Protein AF-0000000084446969 (afdb_homodimer)

Radius of gyration: 23.09 Å; Cα contacts (8 Å, |Δi|>4): 568; chains: 2; bounding box: 52×65×73 Å

InterPro domains:
  IPR000524 Transcription regulator HTH, GntR [PF00392] (4-63)
  IPR000524 Transcription regulator HTH, GntR [PS50949] (1-66)
  IPR000524 Transcription regulator HTH, GntR [SM00345] (5-63)
  IPR008920 Transcription regulator FadR/GntR, C-terminal [G3DSA:1.20.120.530] (68-216)
  IPR008920 Transcription regulator FadR/GntR, C-terminal [SSF48008] (70-208)
  IPR011711 GntR, C-terminal [PF07729] (73-202)
  IPR011711 GntR, C-terminal [SM00895] (73-203)
  IPR036388 Winged helix-like DNA-binding domain superfamily [G3DSA:1.10.10.10] (1-65)
  IPR036390 Winged helix DNA-binding domain superfamily [SSF46785] (5-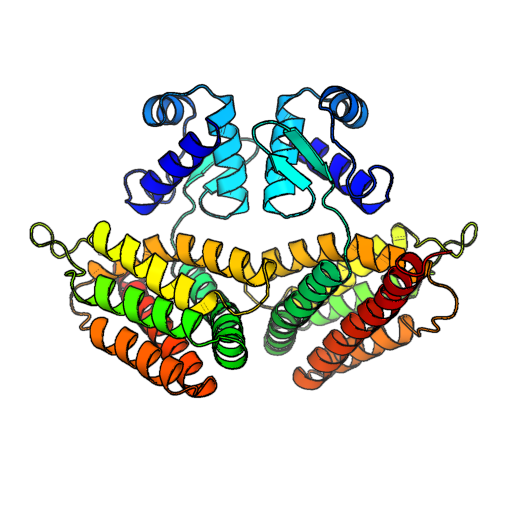67)

Structure (mmCIF, N/CA/C/O backbone):
data_AF-0000000084446969-model_v1
#
loop_
_entity.id
_entity.type
_entity.pdbx_description
1 polymer 'HTH gntR-type domain-containing protein'
#
loop_
_atom_site.group_PDB
_atom_site.id
_atom_site.type_symbol
_atom_site.label_atom_id
_atom_site.label_alt_id
_atom_site.label_comp_id
_atom_site.label_asym_id
_atom_site.label_entity_id
_atom_site.label_seq_id
_atom_site.pdbx_PDB_ins_code
_atom_site.Cartn_x
_atom_site.Cartn_y
_atom_site.Cartn_z
_atom_site.occupancy
_atom_site.B_iso_or_equiv
_atom_site.auth_seq_id
_atom_site.auth_comp_id
_atom_site.auth_asym_id
_atom_site.auth_atom_id
_atom_site.pdbx_PDB_model_num
ATOM 1 N N . MET A 1 1 ? -18.219 12.914 -10.195 1 43.62 1 MET A N 1
ATOM 2 C CA . MET A 1 1 ? -19.156 12.953 -9.07 1 43.62 1 MET A CA 1
ATOM 3 C C . MET A 1 1 ? -18.641 12.102 -7.91 1 43.62 1 MET A C 1
ATOM 5 O O . MET A 1 1 ? -18.609 12.555 -6.766 1 43.62 1 MET A O 1
ATOM 9 N N . ALA A 1 2 ? -18.219 10.727 -8.203 1 51.78 2 ALA A N 1
ATOM 10 C CA . ALA A 1 2 ? -17.703 9.883 -7.129 1 51.78 2 ALA A CA 1
ATOM 11 C C . ALA A 1 2 ? -16.422 10.461 -6.547 1 51.78 2 ALA A C 1
ATOM 13 O O . ALA A 1 2 ? -16.188 10.391 -5.336 1 51.78 2 ALA A O 1
ATOM 14 N N . GLY A 1 3 ? -15.656 11.188 -7.406 1 61.56 3 GLY A N 1
ATOM 15 C CA . GLY A 1 3 ? -14.43 11.859 -6.992 1 61.56 3 GLY A CA 1
ATOM 16 C C . GLY A 1 3 ? -14.664 12.984 -6.012 1 61.56 3 GLY A C 1
ATOM 17 O O . GLY A 1 3 ? -13.859 13.211 -5.105 1 61.56 3 GLY A O 1
ATOM 18 N N . ASP A 1 4 ? -15.891 13.461 -6.062 1 82.62 4 ASP A N 1
ATOM 19 C CA . ASP A 1 4 ? -16.203 14.617 -5.223 1 82.62 4 ASP A CA 1
ATOM 20 C C . ASP A 1 4 ? -16.578 14.18 -3.805 1 82.62 4 ASP A C 1
ATOM 22 O O . ASP A 1 4 ? -16.094 14.75 -2.828 1 82.62 4 ASP A O 1
ATOM 26 N N . ALA A 1 5 ? -17.266 13.031 -3.768 1 92.75 5 ALA A N 1
ATOM 27 C CA . ALA A 1 5 ? -17.672 12.547 -2.453 1 92.75 5 ALA A CA 1
ATOM 28 C C . ALA A 1 5 ? -16.484 12.055 -1.647 1 92.75 5 ALA A C 1
ATOM 30 O O . ALA A 1 5 ? -16.375 12.336 -0.452 1 92.75 5 ALA A O 1
ATOM 31 N N . TYR A 1 6 ? -15.594 11.367 -2.338 1 92.31 6 TYR A N 1
ATOM 32 C CA . TYR A 1 6 ? -14.383 10.859 -1.703 1 92.31 6 TYR A CA 1
ATOM 33 C C . TYR A 1 6 ? -13.586 12 -1.078 1 92.31 6 TYR A C 1
ATOM 35 O O . TYR A 1 6 ? -13.25 11.953 0.108 1 92.31 6 TYR A O 1
ATOM 43 N N . ALA A 1 7 ? -13.359 12.992 -1.849 1 91.31 7 ALA A N 1
ATOM 44 C CA . ALA A 1 7 ? -12.547 14.117 -1.399 1 91.31 7 ALA A CA 1
ATOM 45 C C . ALA A 1 7 ? -13.219 14.844 -0.235 1 91.31 7 ALA A C 1
ATOM 47 O O . ALA A 1 7 ? -12.547 15.25 0.719 1 91.31 7 ALA A O 1
ATOM 48 N N . THR A 1 8 ? -14.5 14.953 -0.331 1 92.56 8 THR A N 1
ATOM 49 C CA . THR A 1 8 ? -15.25 15.68 0.687 1 92.56 8 THR A CA 1
ATOM 50 C C . THR A 1 8 ? -15.219 14.93 2.018 1 92.56 8 THR A C 1
ATOM 52 O O . THR A 1 8 ? -14.945 15.523 3.062 1 92.56 8 THR A O 1
ATOM 55 N N . ILE A 1 9 ? -15.438 13.672 1.95 1 93.5 9 ILE A N 1
ATOM 56 C CA . ILE A 1 9 ? -15.461 12.867 3.168 1 93.5 9 ILE A CA 1
ATOM 57 C C . ILE A 1 9 ? -14.062 12.789 3.768 1 93.5 9 ILE A C 1
ATOM 59 O O . ILE A 1 9 ? -13.883 12.945 4.977 1 93.5 9 ILE A O 1
ATOM 63 N N . LEU A 1 10 ? -13.125 12.594 2.914 1 90.44 10 LEU A N 1
ATOM 64 C CA . LEU A 1 10 ? -11.742 12.539 3.383 1 90.44 10 LEU A CA 1
ATOM 65 C C . LEU A 1 10 ? -11.352 13.836 4.082 1 90.44 10 LEU A C 1
ATOM 67 O O . LEU A 1 10 ? -10.75 13.812 5.156 1 90.44 10 LEU A O 1
ATOM 71 N N . ASP A 1 11 ? -11.711 14.914 3.498 1 87.5 11 ASP A N 1
ATOM 72 C CA . ASP A 1 11 ? -11.406 16.219 4.074 1 87.5 11 ASP A CA 1
ATOM 73 C C . ASP A 1 11 ? -12.055 16.375 5.449 1 87.5 11 ASP A C 1
ATOM 75 O O . ASP A 1 11 ? -11.43 16.875 6.383 1 87.5 11 ASP A O 1
ATOM 79 N N . ALA A 1 12 ? -13.258 15.945 5.605 1 89.19 12 ALA A N 1
ATOM 80 C CA . ALA A 1 12 ? -13.977 16.031 6.875 1 89.19 12 ALA A CA 1
ATOM 81 C C . ALA A 1 12 ? -13.305 15.172 7.945 1 89.19 12 ALA A C 1
ATOM 83 O O . ALA A 1 12 ? -13.242 15.57 9.109 1 89.19 12 ALA A O 1
ATOM 84 N N . ILE A 1 13 ? -12.805 14.062 7.57 1 88.12 13 ILE A N 1
ATOM 85 C CA . ILE A 1 13 ? -12.102 13.18 8.492 1 88.12 13 ILE A CA 1
ATOM 86 C C . ILE A 1 13 ? -10.781 13.82 8.922 1 88.12 13 ILE A C 1
ATOM 88 O O . ILE A 1 13 ? -10.469 13.891 10.109 1 88.12 13 ILE A O 1
ATOM 92 N N . ARG A 1 14 ? -10.102 14.359 7.957 1 81.06 14 ARG A N 1
ATOM 93 C CA . ARG A 1 14 ? -8.781 14.938 8.188 1 81.06 14 ARG A CA 1
ATOM 94 C C . ARG A 1 14 ? -8.867 16.172 9.094 1 81.06 14 ARG A C 1
ATOM 96 O O . ARG A 1 14 ? -7.988 16.406 9.922 1 81.06 14 ARG A O 1
ATOM 103 N N . ARG A 1 15 ? -9.906 16.891 8.977 1 78.06 15 ARG A N 1
ATOM 104 C CA . ARG A 1 15 ? -10.078 18.125 9.727 1 78.06 15 ARG A CA 1
ATOM 105 C C . ARG A 1 15 ? -10.719 17.875 11.078 1 78.06 15 ARG A C 1
ATOM 107 O O . ARG A 1 15 ? -10.797 18.766 11.922 1 78.06 15 ARG A O 1
ATOM 114 N N . GLY A 1 16 ? -11.242 16.703 11.273 1 81 16 GLY A N 1
ATOM 115 C CA . GLY A 1 16 ? -11.789 16.328 12.562 1 81 16 GLY A CA 1
ATOM 116 C C . GLY A 1 16 ? -13.289 16.547 12.664 1 81 16 GLY A C 1
ATOM 117 O O . GLY A 1 16 ? -13.906 16.234 13.68 1 81 16 GLY A O 1
ATOM 118 N N . SER A 1 17 ? -13.898 17.094 11.602 1 86.38 17 SER A N 1
ATOM 119 C CA . SER A 1 17 ? -15.352 17.266 11.602 1 86.38 17 SER A CA 1
ATOM 120 C C . SER A 1 17 ? -16.062 15.922 11.625 1 86.38 17 SER A C 1
ATOM 122 O O . SER A 1 17 ? -17.219 15.828 12.07 1 86.38 17 SER A O 1
ATOM 124 N N . LEU A 1 18 ? -15.531 14.93 11.172 1 91.69 18 LEU A N 1
ATOM 125 C CA . LEU A 1 18 ? -15.883 13.531 11.398 1 91.69 18 LEU A CA 1
ATOM 126 C C . LEU A 1 18 ? -14.852 12.859 12.297 1 91.69 18 LEU A C 1
ATOM 128 O O . LEU A 1 18 ? -13.828 12.367 11.812 1 91.69 18 LEU A O 1
ATOM 132 N N . PRO A 1 19 ? -15.086 12.867 13.562 1 88.38 19 PRO A N 1
ATOM 133 C CA . PRO A 1 19 ? -14.062 12.438 14.508 1 88.38 19 PRO A CA 1
ATOM 134 C C . PRO A 1 19 ? -13.812 10.93 14.461 1 88.38 19 PRO A C 1
ATOM 136 O O . PRO A 1 19 ? -14.695 10.164 14.07 1 88.38 19 PRO A O 1
ATOM 139 N N . PRO A 1 20 ? -12.641 10.531 14.953 1 87.62 20 PRO A N 1
ATOM 140 C CA . PRO A 1 20 ? -12.328 9.109 15.016 1 87.62 20 PRO A CA 1
ATOM 141 C C . PRO A 1 20 ? -13.359 8.312 15.812 1 87.62 20 PRO A C 1
ATOM 143 O O . PRO A 1 20 ? -13.844 8.781 16.844 1 87.62 20 PRO A O 1
ATOM 146 N N . GLY A 1 21 ? -13.742 7.133 15.234 1 89.25 21 GLY A N 1
ATOM 147 C CA . GLY A 1 21 ? -14.672 6.246 15.922 1 89.25 21 GLY A CA 1
ATOM 148 C C . GLY A 1 21 ? -16.125 6.57 15.625 1 89.25 21 GLY A C 1
ATOM 149 O O . GLY A 1 21 ? -17.016 5.785 15.961 1 89.25 21 GLY A O 1
ATOM 150 N N . GLN A 1 22 ? -16.391 7.645 14.977 1 92.44 22 GLN A N 1
ATOM 151 C CA . GLN A 1 22 ? -17.75 8.055 14.695 1 92.44 22 GLN A CA 1
ATOM 152 C C . GLN A 1 22 ? -18.391 7.172 13.633 1 92.44 22 GLN A C 1
ATOM 154 O O . GLN A 1 22 ? -17.781 6.879 12.609 1 92.44 22 GLN A O 1
ATOM 159 N N . ARG A 1 23 ? -19.609 6.809 13.859 1 94.5 23 ARG A N 1
ATOM 160 C CA . ARG A 1 23 ? -20.391 6.105 12.844 1 94.5 23 ARG A CA 1
ATOM 161 C C . ARG A 1 23 ? -20.734 7.027 11.688 1 94.5 23 ARG A C 1
ATOM 163 O O . ARG A 1 23 ? -21.078 8.195 11.891 1 94.5 23 ARG A O 1
ATOM 170 N N . LEU A 1 24 ? -20.641 6.496 10.5 1 95.69 24 LEU A N 1
ATOM 171 C CA . LEU A 1 24 ? -20.922 7.262 9.289 1 95.69 24 LEU A CA 1
ATOM 172 C C . LEU A 1 24 ? -22.266 6.863 8.695 1 95.69 24 LEU A C 1
ATOM 174 O O . LEU A 1 24 ? -22.406 5.789 8.102 1 95.69 24 LEU A O 1
ATOM 178 N N . ARG A 1 25 ? -23.312 7.723 8.875 1 94.62 25 ARG A N 1
ATOM 179 C CA . ARG A 1 25 ? -24.641 7.465 8.344 1 94.62 25 ARG A CA 1
ATOM 180 C C . ARG A 1 25 ? -24.781 8.016 6.926 1 94.62 25 ARG A C 1
ATOM 182 O O . ARG A 1 25 ? -24.375 9.141 6.648 1 94.62 25 ARG A O 1
ATOM 189 N N . PHE A 1 26 ? -25.281 7.215 6.051 1 94.19 26 PHE A N 1
ATOM 190 C CA . PHE A 1 26 ? -25.406 7.59 4.648 1 94.19 26 PHE A CA 1
ATOM 191 C C . PHE A 1 26 ? -26.172 8.906 4.508 1 94.19 26 PHE A C 1
ATOM 193 O O . PHE A 1 26 ? -25.766 9.781 3.742 1 94.19 26 PHE A O 1
ATOM 200 N N . ALA A 1 27 ? -27.219 9.07 5.262 1 94.56 27 ALA A N 1
ATOM 201 C CA . ALA A 1 27 ? -28.031 10.273 5.176 1 94.56 27 ALA A CA 1
ATOM 202 C C . ALA A 1 27 ? -27.219 11.523 5.461 1 94.56 27 ALA A C 1
ATOM 204 O O . ALA A 1 27 ? -27.297 12.508 4.727 1 94.56 27 ALA A O 1
ATOM 205 N N . ASP A 1 28 ? -26.422 11.477 6.473 1 95.25 28 ASP A N 1
ATOM 206 C CA . ASP A 1 28 ? -25.562 12.602 6.848 1 95.25 28 ASP A CA 1
ATOM 207 C C . ASP A 1 28 ? -24.531 12.875 5.766 1 95.25 28 ASP A C 1
ATOM 209 O O . ASP A 1 28 ? -24.266 14.039 5.438 1 95.25 28 ASP A O 1
ATOM 213 N N . LEU A 1 29 ? -23.969 11.875 5.23 1 95.69 29 LEU A N 1
ATOM 214 C CA . LEU A 1 29 ? -22.906 12.016 4.242 1 95.69 29 LEU A CA 1
ATOM 215 C C . LEU A 1 29 ? -23.469 12.5 2.908 1 95.69 29 LEU A C 1
ATOM 217 O O . LEU A 1 29 ? -22.797 13.242 2.184 1 95.69 29 LEU A O 1
ATOM 221 N N . GLN A 1 30 ? -24.641 12.039 2.658 1 95.38 30 GLN A N 1
ATOM 222 C CA . GLN A 1 30 ? -25.297 12.547 1.461 1 95.38 30 GLN A CA 1
ATOM 223 C C . GLN A 1 30 ? -25.5 14.062 1.544 1 95.38 30 GLN A C 1
ATOM 225 O O . GLN A 1 30 ? -25.297 14.773 0.562 1 95.38 30 GLN A O 1
ATOM 230 N N . THR A 1 31 ? -25.906 14.508 2.68 1 95 31 THR A N 1
ATOM 231 C CA . THR A 1 31 ? -26.078 15.938 2.918 1 95 31 THR A CA 1
ATOM 232 C C . THR A 1 31 ? -24.75 16.672 2.826 1 95 31 THR A C 1
ATOM 234 O O . THR A 1 31 ? -24.641 17.703 2.158 1 95 31 THR A O 1
ATOM 237 N N . LEU A 1 32 ? -23.797 16.109 3.418 1 93.25 32 LEU A N 1
ATOM 238 C CA . LEU A 1 32 ? -22.469 16.703 3.438 1 93.25 32 LEU A CA 1
ATOM 239 C C . LEU A 1 32 ? -21.906 16.844 2.025 1 93.25 32 LEU A C 1
ATOM 241 O O . LEU A 1 32 ? -21.297 17.844 1.687 1 93.25 32 LEU A O 1
ATOM 245 N N . CYS A 1 33 ? -22.156 15.844 1.23 1 94.56 33 CYS A N 1
ATOM 246 C CA . CYS A 1 33 ? -21.531 15.766 -0.085 1 94.56 33 CYS A CA 1
ATOM 247 C C . CYS A 1 33 ? -22.453 16.312 -1.164 1 94.56 33 CYS A C 1
ATOM 249 O O . CYS A 1 33 ? -22.016 16.578 -2.285 1 94.56 33 CYS A O 1
ATOM 251 N N . GLY A 1 34 ? -23.656 16.422 -0.872 1 94.25 34 GLY A N 1
ATOM 252 C CA . GLY A 1 34 ? -24.625 16.891 -1.853 1 94.25 34 GLY A CA 1
ATOM 253 C C . GLY A 1 34 ? -24.812 15.922 -3.004 1 94.25 34 GLY A C 1
ATOM 254 O O . GLY A 1 34 ? -24.844 16.328 -4.168 1 94.25 34 GLY A O 1
ATOM 255 N N . THR A 1 35 ? -24.828 14.672 -2.686 1 93.62 35 THR A N 1
ATOM 256 C CA . THR A 1 35 ? -24.938 13.664 -3.736 1 93.62 35 THR A CA 1
ATOM 257 C C . THR A 1 35 ? -25.766 12.469 -3.268 1 93.62 35 THR A C 1
ATOM 259 O O . THR A 1 35 ? -26.234 12.445 -2.129 1 93.62 35 THR A O 1
ATOM 262 N N . SER A 1 36 ? -25.984 11.57 -4.129 1 91.38 36 SER A N 1
ATOM 263 C CA . SER A 1 36 ? -26.797 10.398 -3.836 1 91.38 36 SER A CA 1
ATOM 264 C C . SER A 1 36 ? -25.984 9.336 -3.104 1 91.38 36 SER A C 1
ATOM 266 O O . SER A 1 36 ? -24.797 9.531 -2.818 1 91.38 36 SER A O 1
ATOM 268 N N . VAL A 1 37 ? -26.641 8.219 -2.789 1 90.56 37 VAL A N 1
ATOM 269 C CA . VAL A 1 37 ? -26.062 7.168 -1.948 1 90.56 37 VAL A CA 1
ATOM 270 C C . VAL A 1 37 ? -24.938 6.469 -2.689 1 90.56 37 VAL A C 1
ATOM 272 O O . VAL A 1 37 ? -23.922 6.09 -2.084 1 90.56 37 VAL A O 1
ATOM 275 N N . SER A 1 38 ? -24.984 6.309 -3.867 1 88.88 38 SER A N 1
ATOM 276 C CA . SER A 1 38 ? -24.031 5.496 -4.621 1 88.88 38 SER A CA 1
ATOM 277 C C . SER A 1 38 ? -22.641 6.105 -4.59 1 88.88 38 SER A C 1
ATOM 279 O O . SER A 1 38 ? -21.672 5.434 -4.23 1 88.88 38 SER A O 1
ATOM 281 N N . PRO A 1 39 ? -22.469 7.359 -4.934 1 90.75 39 PRO A N 1
ATOM 282 C CA . PRO A 1 39 ? -21.141 7.965 -4.832 1 90.75 39 PRO A CA 1
ATOM 283 C C . PRO A 1 39 ? -20.594 7.949 -3.41 1 90.75 39 PRO A C 1
ATOM 285 O O . PRO A 1 39 ? -19.391 7.777 -3.213 1 90.75 39 PRO A O 1
ATOM 288 N N . VAL A 1 40 ? -21.469 8.094 -2.523 1 94.38 40 VAL A N 1
ATOM 289 C CA . VAL A 1 40 ? -21.047 8.086 -1.125 1 94.38 40 VAL A CA 1
ATOM 290 C C . VAL A 1 40 ? -20.531 6.699 -0.746 1 94.38 40 VAL A C 1
ATOM 292 O O . VAL A 1 40 ? -19.484 6.566 -0.113 1 94.38 40 VAL A O 1
ATOM 295 N N . ARG A 1 41 ? -21.234 5.77 -1.114 1 91.5 41 ARG A N 1
ATOM 296 C CA . ARG A 1 41 ? -20.844 4.398 -0.822 1 91.5 41 ARG A CA 1
ATOM 297 C C . ARG A 1 41 ? -19.5 4.066 -1.486 1 91.5 41 ARG A C 1
ATOM 299 O O . ARG A 1 41 ? -18.641 3.441 -0.872 1 91.5 41 ARG A O 1
ATOM 306 N N . GLU A 1 42 ? -19.359 4.426 -2.693 1 90.88 42 GLU A N 1
ATOM 307 C CA . GLU A 1 42 ? -18.109 4.195 -3.404 1 90.88 42 GLU A CA 1
ATOM 308 C C . GLU A 1 42 ? -16.938 4.871 -2.693 1 90.88 42 GLU A C 1
ATOM 310 O O . GLU A 1 42 ? -15.852 4.289 -2.578 1 90.88 42 GLU A O 1
ATOM 315 N N . ALA A 1 43 ? -17.234 6.047 -2.318 1 92.62 43 ALA A N 1
ATOM 316 C CA . ALA A 1 43 ? -16.219 6.789 -1.583 1 92.62 43 ALA A CA 1
ATOM 317 C C . ALA A 1 43 ? -15.828 6.059 -0.303 1 92.62 43 ALA A C 1
ATOM 319 O O . ALA A 1 43 ? -14.641 5.941 0.011 1 92.62 43 ALA A O 1
ATOM 320 N N . LEU A 1 44 ? -16.859 5.551 0.336 1 93.75 44 LEU A N 1
ATOM 321 C CA . LEU A 1 44 ? -16.609 4.875 1.604 1 93.75 44 LEU A CA 1
ATOM 322 C C . LEU A 1 44 ? -15.859 3.562 1.384 1 93.75 44 LEU A C 1
ATOM 324 O O . LEU A 1 44 ? -15 3.188 2.188 1 93.75 44 LEU A O 1
ATOM 328 N N . VAL A 1 45 ? -16.188 2.932 0.352 1 90.69 45 VAL A N 1
ATOM 329 C CA . VAL A 1 45 ? -15.484 1.694 0.02 1 90.69 45 VAL A CA 1
ATOM 330 C C . VAL A 1 45 ? -14.008 1.989 -0.245 1 90.69 45 VAL A C 1
ATOM 332 O O . VAL A 1 45 ? -13.125 1.283 0.252 1 90.69 45 VAL A O 1
ATOM 335 N N . ARG A 1 46 ? -13.727 2.965 -1.001 1 89.31 46 ARG A N 1
ATOM 336 C CA . ARG A 1 46 ? -12.352 3.371 -1.291 1 89.31 46 ARG A CA 1
ATOM 337 C C . ARG A 1 46 ? -11.633 3.805 -0.02 1 89.31 46 ARG A C 1
ATOM 339 O O . ARG A 1 46 ? -10.5 3.387 0.23 1 89.31 46 ARG A O 1
ATOM 346 N N . LEU A 1 47 ? -12.32 4.59 0.794 1 91.69 47 LEU A N 1
ATOM 347 C CA . LEU A 1 47 ? -11.742 5.094 2.035 1 91.69 47 LEU A CA 1
ATOM 348 C C . LEU A 1 47 ? -11.43 3.949 2.994 1 91.69 47 LEU A C 1
ATOM 350 O O . LEU A 1 47 ? -10.453 4.008 3.746 1 91.69 47 LEU A O 1
ATOM 354 N N . THR A 1 48 ? -12.25 2.934 2.939 1 90.44 48 THR A N 1
ATOM 355 C CA . THR A 1 48 ? -12.023 1.753 3.764 1 90.44 48 THR A CA 1
ATOM 356 C C . THR A 1 48 ? -10.805 0.981 3.275 1 90.44 48 THR A C 1
ATOM 358 O O . THR A 1 48 ? -9.961 0.571 4.078 1 90.44 48 THR A O 1
ATOM 361 N N . ALA A 1 49 ? -10.742 0.881 1.992 1 84.44 49 ALA A N 1
ATOM 362 C CA . ALA A 1 49 ? -9.578 0.205 1.414 1 84.44 49 ALA A CA 1
ATOM 363 C C . ALA A 1 49 ? -8.289 0.936 1.764 1 84.44 49 ALA A C 1
ATOM 365 O O . ALA A 1 49 ? -7.23 0.312 1.898 1 84.44 49 ALA A O 1
ATOM 366 N N . GLU A 1 50 ? -8.469 2.201 1.962 1 84.75 50 GLU A N 1
ATOM 367 C CA . GLU A 1 50 ? -7.301 3.039 2.213 1 84.75 50 GLU A CA 1
ATOM 368 C C . GLU A 1 50 ? -7.051 3.205 3.711 1 84.75 50 GLU A C 1
ATOM 370 O O . GLU A 1 50 ? -6.066 3.824 4.117 1 84.75 50 GLU A O 1
ATOM 375 N N . GLY A 1 51 ? -8.055 2.768 4.617 1 86.56 51 GLY A N 1
ATOM 376 C CA . GLY A 1 51 ? -7.82 2.707 6.051 1 86.56 51 GLY A CA 1
ATOM 377 C C . GLY A 1 51 ? -8.391 3.9 6.797 1 86.56 51 GLY A C 1
ATOM 378 O O . GLY A 1 51 ? -8.18 4.035 8.008 1 86.56 51 GLY A O 1
ATOM 379 N N . PHE A 1 52 ? -9.109 4.816 6.125 1 89.31 52 PHE A N 1
ATOM 380 C CA . PHE A 1 52 ? -9.68 6 6.762 1 89.31 52 PHE A CA 1
ATOM 381 C C . PHE A 1 52 ? -10.977 5.656 7.477 1 89.31 52 PHE A C 1
ATOM 383 O O . PHE A 1 52 ? -11.359 6.328 8.438 1 89.31 52 PHE A O 1
ATOM 390 N N . THR A 1 53 ? -11.656 4.648 6.934 1 92.62 53 THR A N 1
ATOM 391 C CA . THR A 1 53 ? -12.906 4.18 7.516 1 92.62 53 THR A CA 1
ATOM 392 C C . THR A 1 53 ? -12.883 2.664 7.699 1 92.62 53 THR A C 1
ATOM 394 O O . THR A 1 53 ? -11.977 1.989 7.207 1 92.62 53 THR A O 1
ATOM 397 N N . LEU A 1 54 ? -13.68 2.18 8.555 1 91.75 54 LEU A N 1
ATOM 398 C CA . LEU A 1 54 ? -13.922 0.754 8.742 1 91.75 54 LEU A CA 1
ATOM 399 C C . LEU A 1 54 ? -15.344 0.383 8.328 1 91.75 54 LEU A C 1
ATOM 401 O O . LEU A 1 54 ? -16.234 1.239 8.297 1 91.75 54 LEU A O 1
ATOM 405 N N . ALA A 1 55 ? -15.469 -0.833 7.934 1 91.88 55 ALA A N 1
ATOM 406 C CA . ALA A 1 55 ? -16.781 -1.316 7.539 1 91.88 55 ALA A CA 1
ATOM 407 C C . ALA A 1 55 ? -17.078 -2.674 8.172 1 91.88 55 ALA A C 1
ATOM 409 O O . ALA A 1 55 ? -16.172 -3.486 8.367 1 91.88 55 ALA A O 1
ATOM 410 N N . ASP A 1 56 ? -18.234 -2.826 8.625 1 85.56 56 ASP A N 1
ATOM 411 C CA . ASP A 1 56 ? -18.781 -4.105 9.07 1 85.56 56 ASP A CA 1
ATOM 412 C C . ASP A 1 56 ? -20.109 -4.41 8.391 1 85.56 56 ASP A C 1
ATOM 414 O O . ASP A 1 56 ? -20.969 -3.533 8.266 1 85.56 56 ASP A O 1
ATOM 418 N N . ASN A 1 57 ? -20.25 -5.559 7.926 1 77.88 57 ASN A N 1
ATOM 419 C CA . ASN A 1 57 ? -21.422 -5.969 7.176 1 77.88 57 ASN A CA 1
ATOM 420 C C . ASN A 1 57 ? -22.703 -5.691 7.961 1 77.88 57 ASN A C 1
ATOM 422 O O . ASN A 1 57 ? -23.75 -5.375 7.375 1 77.88 57 ASN A O 1
ATOM 426 N N . HIS A 1 58 ? -22.641 -5.723 9.188 1 79.75 58 HIS A N 1
ATOM 427 C CA . HIS A 1 58 ? -23.859 -5.605 9.984 1 79.75 58 HIS A CA 1
ATOM 428 C C . HIS A 1 58 ? -23.953 -4.234 10.648 1 79.75 58 HIS A C 1
ATOM 430 O O . HIS A 1 58 ? -25.031 -3.807 11.055 1 79.75 58 HIS A O 1
ATOM 436 N N . ARG A 1 59 ? -22.828 -3.5 10.703 1 80.69 59 ARG A N 1
ATOM 437 C CA . ARG A 1 59 ? -22.812 -2.291 11.523 1 80.69 59 ARG A CA 1
ATOM 438 C C . ARG A 1 59 ? -22.594 -1.052 10.664 1 80.69 59 ARG A C 1
ATOM 440 O O . ARG A 1 59 ? -22.766 0.075 11.133 1 80.69 59 ARG A O 1
ATOM 447 N N . GLY A 1 60 ? -22.219 -1.286 9.398 1 91.31 60 GLY A N 1
ATOM 448 C CA . GLY A 1 60 ? -22.047 -0.132 8.531 1 91.31 60 GLY A CA 1
ATOM 449 C C . GLY A 1 60 ? -20.625 0.388 8.508 1 91.31 60 GLY A C 1
ATOM 450 O O . GLY A 1 60 ? -19.672 -0.395 8.516 1 91.31 60 GLY A O 1
ATOM 451 N N . PHE A 1 61 ? -20.5 1.782 8.312 1 94.75 61 PHE A N 1
ATOM 452 C CA . PHE A 1 61 ? -19.203 2.428 8.188 1 94.75 61 PHE A CA 1
ATOM 453 C C . PHE A 1 61 ? -18.922 3.33 9.391 1 94.75 61 PHE A C 1
ATOM 455 O O . PHE A 1 61 ? -19.844 3.93 9.945 1 94.75 61 PHE A O 1
ATOM 462 N N . TRP A 1 62 ? -17.719 3.479 9.82 1 94.12 62 TRP A N 1
ATOM 463 C CA . TRP A 1 62 ? -17.312 4.457 10.82 1 94.12 62 TRP A CA 1
ATOM 464 C C . TRP A 1 62 ? -15.891 4.953 10.562 1 94.12 62 TRP A C 1
ATOM 466 O O . TRP A 1 62 ? -15.125 4.309 9.836 1 94.12 62 TRP A O 1
ATOM 476 N N . VAL A 1 63 ? -15.602 6.066 11.141 1 92.75 63 VAL A N 1
ATOM 477 C CA . VAL A 1 63 ? -14.242 6.594 11.023 1 92.75 63 VAL A CA 1
ATOM 478 C C . VAL A 1 63 ? -13.281 5.73 11.828 1 92.75 63 VAL A C 1
ATOM 480 O O . VAL A 1 63 ? -13.57 5.359 12.969 1 92.75 63 VAL A O 1
ATOM 483 N N . ALA A 1 64 ? -12.164 5.379 11.234 1 89.88 64 ALA A N 1
ATOM 484 C CA . ALA A 1 64 ? -11.172 4.57 11.938 1 89.88 64 ALA A CA 1
ATOM 485 C C . ALA A 1 64 ? -10.672 5.277 13.195 1 89.88 64 ALA A C 1
ATOM 487 O O . ALA A 1 64 ? -10.445 6.488 13.18 1 89.88 64 ALA A O 1
ATOM 488 N N . PRO A 1 65 ? -10.578 4.551 14.328 1 85.94 65 PRO A N 1
ATOM 489 C CA . PRO A 1 65 ? -10.031 5.184 15.531 1 85.94 65 PRO A CA 1
ATOM 490 C C . PRO A 1 65 ? -8.547 5.512 15.398 1 85.94 65 PRO A C 1
ATOM 492 O O . PRO A 1 65 ? -7.852 4.918 14.578 1 85.94 65 PRO A O 1
ATOM 495 N N . VAL A 1 66 ? -8.164 6.461 16.25 1 85.19 66 VAL A N 1
ATOM 496 C CA . VAL A 1 66 ? -6.746 6.781 16.344 1 85.19 66 VAL A CA 1
ATOM 497 C C . VAL A 1 66 ? -6.137 6.094 17.562 1 85.19 66 VAL A C 1
ATOM 499 O O . VAL A 1 66 ? -6.797 5.934 18.578 1 85.19 66 VAL A O 1
ATOM 502 N N . SER A 1 67 ? -5.008 5.555 17.484 1 88.19 67 SER A N 1
ATOM 503 C CA . SER A 1 67 ? -4.266 4.934 18.578 1 88.19 67 SER A CA 1
ATOM 504 C C . SER A 1 67 ? -2.762 5.117 18.406 1 88.19 67 SER A C 1
ATOM 506 O O . SER A 1 67 ? -2.289 5.367 17.297 1 88.19 67 SER A O 1
ATOM 508 N N . ALA A 1 68 ? -2.055 5.035 19.531 1 89.94 68 ALA A N 1
ATOM 509 C CA . ALA A 1 68 ? -0.597 5.113 19.484 1 89.94 68 ALA A CA 1
ATOM 510 C C . ALA A 1 68 ? -0.018 3.994 18.609 1 89.94 68 ALA A C 1
ATOM 512 O O . ALA A 1 68 ? 0.956 4.203 17.891 1 89.94 68 ALA A O 1
ATOM 513 N N . ALA A 1 69 ? -0.634 2.902 18.703 1 92.5 69 ALA A N 1
ATOM 514 C CA . ALA A 1 69 ? -0.174 1.75 17.938 1 92.5 69 ALA A CA 1
ATOM 515 C C . ALA A 1 69 ? -0.349 1.984 16.438 1 92.5 69 ALA A C 1
ATOM 517 O O . ALA A 1 69 ? 0.541 1.667 15.648 1 92.5 69 ALA A O 1
ATOM 518 N N . GLU A 1 70 ? -1.452 2.488 16.078 1 91.94 70 GLU A N 1
ATOM 519 C CA . GLU A 1 70 ? -1.703 2.791 14.672 1 91.94 70 GLU A CA 1
ATOM 520 C C . GLU A 1 70 ? -0.764 3.883 14.164 1 91.94 70 GLU A C 1
ATOM 522 O O . GLU A 1 70 ? -0.236 3.789 13.055 1 91.94 70 GLU A O 1
ATOM 527 N N . MET A 1 71 ? -0.594 4.879 14.977 1 93.06 71 MET A N 1
ATOM 528 C CA . MET A 1 71 ? 0.317 5.961 14.617 1 93.06 71 MET A CA 1
ATOM 529 C C . MET A 1 71 ? 1.722 5.426 14.359 1 93.06 71 MET A C 1
ATOM 531 O O . MET A 1 71 ? 2.338 5.758 13.344 1 93.06 71 MET A O 1
ATOM 535 N N . MET A 1 72 ? 2.164 4.602 15.25 1 95.25 72 MET A N 1
ATOM 536 C CA . MET A 1 72 ? 3.514 4.066 15.109 1 95.25 72 MET A CA 1
ATOM 537 C C . MET A 1 72 ? 3.615 3.164 13.883 1 95.25 72 MET A C 1
ATOM 539 O O . MET A 1 72 ? 4.641 3.148 13.203 1 95.25 72 MET A O 1
ATOM 543 N N . ASP A 1 73 ? 2.619 2.436 13.656 1 96.69 73 ASP A N 1
ATOM 544 C CA . ASP A 1 73 ? 2.59 1.584 12.469 1 96.69 73 ASP A CA 1
ATOM 545 C C . ASP A 1 73 ? 2.668 2.418 11.195 1 96.69 73 ASP A C 1
ATOM 547 O O . ASP A 1 73 ? 3.406 2.076 10.266 1 96.69 73 ASP A O 1
ATOM 551 N N . ILE A 1 74 ? 1.927 3.516 11.141 1 96.81 74 ILE A N 1
ATOM 552 C CA . ILE A 1 74 ? 1.963 4.438 10.008 1 96.81 74 ILE A CA 1
ATOM 553 C C . ILE A 1 74 ? 3.365 5.023 9.867 1 96.81 74 ILE A C 1
ATOM 555 O O . ILE A 1 74 ? 3.939 5.012 8.773 1 96.81 74 ILE A O 1
ATOM 559 N N . VAL A 1 75 ? 3.928 5.461 10.953 1 97.44 75 VAL A N 1
ATOM 560 C CA . VAL A 1 75 ? 5.223 6.129 10.945 1 97.44 75 VAL A CA 1
ATOM 561 C C . VAL A 1 75 ? 6.305 5.156 10.477 1 97.44 75 VAL A C 1
ATOM 563 O O . VAL A 1 75 ? 7.121 5.492 9.617 1 97.44 75 VAL A O 1
ATOM 566 N N . HIS A 1 76 ? 6.285 3.947 10.969 1 97.94 76 HIS A N 1
ATOM 567 C CA . HIS A 1 76 ? 7.289 2.957 10.586 1 97.94 76 HIS A CA 1
ATOM 568 C C . HIS A 1 76 ? 7.199 2.621 9.102 1 97.94 76 HIS A C 1
ATOM 570 O O . HIS A 1 76 ? 8.219 2.455 8.438 1 97.94 76 HIS A O 1
ATOM 576 N N . ASN A 1 77 ? 6.047 2.467 8.625 1 98.44 77 ASN A N 1
ATOM 577 C CA . ASN A 1 77 ? 5.883 2.148 7.215 1 98.44 77 ASN A CA 1
ATOM 578 C C . ASN A 1 77 ? 6.242 3.338 6.328 1 98.44 77 ASN A C 1
ATOM 580 O O . ASN A 1 77 ? 6.781 3.162 5.234 1 98.44 77 ASN A O 1
ATOM 584 N N . ARG A 1 78 ? 5.895 4.566 6.723 1 98.62 78 ARG A N 1
ATOM 585 C CA . ARG A 1 78 ? 6.344 5.738 5.98 1 98.62 78 ARG A CA 1
ATOM 586 C C . ARG A 1 78 ? 7.867 5.812 5.938 1 98.62 78 ARG A C 1
ATOM 588 O O . ARG A 1 78 ? 8.445 6.117 4.895 1 98.62 78 ARG A O 1
ATOM 595 N N . GLN A 1 79 ? 8.492 5.531 7.125 1 98.69 79 GLN A N 1
ATOM 596 C CA . GLN A 1 79 ? 9.945 5.535 7.164 1 98.69 79 GLN A CA 1
ATOM 597 C C . GLN A 1 79 ? 10.531 4.539 6.168 1 98.69 79 GLN A C 1
ATOM 599 O O . GLN A 1 79 ? 11.5 4.84 5.473 1 98.69 79 GLN A O 1
ATOM 604 N N . LEU A 1 80 ? 9.938 3.43 6.09 1 98.62 80 LEU A N 1
ATOM 605 C CA . LEU A 1 80 ? 10.398 2.387 5.176 1 98.62 80 LEU A CA 1
ATOM 606 C C . LEU A 1 80 ? 10.172 2.799 3.727 1 98.62 80 LEU A C 1
ATOM 608 O O . LEU A 1 80 ? 11.117 2.832 2.936 1 98.62 80 LEU A O 1
ATOM 612 N N . LEU A 1 81 ? 8.992 3.127 3.354 1 98.75 81 LEU A N 1
ATOM 613 C CA . LEU A 1 81 ? 8.578 3.348 1.971 1 98.75 81 LEU A CA 1
ATOM 614 C C . LEU A 1 81 ? 9.125 4.672 1.448 1 98.75 81 LEU A C 1
ATOM 616 O O . LEU A 1 81 ? 9.711 4.727 0.364 1 98.75 81 LEU A O 1
ATOM 620 N N . GLU A 1 82 ? 8.914 5.754 2.191 1 98.75 82 GLU A N 1
ATOM 621 C CA . GLU A 1 82 ? 9.375 7.062 1.738 1 98.75 82 GLU A CA 1
ATOM 622 C C . GLU A 1 82 ? 10.898 7.16 1.795 1 98.75 82 GLU A C 1
ATOM 624 O O . GLU A 1 82 ? 11.508 7.891 1.013 1 98.75 82 GLU A O 1
ATOM 629 N N . GLY A 1 83 ? 11.516 6.402 2.809 1 98.81 83 GLY A N 1
ATOM 630 C CA . GLY A 1 83 ? 12.969 6.32 2.775 1 98.81 83 GLY A CA 1
ATOM 631 C C . GLY A 1 83 ? 13.508 5.781 1.462 1 98.81 83 GLY A C 1
ATOM 632 O O . GLY A 1 83 ? 14.414 6.367 0.869 1 98.81 83 GLY A O 1
ATOM 633 N N . GLU A 1 84 ? 12.922 4.68 0.984 1 98.75 84 GLU A N 1
ATOM 634 C CA . GLU A 1 84 ? 13.344 4.082 -0.278 1 98.75 84 GLU A CA 1
ATOM 635 C C . GLU A 1 84 ? 13 4.988 -1.459 1 98.75 84 GLU A C 1
ATOM 637 O O . GLU A 1 84 ? 13.812 5.152 -2.375 1 98.75 84 GLU A O 1
ATOM 642 N N . ALA A 1 85 ? 11.82 5.531 -1.45 1 98.81 85 ALA A N 1
ATOM 643 C CA . ALA A 1 85 ? 11.398 6.418 -2.535 1 98.81 85 ALA A CA 1
ATOM 644 C C . ALA A 1 85 ? 12.32 7.625 -2.646 1 98.81 85 ALA A C 1
ATOM 646 O O . ALA A 1 85 ? 12.664 8.055 -3.752 1 98.81 85 ALA A O 1
ATOM 647 N N . LEU A 1 86 ? 12.695 8.164 -1.493 1 98.88 86 LEU A N 1
ATOM 648 C CA . LEU A 1 86 ? 13.594 9.32 -1.479 1 98.88 86 LEU A CA 1
ATOM 649 C C . LEU A 1 86 ? 14.984 8.93 -1.979 1 98.88 86 LEU A C 1
ATOM 651 O O . LEU A 1 86 ? 15.586 9.656 -2.775 1 98.88 86 LEU A O 1
ATOM 655 N N . ARG A 1 87 ? 15.477 7.801 -1.514 1 98.81 87 ARG A N 1
ATOM 656 C CA . ARG A 1 87 ? 16.766 7.309 -1.983 1 98.81 87 ARG A CA 1
ATOM 657 C C . ARG A 1 87 ? 16.781 7.191 -3.504 1 98.81 87 ARG A C 1
ATOM 659 O O . ARG A 1 87 ? 17.703 7.699 -4.156 1 98.81 87 ARG A O 1
ATOM 666 N N . LEU A 1 88 ? 15.789 6.578 -4.062 1 98.69 88 LEU A N 1
ATOM 667 C CA . LEU A 1 88 ? 15.688 6.383 -5.508 1 98.69 88 LEU A CA 1
ATOM 668 C C . LEU A 1 88 ? 15.547 7.723 -6.227 1 98.69 88 LEU A C 1
ATOM 670 O O . LEU A 1 88 ? 16.125 7.922 -7.297 1 98.69 88 LEU A O 1
ATOM 674 N N . SER A 1 89 ? 14.742 8.594 -5.652 1 98.81 89 SER A N 1
ATOM 675 C CA . SER A 1 89 ? 14.531 9.898 -6.273 1 98.81 89 SER A CA 1
ATOM 676 C C . SER A 1 89 ? 15.836 10.688 -6.352 1 98.81 89 SER A C 1
ATOM 678 O O . SER A 1 89 ? 16.078 11.391 -7.336 1 98.81 89 SER A O 1
ATOM 680 N N . ILE A 1 90 ? 16.625 10.617 -5.316 1 98.81 90 ILE A N 1
ATOM 681 C CA . ILE A 1 90 ? 17.922 11.312 -5.316 1 98.81 90 ILE A CA 1
ATOM 682 C C . ILE A 1 90 ? 18.828 10.695 -6.363 1 98.81 90 ILE A C 1
ATOM 684 O O . ILE A 1 90 ? 19.531 11.406 -7.082 1 98.81 90 ILE A O 1
ATOM 688 N N . LEU A 1 91 ? 18.797 9.375 -6.445 1 98.19 91 LEU A N 1
ATOM 689 C CA . LEU A 1 91 ? 19.656 8.656 -7.363 1 98.19 91 LEU A CA 1
ATOM 690 C C . LEU A 1 91 ? 19.281 8.93 -8.812 1 98.19 91 LEU A C 1
ATOM 692 O O . LEU A 1 91 ? 20.156 9.008 -9.688 1 98.19 91 LEU A O 1
ATOM 696 N N . HIS A 1 92 ? 17.984 9.164 -9.078 1 97.56 92 HIS A N 1
ATOM 697 C CA . HIS A 1 92 ? 17.516 9.188 -10.461 1 97.56 92 HIS A CA 1
ATOM 698 C C . HIS A 1 92 ? 17.062 10.594 -10.859 1 97.56 92 HIS A C 1
ATOM 700 O O . HIS A 1 92 ? 16.906 10.883 -12.039 1 97.56 92 HIS A O 1
ATOM 706 N N . GLY A 1 93 ? 16.75 11.43 -9.914 1 97.88 93 GLY A N 1
ATOM 707 C CA . GLY A 1 93 ? 16.203 12.75 -10.188 1 97.88 93 GLY A CA 1
ATOM 708 C C . GLY A 1 93 ? 17.141 13.625 -10.992 1 97.88 93 GLY A C 1
ATOM 709 O O . GLY A 1 93 ? 18.359 13.562 -10.82 1 97.88 93 GLY A O 1
ATOM 710 N N . ASP A 1 94 ? 16.547 14.453 -11.836 1 98.12 94 ASP A N 1
ATOM 711 C CA . ASP A 1 94 ? 17.312 15.406 -12.633 1 98.12 94 ASP A CA 1
ATOM 712 C C . ASP A 1 94 ? 17.156 16.828 -12.094 1 98.12 94 ASP A C 1
ATOM 714 O O . ASP A 1 94 ? 16.641 17.016 -10.984 1 98.12 94 ASP A O 1
ATOM 718 N N . ALA A 1 95 ? 17.625 17.781 -12.875 1 97.75 95 ALA A N 1
ATOM 719 C CA . ALA A 1 95 ? 17.609 19.172 -12.453 1 97.75 95 ALA A CA 1
ATOM 720 C C . ALA A 1 95 ? 16.172 19.688 -12.305 1 97.75 95 ALA A C 1
ATOM 722 O O . ALA A 1 95 ? 15.898 20.516 -11.43 1 97.75 95 ALA A O 1
ATOM 723 N N . GLU A 1 96 ? 15.375 19.188 -13.117 1 98.38 96 GLU A N 1
ATOM 724 C CA . GLU A 1 96 ? 13.977 19.594 -13.031 1 98.38 96 GLU A CA 1
ATOM 725 C C . GLU A 1 96 ? 13.344 19.109 -11.727 1 98.38 96 GLU A C 1
ATOM 727 O O . GLU A 1 96 ? 12.578 19.844 -11.094 1 98.38 96 GLU A O 1
ATOM 732 N N . TRP A 1 97 ? 13.68 17.922 -11.398 1 98.5 97 TRP A N 1
ATOM 733 C CA . TRP A 1 97 ? 13.203 17.359 -10.133 1 98.5 97 TRP A CA 1
ATOM 734 C C . TRP A 1 97 ? 13.719 18.188 -8.953 1 98.5 97 TRP A C 1
ATOM 736 O O . TRP A 1 97 ? 12.945 18.562 -8.07 1 98.5 97 TRP A O 1
ATOM 746 N N . GLU A 1 98 ? 14.977 18.547 -8.938 1 98.44 98 GLU A N 1
ATOM 747 C CA . GLU A 1 98 ? 15.555 19.344 -7.863 1 98.44 98 GLU A CA 1
ATOM 748 C C . GLU A 1 98 ? 14.867 20.703 -7.746 1 98.44 98 GLU A C 1
ATOM 750 O O . GLU A 1 98 ? 14.57 21.156 -6.637 1 98.44 98 GLU A O 1
ATOM 755 N N . SER A 1 99 ? 14.609 21.25 -8.906 1 98.5 99 SER A N 1
ATOM 756 C CA . SER A 1 99 ? 13.969 22.562 -8.93 1 98.5 99 SER A CA 1
ATOM 757 C C . SER A 1 99 ? 12.562 22.5 -8.344 1 98.5 99 SER A C 1
ATOM 759 O O . SER A 1 99 ? 12.148 23.422 -7.621 1 98.5 99 SER A O 1
ATOM 761 N N . ARG A 1 100 ? 11.859 21.453 -8.641 1 98.5 100 ARG A N 1
ATOM 762 C CA . ARG A 1 100 ? 10.508 21.281 -8.109 1 98.5 100 ARG A CA 1
ATOM 763 C C . ARG A 1 100 ? 10.531 21.109 -6.598 1 98.5 100 ARG A C 1
ATOM 765 O O . ARG A 1 100 ? 9.688 21.656 -5.891 1 98.5 100 ARG A O 1
ATOM 772 N N . VAL A 1 101 ? 11.492 20.359 -6.102 1 98.75 101 VAL A N 1
ATOM 773 C CA . VAL A 1 101 ? 11.609 20.125 -4.668 1 98.75 101 VAL A CA 1
ATOM 774 C C . VAL A 1 101 ? 11.938 21.438 -3.955 1 98.75 101 VAL A C 1
ATOM 776 O O . VAL A 1 101 ? 11.336 21.766 -2.928 1 98.75 101 VAL A O 1
ATOM 779 N N . LEU A 1 102 ? 12.898 22.125 -4.512 1 98.56 102 LEU A N 1
ATOM 780 C CA . LEU A 1 102 ? 13.312 23.406 -3.939 1 98.56 102 LEU A CA 1
ATOM 781 C C . LEU A 1 102 ? 12.141 24.391 -3.906 1 98.56 102 LEU A C 1
ATOM 783 O O . LEU A 1 102 ? 11.922 25.062 -2.898 1 98.56 102 LEU A O 1
ATOM 787 N N . ALA A 1 103 ? 11.445 24.484 -5.012 1 98.62 103 ALA A N 1
ATOM 788 C CA . ALA A 1 103 ? 10.305 25.375 -5.105 1 98.62 103 ALA A CA 1
ATOM 789 C C . ALA A 1 103 ? 9.219 25 -4.098 1 98.62 103 ALA A C 1
ATOM 791 O O . ALA A 1 103 ? 8.633 25.875 -3.453 1 98.62 103 ALA A O 1
ATOM 792 N N . ALA A 1 104 ? 8.93 23.719 -3.979 1 98.62 104 ALA A N 1
ATOM 793 C CA . ALA A 1 104 ? 7.922 23.25 -3.035 1 98.62 104 ALA A CA 1
ATOM 794 C C . ALA A 1 104 ? 8.297 23.609 -1.602 1 98.62 104 ALA A C 1
ATOM 796 O O . ALA A 1 104 ? 7.453 24.062 -0.826 1 98.62 104 ALA A O 1
ATOM 797 N N . HIS A 1 105 ? 9.562 23.406 -1.242 1 98.56 105 HIS A N 1
ATOM 798 C CA . HIS A 1 105 ? 10.031 23.766 0.093 1 98.56 105 HIS A CA 1
ATOM 799 C C . HIS A 1 105 ? 9.898 25.266 0.347 1 98.56 105 HIS A C 1
ATOM 801 O O . HIS A 1 105 ? 9.461 25.672 1.425 1 98.56 105 HIS A O 1
ATOM 807 N N . HIS A 1 106 ? 10.305 26.062 -0.629 1 98.12 106 HIS A N 1
ATOM 808 C CA . HIS A 1 106 ? 10.25 27.516 -0.514 1 98.12 106 HIS A CA 1
ATOM 809 C C . HIS A 1 106 ? 8.828 27.984 -0.234 1 98.12 106 HIS A C 1
ATOM 811 O O . HIS A 1 106 ? 8.609 28.812 0.658 1 98.12 106 HIS A O 1
ATOM 817 N N . LEU A 1 107 ? 7.898 27.453 -0.964 1 98 107 LEU A N 1
ATOM 818 C CA . LEU A 1 107 ? 6.5 27.844 -0.81 1 98 107 LEU A CA 1
ATOM 819 C C . LEU A 1 107 ? 5.965 27.422 0.553 1 98 107 LEU A C 1
ATOM 821 O O . LEU A 1 107 ? 5.188 28.141 1.176 1 98 107 LEU A O 1
ATOM 825 N N . MET A 1 108 ? 6.355 26.297 1.039 1 97.5 108 MET A N 1
ATOM 826 C CA . MET A 1 108 ? 5.93 25.812 2.348 1 97.5 108 MET A CA 1
ATOM 827 C C . MET A 1 108 ? 6.527 26.656 3.465 1 97.5 108 MET A C 1
ATOM 829 O O . MET A 1 108 ? 5.824 27.031 4.406 1 97.5 108 MET A O 1
ATOM 833 N N . ALA A 1 109 ? 7.797 26.953 3.328 1 96.06 109 ALA A N 1
ATOM 834 C CA . ALA A 1 109 ? 8.555 27.656 4.367 1 96.06 109 ALA A CA 1
ATOM 835 C C . ALA A 1 109 ? 8.047 29.078 4.555 1 96.06 109 ALA A C 1
ATOM 837 O O . ALA A 1 109 ? 8.289 29.703 5.594 1 96.06 109 ALA A O 1
ATOM 838 N N . ARG A 1 110 ? 7.32 29.594 3.67 1 95 110 ARG A N 1
ATOM 839 C CA . ARG A 1 110 ? 6.82 30.969 3.719 1 95 110 ARG A CA 1
ATOM 840 C C . ARG A 1 110 ? 5.547 31.062 4.547 1 95 110 ARG A C 1
ATOM 842 O O . ARG A 1 110 ? 5.125 32.156 4.938 1 95 110 ARG A O 1
ATOM 849 N N . LEU A 1 111 ? 4.949 29.938 4.805 1 94.75 111 LEU A N 1
ATOM 850 C CA . LEU A 1 111 ? 3.678 29.922 5.516 1 94.75 111 LEU A CA 1
ATOM 851 C C . LEU A 1 111 ? 3.877 29.5 6.969 1 94.75 111 LEU A C 1
ATOM 853 O O . LEU A 1 111 ? 4.676 28.609 7.262 1 94.75 111 LEU A O 1
ATOM 857 N N . PRO A 1 112 ? 3.18 30.25 7.832 1 91.56 112 PRO A N 1
ATOM 858 C CA . PRO A 1 112 ? 3.166 29.719 9.195 1 91.56 112 PRO A CA 1
ATOM 859 C C . PRO A 1 112 ? 2.445 28.375 9.297 1 91.56 112 PRO A C 1
ATOM 861 O O . PRO A 1 112 ? 1.428 28.156 8.633 1 91.56 112 PRO A O 1
ATOM 864 N N . ARG A 1 113 ? 2.971 27.469 10.078 1 89.94 113 ARG A N 1
ATOM 865 C CA . ARG A 1 113 ? 2.387 26.141 10.25 1 89.94 113 ARG A CA 1
ATOM 866 C C . ARG A 1 113 ? 1.095 26.219 11.062 1 89.94 113 ARG A C 1
ATOM 868 O O . ARG A 1 113 ? 0.12 25.531 10.742 1 89.94 113 ARG A O 1
ATOM 875 N N . GLU A 1 114 ? 1.17 27.062 12.078 1 86.81 114 GLU A N 1
ATOM 876 C CA . GLU A 1 114 ? 0.049 27.141 13.008 1 86.81 114 GLU A CA 1
ATOM 877 C C . GLU A 1 114 ? -0.835 28.344 12.695 1 86.81 114 GLU A C 1
ATOM 879 O O . GLU A 1 114 ? -0.353 29.359 12.195 1 86.81 114 GLU A O 1
ATOM 884 N N . ARG A 1 115 ? -2.092 28.125 13.047 1 81.06 115 ARG A N 1
ATOM 885 C CA . ARG A 1 115 ? -3.031 29.234 12.906 1 81.06 115 ARG A CA 1
ATOM 886 C C . ARG A 1 115 ? -2.773 30.312 13.953 1 81.06 115 ARG A C 1
ATOM 888 O O . ARG A 1 115 ? -2.455 30 15.102 1 81.06 115 ARG A O 1
ATOM 895 N N . ASP A 1 116 ? -3.006 31.516 13.477 1 77.75 116 ASP A N 1
ATOM 896 C CA . ASP A 1 116 ? -2.852 32.656 14.391 1 77.75 116 ASP A CA 1
ATOM 897 C C . ASP A 1 116 ? -3.967 32.656 15.43 1 77.75 116 ASP A C 1
ATOM 899 O O . ASP A 1 116 ? -3.727 33 16.594 1 77.75 116 ASP A O 1
ATOM 903 N N . ASP A 1 117 ? -5.199 32.312 15.031 1 73.19 117 ASP A N 1
ATOM 904 C CA . ASP A 1 117 ? -6.379 32.406 15.883 1 73.19 117 ASP A CA 1
ATOM 905 C C . ASP A 1 117 ? -6.465 31.203 16.828 1 73.19 117 ASP A C 1
ATOM 907 O O . ASP A 1 117 ? -7.016 31.328 17.938 1 73.19 117 ASP A O 1
ATOM 911 N N . ILE A 1 118 ? -6.023 30.078 16.453 1 69.81 118 ILE A N 1
ATOM 912 C CA . ILE A 1 118 ? -6.008 28.859 17.25 1 69.81 118 ILE A CA 1
ATOM 913 C C . ILE A 1 118 ? -4.648 28.172 17.125 1 69.81 118 ILE A C 1
ATOM 915 O O . ILE A 1 118 ? -4.469 27.281 16.297 1 69.81 118 ILE A O 1
ATOM 919 N N . PRO A 1 119 ? -3.738 28.609 17.953 1 65.19 119 PRO A N 1
ATOM 920 C CA . PRO A 1 119 ? -2.361 28.125 17.828 1 65.19 119 PRO A CA 1
ATOM 921 C C . PRO A 1 119 ? -2.256 26.609 17.938 1 65.19 119 PRO A C 1
ATOM 923 O O . PRO A 1 119 ? -1.269 26.016 17.484 1 65.19 119 PRO A O 1
ATOM 926 N N . SER A 1 120 ? -3.281 26.156 18.391 1 68.19 120 SER A N 1
ATOM 927 C CA . SER A 1 120 ? -3.268 24.703 18.547 1 68.19 120 SER A CA 1
ATOM 928 C C . SER A 1 120 ? -3.828 24 17.328 1 68.19 120 SER A C 1
ATOM 930 O O . SER A 1 120 ? -4.051 22.797 17.344 1 68.19 120 SER A O 1
ATOM 932 N N . ALA A 1 121 ? -3.926 24.844 16.266 1 78.81 121 ALA A N 1
ATOM 933 C CA . ALA A 1 121 ? -4.461 24.266 15.039 1 78.81 121 ALA A CA 1
ATOM 934 C C . ALA A 1 121 ? -3.518 24.5 13.867 1 78.81 121 ALA A C 1
ATOM 936 O O . ALA A 1 121 ? -2.914 25.578 13.75 1 78.81 121 ALA A O 1
ATOM 937 N N . MET A 1 122 ? -3.416 23.516 13.055 1 85.88 122 MET A N 1
ATOM 938 C CA . MET A 1 122 ? -2.566 23.594 11.875 1 85.88 122 MET A CA 1
ATOM 939 C C . MET A 1 122 ? -3.289 24.312 10.727 1 85.88 122 MET A C 1
ATOM 941 O O . MET A 1 122 ? -4.48 24.078 10.516 1 85.88 122 MET A O 1
ATOM 945 N N . ARG A 1 123 ? -2.561 25.156 10.016 1 90.19 123 ARG A N 1
ATOM 946 C CA . ARG A 1 123 ? -3.129 25.828 8.852 1 90.19 123 ARG A CA 1
ATOM 947 C C . ARG A 1 123 ? -3.332 24.859 7.695 1 90.19 123 ARG A C 1
ATOM 949 O O . ARG A 1 123 ? -2.469 24.016 7.426 1 90.19 123 ARG A O 1
ATOM 956 N N . ASP A 1 124 ? -4.477 25.047 6.988 1 88.94 124 ASP A N 1
ATOM 957 C CA . ASP A 1 124 ? -4.785 24.188 5.844 1 88.94 124 ASP A CA 1
ATOM 958 C C . ASP A 1 124 ? -3.83 24.469 4.684 1 88.94 124 ASP A C 1
ATOM 960 O O . ASP A 1 124 ? -3.445 23.547 3.963 1 88.94 124 ASP A O 1
ATOM 964 N N . ASP A 1 125 ? -3.604 25.688 4.488 1 93.31 125 ASP A N 1
ATOM 965 C CA . ASP A 1 125 ? -2.723 26.016 3.377 1 93.31 125 ASP A CA 1
ATOM 966 C C . ASP A 1 125 ? -1.304 25.516 3.623 1 93.31 125 ASP A C 1
ATOM 968 O O . ASP A 1 125 ? -0.623 25.078 2.691 1 93.31 125 ASP A O 1
ATOM 972 N N . TRP A 1 126 ? -0.812 25.578 4.828 1 95 126 TRP A N 1
ATOM 973 C CA . TRP A 1 126 ? 0.477 24.969 5.141 1 95 126 TRP A CA 1
ATOM 974 C C . TRP A 1 126 ? 0.454 23.469 4.859 1 95 126 TRP A C 1
ATOM 976 O O . TRP A 1 126 ? 1.386 22.922 4.262 1 95 126 TRP A O 1
ATOM 986 N N . GLU A 1 127 ? -0.566 22.812 5.312 1 93.19 127 GLU A N 1
ATOM 987 C CA . GLU A 1 127 ? -0.682 21.359 5.117 1 93.19 127 GLU A CA 1
ATOM 988 C C . GLU A 1 127 ? -0.652 21.016 3.633 1 93.19 127 GLU A C 1
ATOM 990 O O . GLU A 1 127 ? -0.067 20 3.244 1 93.19 127 GLU A O 1
ATOM 995 N N . GLN A 1 128 ? -1.312 21.797 2.814 1 95.12 128 GLN A N 1
ATOM 996 C CA . GLN A 1 128 ? -1.301 21.578 1.373 1 95.12 128 GLN A CA 1
ATOM 997 C C . GLN A 1 128 ? 0.113 21.688 0.81 1 95.12 128 GLN A C 1
ATOM 999 O O . GLN A 1 128 ? 0.534 20.859 0.007 1 95.12 128 GLN A O 1
ATOM 1004 N N . LYS A 1 129 ? 0.825 22.703 1.199 1 97.62 129 LYS A N 1
ATOM 1005 C CA . LYS A 1 129 ? 2.197 22.875 0.734 1 97.62 129 LYS A CA 1
ATOM 1006 C C . LYS A 1 129 ? 3.109 21.797 1.285 1 97.62 129 LYS A C 1
ATOM 1008 O O . LYS A 1 129 ? 4.043 21.359 0.609 1 97.62 129 LYS A O 1
ATOM 1013 N N . HIS A 1 130 ? 2.855 21.422 2.541 1 97.44 130 HIS A N 1
ATOM 1014 C CA . HIS A 1 130 ? 3.572 20.312 3.16 1 97.44 130 HIS A CA 1
ATOM 1015 C C . HIS A 1 130 ? 3.436 19.047 2.334 1 97.44 130 HIS A C 1
ATOM 1017 O O . HIS A 1 130 ? 4.426 18.359 2.082 1 97.44 130 HIS A O 1
ATOM 1023 N N . THR A 1 131 ? 2.24 18.734 1.897 1 97.25 131 THR A N 1
ATOM 1024 C CA . THR A 1 131 ? 1.972 17.578 1.06 1 97.25 131 THR A CA 1
ATOM 1025 C C . THR A 1 131 ? 2.74 17.672 -0.256 1 97.25 131 THR A C 1
ATOM 1027 O O . THR A 1 131 ? 3.344 16.688 -0.699 1 97.25 131 THR A O 1
ATOM 1030 N N . VAL A 1 132 ? 2.758 18.797 -0.865 1 98.31 132 VAL A N 1
ATOM 1031 C CA . VAL A 1 132 ? 3.447 19 -2.135 1 98.31 132 VAL A CA 1
ATOM 1032 C C . VAL A 1 132 ? 4.949 18.812 -1.945 1 98.31 132 VAL A C 1
ATOM 1034 O O . VAL A 1 132 ? 5.617 18.203 -2.789 1 98.31 132 VAL A O 1
ATOM 1037 N N . PHE A 1 133 ? 5.512 19.328 -0.841 1 98.81 133 PHE A N 1
ATOM 1038 C CA . PHE A 1 133 ? 6.934 19.172 -0.556 1 98.81 133 PHE A CA 1
ATOM 1039 C C . PHE A 1 133 ? 7.312 17.703 -0.45 1 98.81 133 PHE A C 1
ATOM 1041 O O . PHE A 1 133 ? 8.211 17.234 -1.151 1 98.81 133 PHE A O 1
ATOM 1048 N N . HIS A 1 134 ? 6.574 16.938 0.299 1 98.75 134 HIS A N 1
ATOM 1049 C CA . HIS A 1 134 ? 6.902 15.539 0.545 1 98.75 134 HIS A CA 1
ATOM 1050 C C . HIS A 1 134 ? 6.68 14.695 -0.702 1 98.75 134 HIS A C 1
ATOM 1052 O O . HIS A 1 134 ? 7.477 13.805 -1.005 1 98.75 134 HIS A O 1
ATOM 1058 N N . THR A 1 135 ? 5.605 15.008 -1.442 1 98.56 135 THR A N 1
ATOM 1059 C CA . THR A 1 135 ? 5.367 14.25 -2.67 1 98.56 135 THR A CA 1
ATOM 1060 C C . THR A 1 135 ? 6.422 14.578 -3.719 1 98.56 135 THR A C 1
ATOM 1062 O O . THR A 1 135 ? 6.832 13.703 -4.488 1 98.56 135 THR A O 1
ATOM 1065 N N . SER A 1 136 ? 6.859 15.867 -3.75 1 98.69 136 SER A N 1
ATOM 1066 C CA . SER A 1 136 ? 7.914 16.25 -4.684 1 98.69 136 SER A CA 1
ATOM 1067 C C . SER A 1 136 ? 9.219 15.516 -4.383 1 98.69 136 SER A C 1
ATOM 1069 O O . SER A 1 136 ? 9.914 15.078 -5.301 1 98.69 136 SER A O 1
ATOM 1071 N N . LEU A 1 137 ? 9.539 15.359 -3.107 1 98.81 137 LEU A N 1
ATOM 1072 C CA . LEU A 1 137 ? 10.742 14.656 -2.68 1 98.81 137 LEU A CA 1
ATOM 1073 C C . LEU A 1 137 ? 10.797 13.258 -3.297 1 98.81 137 LEU A C 1
ATOM 1075 O O . LEU A 1 137 ? 11.875 12.789 -3.678 1 98.81 137 LEU A O 1
ATOM 1079 N N . LEU A 1 138 ? 9.625 12.641 -3.457 1 98.69 138 LEU A N 1
ATOM 1080 C CA . LEU A 1 138 ? 9.555 11.219 -3.756 1 98.69 138 LEU A CA 1
ATOM 1081 C C . LEU A 1 138 ? 9.266 10.984 -5.238 1 98.69 138 LEU A C 1
ATOM 1083 O O . LEU A 1 138 ? 9.281 9.844 -5.707 1 98.69 138 LEU A O 1
ATOM 1087 N N . SER A 1 139 ? 9.086 12.031 -6.02 1 98.44 139 SER A N 1
ATOM 1088 C CA . SER A 1 139 ? 8.414 11.961 -7.312 1 98.44 139 SER A CA 1
ATOM 1089 C C . SER A 1 139 ? 9.344 11.391 -8.383 1 98.44 139 SER A C 1
ATOM 1091 O O . SER A 1 139 ? 8.891 11.023 -9.469 1 98.44 139 SER A O 1
ATOM 1093 N N . ALA A 1 140 ? 10.602 11.266 -8.133 1 98.56 140 ALA A N 1
ATOM 1094 C CA . ALA A 1 140 ? 11.523 10.758 -9.141 1 98.56 140 ALA A CA 1
ATOM 1095 C C . ALA A 1 140 ? 11.938 9.32 -8.836 1 98.56 140 ALA A C 1
ATOM 1097 O O . ALA A 1 140 ? 12.914 8.82 -9.391 1 98.56 140 ALA A O 1
ATOM 1098 N N . CYS A 1 141 ? 11.195 8.648 -7.969 1 98.38 141 CYS A N 1
ATOM 1099 C CA . CYS A 1 141 ? 11.617 7.328 -7.516 1 98.38 141 CYS A CA 1
ATOM 1100 C C . CYS A 1 141 ? 11.406 6.285 -8.602 1 98.38 141 CYS A C 1
ATOM 1102 O O . CYS A 1 141 ? 11.93 5.172 -8.516 1 98.38 141 CYS A O 1
ATOM 1104 N N . GLY A 1 142 ? 10.586 6.578 -9.617 1 97.5 142 GLY A N 1
ATOM 1105 C CA . GLY A 1 142 ? 10.422 5.695 -10.766 1 97.5 142 GLY A CA 1
ATOM 1106 C C . GLY A 1 142 ? 9.523 4.512 -10.484 1 97.5 142 GLY A C 1
ATOM 1107 O O . GLY A 1 142 ? 9.547 3.52 -11.219 1 97.5 142 GLY A O 1
ATOM 1108 N N . SER A 1 143 ? 8.758 4.566 -9.422 1 97.81 143 SER A N 1
ATOM 1109 C CA . SER A 1 143 ? 7.859 3.482 -9.039 1 97.81 143 SER A CA 1
ATOM 1110 C C . SER A 1 143 ? 6.441 3.996 -8.805 1 97.81 143 SER A C 1
ATOM 1112 O O . SER A 1 143 ? 6.152 4.578 -7.758 1 97.81 143 SER A O 1
ATOM 1114 N N . PRO A 1 144 ? 5.531 3.775 -9.75 1 96.38 144 PRO A N 1
ATOM 1115 C CA . PRO A 1 144 ? 4.137 4.172 -9.547 1 96.38 144 PRO A CA 1
ATOM 1116 C C . PRO A 1 144 ? 3.514 3.543 -8.305 1 96.38 144 PRO A C 1
ATOM 1118 O O . PRO A 1 144 ? 2.762 4.203 -7.586 1 96.38 144 PRO A O 1
ATOM 1121 N N . ILE A 1 145 ? 3.879 2.322 -8.023 1 96.19 145 ILE A N 1
ATOM 1122 C CA . ILE A 1 145 ? 3.336 1.629 -6.855 1 96.19 145 ILE A CA 1
ATOM 1123 C C . ILE A 1 145 ? 3.832 2.299 -5.578 1 96.19 145 ILE A C 1
ATOM 1125 O O . ILE A 1 145 ? 3.037 2.641 -4.699 1 96.19 145 ILE A O 1
ATOM 1129 N N . LEU A 1 146 ? 5.125 2.467 -5.531 1 97.56 146 LEU A N 1
ATOM 1130 C CA . LEU A 1 146 ? 5.719 3.074 -4.344 1 97.56 146 LEU A CA 1
ATOM 1131 C C . LEU A 1 146 ? 5.168 4.477 -4.117 1 97.56 146 LEU A C 1
ATOM 1133 O O . LEU A 1 146 ? 4.852 4.852 -2.986 1 97.56 146 LEU A O 1
ATOM 1137 N N . THR A 1 147 ? 5.035 5.27 -5.211 1 97.62 147 THR A N 1
ATOM 1138 C CA . THR A 1 147 ? 4.469 6.609 -5.148 1 97.62 147 THR A CA 1
ATOM 1139 C C . THR A 1 147 ? 3.047 6.57 -4.59 1 97.62 147 THR A C 1
ATOM 1141 O O . THR A 1 147 ? 2.693 7.375 -3.727 1 97.62 147 THR A O 1
ATOM 1144 N N . GLY A 1 148 ? 2.242 5.625 -5.047 1 95.5 148 GLY A N 1
ATOM 1145 C CA . GLY A 1 148 ? 0.875 5.48 -4.57 1 95.5 148 GLY A CA 1
ATOM 1146 C C . GLY A 1 148 ? 0.789 5.102 -3.105 1 95.5 148 GLY A C 1
ATOM 1147 O O . GLY A 1 148 ? -0.006 5.676 -2.357 1 95.5 148 GLY A O 1
ATOM 1148 N N . LEU A 1 149 ? 1.624 4.184 -2.684 1 96.56 149 LEU A N 1
ATOM 1149 C CA . LEU A 1 149 ? 1.638 3.738 -1.295 1 96.56 149 LEU A CA 1
ATOM 1150 C C . LEU A 1 149 ? 2.059 4.871 -0.365 1 96.56 149 LEU A C 1
ATOM 1152 O O . LEU A 1 149 ? 1.449 5.074 0.688 1 96.56 149 LEU A O 1
ATOM 1156 N N . CYS A 1 150 ? 3.082 5.602 -0.755 1 97.88 150 CYS A N 1
ATOM 1157 C CA . CYS A 1 150 ? 3.545 6.73 0.041 1 97.88 150 CYS A CA 1
ATOM 1158 C C . CYS A 1 150 ? 2.457 7.793 0.165 1 97.88 150 CYS A C 1
ATOM 1160 O O . CYS A 1 150 ? 2.244 8.344 1.245 1 97.88 150 CYS A O 1
ATOM 1162 N N . GLY A 1 151 ? 1.782 8.078 -0.955 1 96.19 151 GLY A N 1
ATOM 1163 C CA . GLY A 1 151 ? 0.707 9.062 -0.929 1 96.19 151 GLY A CA 1
ATOM 1164 C C . GLY A 1 151 ? -0.417 8.688 0.018 1 96.19 151 GLY A C 1
ATOM 1165 O O . GLY A 1 151 ? -0.929 9.531 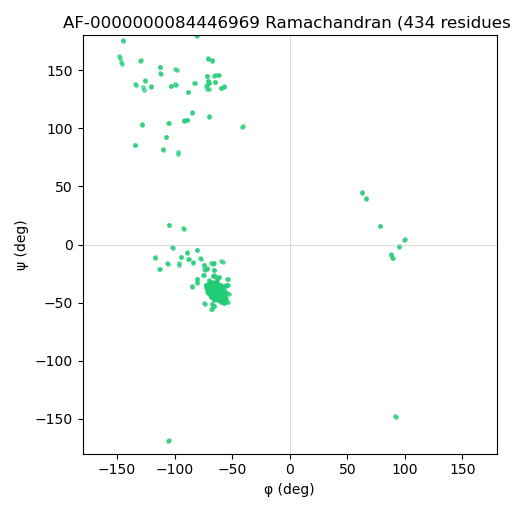0.75 1 96.19 151 GLY A O 1
ATOM 1166 N N . ALA A 1 152 ? -0.792 7.445 0.037 1 91.94 152 ALA A N 1
ATOM 1167 C CA . ALA A 1 152 ? -1.864 6.965 0.904 1 91.94 152 ALA A CA 1
ATOM 1168 C C . ALA A 1 152 ? -1.481 7.098 2.375 1 91.94 152 ALA A C 1
ATOM 1170 O O . ALA A 1 152 ? -2.301 7.504 3.201 1 91.94 152 ALA A O 1
ATOM 1171 N N . LEU A 1 153 ? -0.24 6.762 2.719 1 95.88 153 LEU A N 1
ATOM 1172 C CA . LEU A 1 153 ? 0.198 6.82 4.109 1 95.88 153 LEU A CA 1
ATOM 1173 C C . LEU A 1 153 ? 0.386 8.266 4.559 1 95.88 153 LEU A C 1
ATOM 1175 O O . LEU A 1 153 ? 0.145 8.594 5.727 1 95.88 153 LEU A O 1
ATOM 1179 N N . LEU A 1 154 ? 0.848 9.094 3.588 1 95.44 154 LEU A N 1
ATOM 1180 C CA . LEU A 1 154 ? 0.952 10.516 3.885 1 95.44 154 LEU A CA 1
ATOM 1181 C C . LEU A 1 154 ? -0.407 11.094 4.273 1 95.44 154 LEU A C 1
ATOM 1183 O O . LEU A 1 154 ? -0.509 11.867 5.227 1 95.44 154 LEU A O 1
ATOM 1187 N N . ALA A 1 155 ? -1.421 10.68 3.559 1 91.56 155 ALA A N 1
ATOM 1188 C CA . ALA A 1 155 ? -2.777 11.148 3.84 1 91.56 155 ALA A CA 1
ATOM 1189 C C . ALA A 1 155 ? -3.242 10.688 5.215 1 91.56 155 ALA A C 1
ATOM 1191 O O . ALA A 1 155 ? -3.861 11.453 5.961 1 91.56 155 ALA A O 1
ATOM 1192 N N . ARG A 1 156 ? -2.965 9.508 5.594 1 90.69 156 ARG A N 1
ATOM 1193 C CA . ARG A 1 156 ? -3.363 8.977 6.895 1 90.69 156 ARG A CA 1
ATOM 1194 C C . ARG A 1 156 ? -2.598 9.664 8.023 1 90.69 156 ARG A C 1
ATOM 1196 O O . ARG A 1 156 ? -3.137 9.859 9.109 1 90.69 156 ARG A O 1
ATOM 1203 N N . ALA A 1 157 ? -1.39 10.031 7.762 1 93.94 157 ALA A N 1
ATOM 1204 C CA . ALA A 1 157 ? -0.522 10.633 8.773 1 93.94 157 ALA A CA 1
ATOM 1205 C C . ALA A 1 157 ? -0.967 12.055 9.102 1 93.94 157 ALA A C 1
ATOM 1207 O O . ALA A 1 157 ? -0.561 12.617 10.117 1 93.94 157 ALA A O 1
ATOM 1208 N N . GLU A 1 158 ? -1.718 12.648 8.18 1 90.44 158 GLU A N 1
ATOM 1209 C CA . GLU A 1 158 ? -2.131 14.031 8.352 1 90.44 158 GLU A CA 1
ATOM 1210 C C . GLU A 1 158 ? -2.883 14.227 9.672 1 90.44 158 GLU A C 1
ATOM 1212 O O . GLU A 1 158 ? -2.688 15.227 10.359 1 90.44 158 GLU A O 1
ATOM 1217 N N . LEU A 1 159 ? -3.715 13.289 10.008 1 84.38 159 LEU A N 1
ATOM 1218 C CA . LEU A 1 159 ? -4.484 13.398 11.242 1 84.38 159 LEU A CA 1
ATOM 1219 C C . LEU A 1 159 ? -3.561 13.484 12.453 1 84.38 159 LEU A C 1
ATOM 1221 O O . LEU A 1 159 ? -3.783 14.305 13.344 1 84.38 159 LEU A O 1
ATOM 1225 N N . TYR A 1 160 ? -2.625 12.672 12.484 1 88.25 160 TYR A N 1
ATOM 1226 C CA . TYR A 1 160 ? -1.691 12.641 13.609 1 88.25 160 TYR A CA 1
ATOM 1227 C C . TYR A 1 160 ? -0.801 13.883 13.609 1 88.25 160 TYR A C 1
ATOM 1229 O O . TYR A 1 160 ? -0.413 14.375 14.664 1 88.25 160 TYR A O 1
ATOM 1237 N N . ARG A 1 161 ? -0.435 14.352 12.445 1 90.38 161 ARG A N 1
ATOM 1238 C CA . ARG A 1 161 ? 0.316 15.602 12.359 1 90.38 161 ARG A CA 1
ATOM 1239 C C . ARG A 1 161 ? -0.487 16.766 12.93 1 90.38 161 ARG A C 1
ATOM 1241 O O . ARG A 1 161 ? 0.056 17.609 13.648 1 90.38 161 ARG A O 1
ATOM 1248 N N . ARG A 1 162 ? -1.721 16.844 12.625 1 86 162 ARG A N 1
ATOM 1249 C CA . ARG A 1 162 ? -2.592 17.891 13.172 1 86 162 ARG A CA 1
ATOM 1250 C C . ARG A 1 162 ? -2.693 17.781 14.688 1 86 162 ARG A C 1
ATOM 1252 O O . ARG A 1 162 ? -2.695 18.797 15.391 1 86 162 ARG A O 1
ATOM 1259 N N . MET A 1 163 ? -2.791 16.562 15.164 1 81.81 163 MET A N 1
ATOM 1260 C CA . MET A 1 163 ? -2.822 16.344 16.609 1 81.81 163 MET A CA 1
ATOM 1261 C C . MET A 1 163 ? -1.529 16.812 17.266 1 81.81 163 MET A C 1
ATOM 1263 O O . MET A 1 163 ? -1.544 17.297 18.391 1 81.81 163 MET A O 1
ATOM 1267 N N . SER A 1 164 ? -0.506 16.656 16.578 1 84.62 164 SER A N 1
ATOM 1268 C CA . SER A 1 164 ? 0.808 16.953 17.141 1 84.62 164 SER A CA 1
ATOM 1269 C C . SER A 1 164 ? 0.975 18.438 17.422 1 84.62 164 SER A C 1
ATOM 1271 O O . SER A 1 164 ? 1.776 18.828 18.266 1 84.62 164 SER A O 1
ATOM 1273 N N . VAL A 1 165 ? 0.301 19.297 16.719 1 83.44 165 VAL A N 1
ATOM 1274 C CA . VAL A 1 165 ? 0.428 20.75 16.891 1 83.44 165 VAL A CA 1
ATOM 1275 C C . VAL A 1 165 ? -0.267 21.172 18.172 1 83.44 165 VAL A C 1
ATOM 1277 O O . 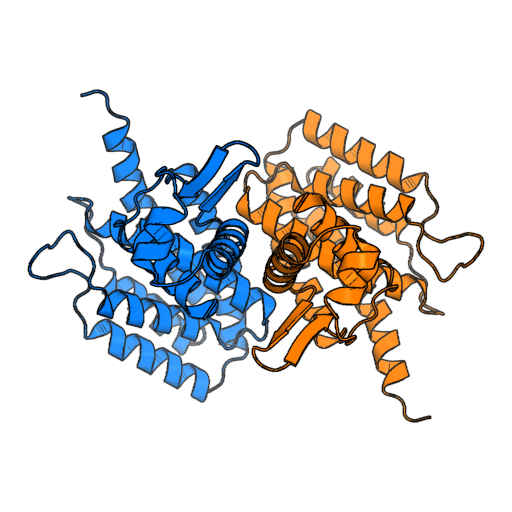VAL A 1 165 ? 0.086 22.203 18.766 1 83.44 165 VAL A O 1
ATOM 1280 N N . SER A 1 166 ? -1.144 20.406 18.625 1 75.31 166 SER A N 1
ATOM 1281 C CA . SER A 1 166 ? -1.974 20.781 19.766 1 75.31 166 SER A CA 1
ATOM 1282 C C . SER A 1 166 ? -1.325 20.359 21.078 1 75.31 166 SER A C 1
ATOM 1284 O O . SER A 1 166 ? -1.851 20.656 22.156 1 75.31 166 SER A O 1
ATOM 1286 N N . ILE A 1 167 ? -0.262 19.656 20.953 1 76.88 167 ILE A N 1
ATOM 1287 C CA . ILE A 1 167 ? 0.321 19.094 22.172 1 76.88 167 ILE A CA 1
ATOM 1288 C C . ILE A 1 167 ? 1.231 20.125 22.828 1 76.88 167 ILE A C 1
ATOM 1290 O O . ILE A 1 167 ? 2.277 20.484 22.281 1 76.88 167 ILE A O 1
ATOM 1294 N N . PRO A 1 168 ? 0.834 20.578 24.016 1 70.81 168 PRO A N 1
ATOM 1295 C CA . PRO A 1 168 ? 1.628 21.578 24.734 1 70.81 168 PRO A CA 1
ATOM 1296 C C . PRO A 1 168 ? 2.992 21.047 25.172 1 70.81 168 PRO A C 1
ATOM 1298 O O . PRO A 1 168 ? 3.129 19.859 25.484 1 70.81 168 PRO A O 1
ATOM 1301 N N . GLY A 1 169 ? 3.963 21.875 25.156 1 71.88 169 GLY A N 1
ATOM 1302 C CA . GLY A 1 169 ? 5.254 21.547 25.734 1 71.88 169 GLY A CA 1
ATOM 1303 C C . GLY A 1 169 ? 6.207 20.891 24.766 1 71.88 169 GLY A C 1
ATOM 1304 O O . GLY A 1 169 ? 7.379 20.672 25.078 1 71.88 169 GLY A O 1
ATOM 1305 N N . VAL A 1 170 ? 5.684 20.531 23.719 1 73.62 170 VAL A N 1
ATOM 1306 C CA . VAL A 1 170 ? 6.574 19.938 22.734 1 73.62 170 VAL A CA 1
ATOM 1307 C C . VAL A 1 170 ? 7.148 21.016 21.828 1 73.62 170 VAL A C 1
ATOM 1309 O O . VAL A 1 170 ? 6.402 21.719 21.141 1 73.62 170 VAL A O 1
ATOM 1312 N N . LYS A 1 171 ? 8.414 21.312 22.016 1 78.56 171 LYS A N 1
ATOM 1313 C CA . LYS A 1 171 ? 9.117 22.266 21.172 1 78.56 171 LYS A CA 1
ATOM 1314 C C . LYS A 1 171 ? 9.797 21.562 20 1 78.56 171 LYS A C 1
ATOM 1316 O O . LYS A 1 171 ? 10.703 20.75 20.203 1 78.56 171 LYS A O 1
ATOM 1321 N N . ARG A 1 172 ? 9.266 21.734 18.922 1 85.75 172 ARG A N 1
ATOM 1322 C CA . ARG A 1 172 ? 9.836 21.188 17.703 1 85.75 172 ARG A CA 1
ATOM 1323 C C . ARG A 1 172 ? 10.156 22.281 16.703 1 85.75 172 ARG A C 1
ATOM 1325 O O . ARG A 1 172 ? 9.398 23.25 16.562 1 85.75 172 ARG A O 1
ATOM 1332 N N . ASP A 1 173 ? 11.398 22.125 16.109 1 91.75 173 ASP A N 1
ATOM 1333 C CA . ASP A 1 173 ? 11.75 23.016 15.008 1 91.75 173 ASP A CA 1
ATOM 1334 C C . ASP A 1 173 ? 11.477 22.359 13.664 1 91.75 173 ASP A C 1
ATOM 1336 O O . ASP A 1 173 ? 12.406 21.906 12.984 1 91.75 173 ASP A O 1
ATOM 1340 N N . VAL A 1 174 ? 10.234 22.344 13.297 1 93.81 174 VAL A N 1
ATOM 1341 C CA . VAL A 1 174 ? 9.75 21.656 12.102 1 93.81 174 VAL A CA 1
ATOM 1342 C C . VAL A 1 174 ? 10.367 22.281 10.852 1 93.81 174 VAL A C 1
ATOM 1344 O O . VAL A 1 174 ? 10.664 21.578 9.883 1 93.81 174 VAL A O 1
ATOM 1347 N N . VAL A 1 175 ? 10.625 23.562 10.906 1 94.44 175 VAL A N 1
ATOM 1348 C CA . VAL A 1 175 ? 11.227 24.281 9.781 1 94.44 175 VAL A CA 1
ATOM 1349 C C . VAL A 1 175 ? 12.641 23.766 9.547 1 94.44 175 VAL A C 1
ATOM 1351 O O . VAL A 1 175 ? 13.023 23.484 8.406 1 94.44 175 VAL A O 1
ATOM 1354 N N . ARG A 1 176 ? 13.359 23.672 10.57 1 96.31 176 ARG A N 1
ATOM 1355 C CA . ARG A 1 176 ? 14.727 23.156 10.453 1 96.31 176 ARG A CA 1
ATOM 1356 C C . ARG A 1 176 ? 14.727 21.719 9.961 1 96.31 176 ARG A C 1
ATOM 1358 O O . ARG A 1 176 ? 15.586 21.328 9.164 1 96.31 176 ARG A O 1
ATOM 1365 N N . GLU A 1 177 ? 13.82 20.953 10.461 1 97.5 177 GLU A N 1
ATOM 1366 C CA . GLU A 1 177 ? 13.734 19.547 10.055 1 97.5 177 GLU A CA 1
ATOM 1367 C C . GLU A 1 177 ? 13.555 19.422 8.547 1 97.5 177 GLU A C 1
ATOM 1369 O O . GLU A 1 177 ? 14.25 18.641 7.895 1 97.5 177 GLU A O 1
ATOM 1374 N N . HIS A 1 178 ? 12.656 20.188 7.98 1 98.19 178 HIS A N 1
ATOM 1375 C CA . HIS A 1 178 ? 12.43 20.141 6.543 1 98.19 178 HIS A CA 1
ATOM 1376 C C . HIS A 1 178 ? 13.633 20.672 5.773 1 98.19 178 HIS A C 1
ATOM 1378 O O . HIS A 1 178 ? 13.961 20.172 4.699 1 98.19 178 HIS A O 1
ATOM 1384 N N . ARG A 1 179 ? 14.281 21.656 6.324 1 98.19 179 ARG A N 1
ATOM 1385 C CA . ARG A 1 179 ? 15.477 22.203 5.695 1 98.19 179 ARG A CA 1
ATOM 1386 C C . ARG A 1 179 ? 16.594 21.156 5.648 1 98.19 179 ARG A C 1
ATOM 1388 O O . ARG A 1 179 ? 17.297 21.047 4.645 1 98.19 179 ARG A O 1
ATOM 1395 N N . ASP A 1 180 ? 16.734 20.422 6.738 1 98.5 180 ASP A N 1
ATOM 1396 C CA . ASP A 1 180 ? 17.75 19.391 6.797 1 98.5 180 ASP A CA 1
ATOM 1397 C C . ASP A 1 180 ? 17.516 18.328 5.719 1 98.5 180 ASP A C 1
ATOM 1399 O O . ASP A 1 180 ? 18.453 17.875 5.074 1 98.5 180 ASP A O 1
ATOM 1403 N N . ILE A 1 181 ? 16.281 17.938 5.523 1 98.81 181 ILE A N 1
ATOM 1404 C CA . ILE A 1 181 ? 15.922 16.969 4.492 1 98.81 181 ILE A CA 1
ATOM 1405 C C . ILE A 1 181 ? 16.25 17.531 3.113 1 98.81 181 ILE A C 1
ATOM 1407 O O . ILE A 1 181 ? 16.875 16.859 2.287 1 98.81 181 ILE A O 1
ATOM 1411 N N . LEU A 1 182 ? 15.859 18.812 2.906 1 98.75 182 LEU A N 1
ATOM 1412 C CA . LEU A 1 182 ? 16.094 19.484 1.631 1 98.75 182 LEU A CA 1
ATOM 1413 C C . LEU A 1 182 ? 17.578 19.547 1.321 1 98.75 182 LEU A C 1
ATOM 1415 O O . LEU A 1 182 ? 18.016 19.219 0.214 1 98.75 182 LEU A O 1
ATOM 1419 N N . ASP A 1 183 ? 18.344 19.984 2.279 1 98.75 183 ASP A N 1
ATOM 1420 C CA . ASP A 1 183 ? 19.781 20.203 2.086 1 98.75 183 ASP A CA 1
ATOM 1421 C C . ASP A 1 183 ? 20.469 18.891 1.712 1 98.75 183 ASP A C 1
ATOM 1423 O O . ASP A 1 183 ? 21.266 18.859 0.771 1 98.75 183 ASP A O 1
ATOM 1427 N N . ALA A 1 184 ? 20.156 17.859 2.438 1 98.88 184 ALA A N 1
ATOM 1428 C CA . ALA A 1 184 ? 20.75 16.547 2.139 1 98.88 184 ALA A CA 1
ATOM 1429 C C . ALA A 1 184 ? 20.312 16.047 0.765 1 98.88 184 ALA A C 1
ATOM 1431 O O . ALA A 1 184 ? 21.094 15.43 0.044 1 98.88 184 ALA A O 1
ATOM 1432 N N . THR A 1 185 ? 19.047 16.312 0.383 1 98.81 185 THR A N 1
ATOM 1433 C CA . THR A 1 185 ? 18.484 15.906 -0.904 1 98.81 185 THR A CA 1
ATOM 1434 C C . THR A 1 185 ? 19.219 16.609 -2.049 1 98.81 185 THR A C 1
ATOM 1436 O O . THR A 1 185 ? 19.672 15.961 -2.998 1 98.81 185 THR A O 1
ATOM 1439 N N . LEU A 1 186 ? 19.422 17.891 -1.916 1 98.31 186 LEU A N 1
ATOM 1440 C CA . LEU A 1 186 ? 20.031 18.672 -2.984 1 98.31 186 LEU A CA 1
ATOM 1441 C C . LEU A 1 186 ? 21.531 18.406 -3.062 1 98.31 186 LEU A C 1
ATOM 1443 O O . LEU A 1 186 ? 22.141 18.531 -4.133 1 98.31 186 LEU A O 1
ATOM 1447 N N . ALA A 1 187 ? 22.094 18.016 -1.955 1 98.44 187 ALA A N 1
ATOM 1448 C CA . ALA A 1 187 ? 23.516 17.656 -1.919 1 98.44 187 ALA A CA 1
ATOM 1449 C C . ALA A 1 187 ? 23.719 16.234 -2.43 1 98.44 187 ALA A C 1
ATOM 1451 O O . ALA A 1 187 ? 24.859 15.742 -2.469 1 98.44 187 ALA A O 1
ATOM 1452 N N . ARG A 1 188 ? 22.672 15.555 -2.703 1 98.38 188 ARG A N 1
ATOM 1453 C CA . ARG A 1 188 ? 22.688 14.203 -3.246 1 98.38 188 ARG A CA 1
ATOM 1454 C C . ARG A 1 188 ? 23.344 13.234 -2.268 1 98.38 188 ARG A C 1
ATOM 1456 O O . ARG A 1 188 ? 24.219 12.461 -2.646 1 98.38 188 ARG A O 1
ATOM 1463 N N . ARG A 1 189 ? 23 13.344 -1.139 1 98.56 189 ARG A N 1
ATOM 1464 C CA . ARG A 1 189 ? 23.391 12.438 -0.065 1 98.56 189 ARG A CA 1
ATOM 1465 C C . ARG A 1 189 ? 22.219 11.594 0.409 1 98.56 189 ARG A C 1
ATOM 1467 O O . ARG A 1 189 ? 21.641 11.867 1.46 1 98.56 189 ARG A O 1
ATOM 1474 N N . PRO A 1 190 ? 21.922 10.531 -0.284 1 98.56 190 PRO A N 1
ATOM 1475 C CA . PRO A 1 190 ? 20.672 9.797 -0.067 1 98.56 190 PRO A CA 1
ATOM 1476 C C . PRO A 1 190 ? 20.547 9.242 1.351 1 98.56 190 PRO A C 1
ATOM 1478 O O . PRO A 1 190 ? 19.484 9.336 1.965 1 98.56 190 PRO A O 1
ATOM 1481 N N . GLU A 1 191 ? 21.609 8.68 1.914 1 98.44 191 GLU A N 1
ATOM 1482 C CA . GLU A 1 191 ? 21.531 8.086 3.246 1 98.44 191 GLU A CA 1
ATOM 1483 C C . GLU A 1 191 ? 21.25 9.148 4.309 1 98.44 191 GLU A C 1
ATOM 1485 O O . GLU A 1 191 ? 20.469 8.93 5.223 1 98.44 191 GLU A O 1
ATOM 1490 N N . GLU A 1 192 ? 21.875 10.305 4.18 1 98.75 192 GLU A N 1
ATOM 1491 C CA . GLU A 1 192 ? 21.641 11.414 5.102 1 98.75 192 GLU A CA 1
ATOM 1492 C C . GLU A 1 192 ? 20.219 11.945 4.969 1 98.75 192 GLU A C 1
ATOM 1494 O O . GLU A 1 192 ? 19.578 12.266 5.973 1 98.75 192 GLU A O 1
ATOM 1499 N N . ALA A 1 193 ? 19.75 12.086 3.715 1 98.88 193 ALA A N 1
ATOM 1500 C CA . ALA A 1 193 ? 18.391 12.586 3.471 1 98.88 193 ALA A CA 1
ATOM 1501 C C . ALA A 1 193 ? 17.344 11.648 4.066 1 98.88 193 ALA A C 1
ATOM 1503 O O . ALA A 1 193 ? 16.406 12.094 4.719 1 98.88 193 ALA A O 1
ATOM 1504 N N . VAL A 1 194 ? 17.594 10.359 3.898 1 98.88 194 VAL A N 1
ATOM 1505 C CA . VAL A 1 194 ? 16.672 9.352 4.402 1 98.88 194 VAL A CA 1
ATOM 1506 C C . VAL A 1 194 ? 16.672 9.367 5.93 1 98.88 194 VAL A C 1
ATOM 1508 O O . VAL A 1 194 ? 15.609 9.281 6.555 1 98.88 194 VAL A O 1
ATOM 1511 N N . GLN A 1 195 ? 17.812 9.5 6.48 1 98.81 195 GLN A N 1
ATOM 1512 C CA . GLN A 1 195 ? 17.891 9.555 7.938 1 98.81 195 GLN A CA 1
ATOM 1513 C C . GLN A 1 195 ? 17.188 10.781 8.492 1 98.81 195 GLN A C 1
ATOM 1515 O O . GLN A 1 195 ? 16.469 10.703 9.492 1 98.81 195 GLN A O 1
ATOM 1520 N N . ALA A 1 196 ? 17.406 11.906 7.871 1 98.75 196 ALA A N 1
ATOM 1521 C CA . ALA A 1 196 ? 16.719 13.133 8.289 1 98.75 196 ALA A CA 1
ATOM 1522 C C . ALA A 1 196 ? 15.203 12.977 8.18 1 98.75 196 ALA A C 1
ATOM 1524 O O . ALA A 1 196 ? 14.461 13.422 9.062 1 98.75 196 ALA A O 1
ATOM 1525 N N . LEU A 1 197 ? 14.742 12.367 7.125 1 98.75 197 LEU A N 1
ATOM 1526 C CA . LEU A 1 197 ? 13.32 12.133 6.906 1 98.75 197 LEU A CA 1
ATOM 1527 C C . LEU A 1 197 ? 12.75 11.227 7.992 1 98.75 197 LEU A C 1
ATOM 1529 O O . LEU A 1 197 ? 11.68 11.508 8.539 1 98.75 197 LEU A O 1
ATOM 1533 N N . ARG A 1 198 ? 13.453 10.141 8.273 1 98.62 198 ARG A N 1
ATOM 1534 C CA . ARG A 1 198 ? 13.016 9.203 9.297 1 98.62 198 ARG A CA 1
ATOM 1535 C C . ARG A 1 198 ? 12.914 9.883 10.664 1 98.62 198 ARG A C 1
ATOM 1537 O O . ARG A 1 198 ? 11.945 9.664 11.398 1 98.62 198 ARG A O 1
ATOM 1544 N N . GLU A 1 199 ? 13.891 10.656 10.977 1 98.12 199 GLU A N 1
ATOM 1545 C CA . GLU A 1 199 ? 13.891 11.375 12.242 1 98.12 199 GLU A CA 1
ATOM 1546 C C . GLU A 1 199 ? 12.734 12.367 12.32 1 98.12 199 GLU A C 1
ATOM 1548 O O . GLU A 1 199 ? 12.102 12.516 13.367 1 98.12 199 GLU A O 1
ATOM 1553 N N . HIS A 1 200 ? 12.484 13.055 11.219 1 97.69 200 HIS A N 1
ATOM 1554 C CA . HIS A 1 200 ? 11.367 13.992 11.133 1 97.69 200 HIS A CA 1
ATOM 1555 C C . HIS A 1 200 ? 10.047 13.305 11.461 1 97.69 200 HIS A C 1
ATOM 1557 O O . HIS A 1 200 ? 9.242 13.844 12.227 1 97.69 200 HIS A O 1
ATOM 1563 N N . TYR A 1 201 ? 9.852 12.117 10.945 1 97.44 201 TYR A N 1
ATOM 1564 C CA . TYR A 1 201 ? 8.633 11.367 11.211 1 97.44 201 TYR A CA 1
ATOM 1565 C C . TYR A 1 201 ? 8.594 10.875 12.648 1 97.44 201 TYR A C 1
ATOM 1567 O O . TYR A 1 201 ? 7.539 10.867 13.289 1 97.44 201 TYR A O 1
ATOM 1575 N N . GLN A 1 202 ? 9.742 10.453 13.133 1 96.25 202 GLN A N 1
ATOM 1576 C CA . GLN A 1 202 ? 9.805 9.953 14.5 1 96.25 202 GLN A CA 1
ATOM 1577 C C . GLN A 1 202 ? 9.453 11.047 15.508 1 96.25 202 GLN A C 1
ATOM 1579 O O . GLN A 1 202 ? 8.797 10.781 16.516 1 96.25 202 GLN A O 1
ATOM 1584 N N . ARG A 1 203 ? 9.906 12.227 15.266 1 93.94 203 ARG A N 1
ATOM 1585 C CA . ARG A 1 203 ? 9.617 13.344 16.156 1 93.94 203 ARG A CA 1
ATOM 1586 C C . ARG A 1 203 ? 8.117 13.617 16.219 1 93.94 203 ARG A C 1
ATOM 1588 O O . ARG A 1 203 ? 7.594 13.969 17.281 1 93.94 203 ARG A O 1
ATOM 1595 N N . THR A 1 204 ? 7.465 13.555 15.102 1 90.69 204 THR A N 1
ATOM 1596 C CA . THR A 1 204 ? 6.016 13.703 15.094 1 90.69 204 THR A CA 1
ATOM 1597 C C . THR A 1 204 ? 5.355 12.625 15.945 1 90.69 204 THR A C 1
ATOM 1599 O O . THR A 1 204 ? 4.457 12.914 16.734 1 90.69 204 THR A O 1
ATOM 1602 N N . ALA A 1 205 ? 5.797 11.391 15.781 1 92.25 205 ALA A N 1
ATOM 1603 C CA . ALA A 1 205 ? 5.25 10.273 16.547 1 92.25 205 ALA A CA 1
ATOM 1604 C C . ALA A 1 205 ? 5.477 10.477 18.047 1 92.25 205 ALA A C 1
ATOM 1606 O O . ALA A 1 205 ? 4.578 10.219 18.844 1 92.25 205 ALA A O 1
ATOM 1607 N N . ASP A 1 206 ? 6.664 10.906 18.375 1 91.5 206 ASP A N 1
ATOM 1608 C CA . ASP A 1 206 ? 7.004 11.125 19.781 1 91.5 206 ASP A CA 1
ATOM 1609 C C . ASP A 1 206 ? 6.109 12.195 20.406 1 91.5 206 ASP A C 1
ATOM 1611 O O . ASP A 1 206 ? 5.695 12.07 21.547 1 91.5 206 ASP A O 1
ATOM 1615 N N . ALA A 1 207 ? 5.832 13.195 19.672 1 87.5 207 ALA A N 1
ATOM 1616 C CA . ALA A 1 207 ? 4.953 14.25 20.156 1 87.5 207 ALA A CA 1
ATOM 1617 C C . ALA A 1 207 ? 3.545 13.727 20.406 1 87.5 207 ALA A C 1
ATOM 1619 O O . ALA A 1 207 ? 2.961 13.977 21.469 1 87.5 207 ALA A O 1
ATOM 1620 N N . VAL A 1 208 ? 3.031 12.992 19.484 1 87.5 208 VAL A N 1
ATOM 1621 C CA . VAL A 1 208 ? 1.652 12.523 19.562 1 87.5 208 VAL A CA 1
ATOM 1622 C C . VAL A 1 208 ? 1.528 11.453 20.656 1 87.5 208 VAL A C 1
ATOM 1624 O O . VAL A 1 208 ? 0.473 11.312 21.281 1 87.5 208 VAL A O 1
ATOM 1627 N N . ARG A 1 209 ? 2.6 10.672 20.797 1 86.62 209 ARG A N 1
ATOM 1628 C CA . ARG A 1 209 ? 2.582 9.648 21.844 1 86.62 209 ARG A CA 1
ATOM 1629 C C . ARG A 1 209 ? 2.293 10.273 23.203 1 86.62 209 ARG A C 1
ATOM 1631 O O . ARG A 1 209 ? 1.613 9.664 24.031 1 86.62 209 ARG A O 1
ATOM 1638 N N . LEU A 1 210 ? 2.779 11.445 23.453 1 80.94 210 LEU A N 1
ATOM 1639 C CA . LEU A 1 210 ? 2.525 12.172 24.688 1 80.94 210 LEU A CA 1
ATOM 1640 C C . LEU A 1 210 ? 1.039 12.469 24.859 1 80.94 210 LEU A C 1
ATOM 1642 O O . LEU A 1 210 ? 0.519 12.461 25.969 1 80.94 210 LEU A O 1
ATOM 1646 N N . PHE A 1 211 ? 0.425 12.719 23.781 1 75.75 211 PHE A N 1
ATOM 1647 C CA . PHE A 1 211 ? -1.012 12.961 23.781 1 75.75 211 PHE A CA 1
ATOM 1648 C C . PHE A 1 211 ? -1.775 11.734 24.25 1 75.75 211 PHE A C 1
ATOM 1650 O O . PHE A 1 211 ? -2.699 11.836 25.062 1 75.75 211 PHE A O 1
ATOM 1657 N N . PHE A 1 212 ? -1.428 10.57 23.766 1 79.44 212 PHE A N 1
ATOM 1658 C CA . PHE A 1 212 ? -2.125 9.336 24.109 1 79.44 212 PHE A CA 1
ATOM 1659 C C . PHE A 1 212 ? -1.797 8.906 25.531 1 79.44 212 PHE A C 1
ATOM 1661 O O . PHE A 1 212 ? -2.637 8.312 26.219 1 79.44 212 PHE A O 1
ATOM 1668 N N . ASP A 1 213 ? -0.615 9.117 25.984 1 74.5 213 ASP A N 1
ATOM 1669 C CA . ASP A 1 213 ? -0.224 8.797 27.344 1 74.5 213 ASP A CA 1
ATOM 1670 C C . ASP A 1 213 ? -0.995 9.648 28.344 1 74.5 213 ASP A C 1
ATOM 1672 O O . ASP A 1 213 ? -1.373 9.172 29.422 1 74.5 213 ASP A O 1
ATOM 1676 N N . ARG A 1 214 ? -1.241 10.867 28.016 1 64.06 214 ARG A N 1
ATOM 1677 C CA . ARG A 1 214 ? -1.97 11.781 28.891 1 64.06 214 ARG A CA 1
ATOM 1678 C C . ARG A 1 214 ? -3.449 11.422 28.938 1 64.06 214 ARG A C 1
ATOM 1680 O O . ARG A 1 214 ? -4.105 11.641 29.969 1 64.06 214 ARG A O 1
ATOM 1687 N N . ARG A 1 215 ? -3.988 11.039 27.938 1 62.09 215 ARG A N 1
ATOM 1688 C CA . ARG A 1 215 ? -5.395 10.648 27.906 1 62.09 215 ARG A CA 1
ATOM 1689 C C . ARG A 1 215 ? -5.617 9.32 28.625 1 62.09 215 ARG A C 1
ATOM 1691 O O . ARG A 1 215 ? -6.738 9.016 29.047 1 62.09 215 ARG A O 1
ATOM 1698 N N . GLN A 1 216 ? -4.742 8.383 28.562 1 52.97 216 GLN A N 1
ATOM 1699 C CA . GLN A 1 216 ? -4.852 7.129 29.312 1 52.97 216 GLN A CA 1
ATOM 1700 C C . GLN A 1 216 ? -4.695 7.359 30.812 1 52.97 216 GLN A C 1
ATOM 1702 O O . GLN A 1 216 ? -4.988 6.473 31.609 1 52.97 216 GLN A O 1
ATOM 1707 N N . GLU A 1 217 ? -4.16 8.555 31.359 1 42.78 217 GLU A N 1
ATOM 1708 C CA . GLU A 1 217 ? -4.094 8.797 32.781 1 42.78 217 GLU A CA 1
ATOM 1709 C C . GLU A 1 217 ? -5.484 9.016 33.375 1 42.78 217 GLU A C 1
ATOM 1711 O O . GLU A 1 217 ? -6.289 9.766 32.812 1 42.78 217 GLU A O 1
ATOM 1716 N N . PRO A 1 218 ? -6 8.094 34.188 1 39.41 218 PRO A N 1
ATOM 1717 C CA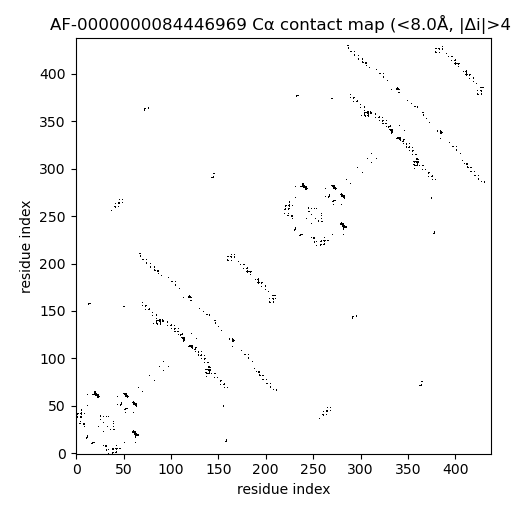 . PRO A 1 218 ? -7.172 8.344 35.031 1 39.41 218 PRO A CA 1
ATOM 1718 C C . PRO A 1 218 ? -7.141 9.719 35.688 1 39.41 218 PRO A C 1
ATOM 1720 O O . PRO A 1 218 ? -6.074 10.188 36.062 1 39.41 218 PRO A O 1
ATOM 1723 N N . GLY A 1 219 ? -7.867 10.734 35.188 1 31.89 219 GLY A N 1
ATOM 1724 C CA . GLY A 1 219 ? -8.102 11.734 36.219 1 31.89 219 GLY A CA 1
ATOM 1725 C C . GLY A 1 219 ? -8.477 11.141 37.562 1 31.89 219 GLY A C 1
ATOM 1726 O O . GLY A 1 219 ? -8.969 10.016 37.656 1 31.89 219 GLY A O 1
ATOM 1727 N N . MET B 1 1 ? -22.375 -9.977 0.406 1 44.12 1 MET B N 1
ATOM 1728 C CA . MET B 1 1 ? -22.688 -9.922 -1.017 1 44.12 1 MET B CA 1
ATOM 1729 C C . MET B 1 1 ? -21.609 -9.188 -1.793 1 44.12 1 MET B C 1
ATOM 1731 O O . MET B 1 1 ? -21.141 -9.672 -2.82 1 44.12 1 MET B O 1
ATOM 1735 N N . ALA B 1 2 ? -21.188 -7.875 -1.287 1 52.25 2 ALA B N 1
ATOM 1736 C CA . ALA B 1 2 ? -20.141 -7.141 -1.983 1 52.25 2 ALA B CA 1
ATOM 1737 C C . ALA B 1 2 ? -18.812 -7.902 -1.941 1 52.25 2 ALA B C 1
ATOM 1739 O O . ALA B 1 2 ? -18.062 -7.898 -2.916 1 52.25 2 ALA B O 1
ATOM 1740 N N . GLY B 1 3 ? -18.625 -8.688 -0.845 1 62.28 3 GLY B N 1
ATOM 1741 C CA . GLY B 1 3 ? -17.453 -9.531 -0.685 1 62.28 3 GLY B CA 1
ATOM 1742 C C . GLY B 1 3 ? -17.375 -10.656 -1.7 1 62.28 3 GLY B C 1
ATOM 1743 O O . GLY B 1 3 ? -16.297 -11.008 -2.162 1 62.28 3 GLY B O 1
ATOM 1744 N N . ASP B 1 4 ? -18.547 -10.953 -2.221 1 83.06 4 ASP B N 1
ATOM 1745 C CA . ASP B 1 4 ? -18.609 -12.078 -3.146 1 83.06 4 ASP B CA 1
ATOM 1746 C C . ASP B 1 4 ? -18.25 -11.648 -4.562 1 83.06 4 ASP B C 1
ATOM 1748 O O . ASP B 1 4 ? -17.453 -12.312 -5.238 1 83.06 4 ASP B O 1
ATOM 1752 N N . ALA B 1 5 ? -18.688 -10.422 -4.875 1 92.88 5 ALA B N 1
ATOM 1753 C CA . ALA B 1 5 ? -18.406 -9.93 -6.223 1 92.88 5 ALA B CA 1
ATOM 1754 C C . ALA B 1 5 ? -16.922 -9.633 -6.395 1 92.88 5 ALA B C 1
ATOM 1756 O O . ALA B 1 5 ? -16.328 -9.977 -7.422 1 92.88 5 ALA B O 1
ATOM 1757 N N . TYR B 1 6 ? -16.344 -9.047 -5.355 1 92.31 6 TYR B N 1
ATOM 1758 C CA . TYR B 1 6 ? -14.914 -8.75 -5.371 1 92.31 6 TYR B CA 1
ATOM 1759 C C . TYR B 1 6 ? -14.086 -10.008 -5.605 1 92.31 6 TYR B C 1
ATOM 1761 O O . TYR B 1 6 ? -13.258 -10.055 -6.516 1 92.31 6 TYR B O 1
ATOM 1769 N N . ALA B 1 7 ? -14.367 -10.984 -4.848 1 91.44 7 ALA B N 1
ATOM 1770 C CA . ALA B 1 7 ? -13.617 -12.234 -4.922 1 91.44 7 ALA B CA 1
ATOM 1771 C C . ALA B 1 7 ? -13.797 -12.898 -6.281 1 91.44 7 ALA B C 1
ATOM 1773 O O . ALA B 1 7 ? -12.844 -13.438 -6.852 1 91.44 7 ALA B O 1
ATOM 1774 N N . THR B 1 8 ? -14.984 -12.844 -6.762 1 92.75 8 THR B N 1
ATOM 1775 C CA . THR B 1 8 ? -15.305 -13.484 -8.031 1 92.75 8 THR B CA 1
ATOM 1776 C C . THR B 1 8 ? -14.578 -12.797 -9.188 1 92.75 8 THR B C 1
ATOM 1778 O O . THR B 1 8 ? -13.961 -13.469 -10.016 1 92.75 8 THR B O 1
ATOM 1781 N N . ILE B 1 9 ? -14.617 -11.516 -9.188 1 93.62 9 ILE B N 1
ATOM 1782 C CA . ILE B 1 9 ? -13.984 -10.758 -10.266 1 93.62 9 ILE B CA 1
ATOM 1783 C C . ILE B 1 9 ? -12.469 -10.906 -10.172 1 93.62 9 ILE B C 1
ATOM 1785 O O . ILE B 1 9 ? -11.797 -11.133 -11.18 1 93.62 9 ILE B O 1
ATOM 1789 N N . LEU B 1 10 ? -11.984 -10.812 -8.992 1 90.75 10 LEU B N 1
ATOM 1790 C CA . LEU B 1 10 ? -10.547 -10.969 -8.797 1 90.75 10 LEU B CA 1
ATOM 1791 C C . LEU B 1 10 ? -10.078 -12.336 -9.281 1 90.75 10 LEU B C 1
ATOM 1793 O O . LEU B 1 10 ? -9.062 -12.438 -9.977 1 90.75 10 LEU B O 1
ATOM 1797 N N . ASP B 1 11 ? -10.82 -13.32 -8.953 1 88 11 ASP B N 1
ATOM 1798 C CA . ASP B 1 11 ? -10.477 -14.68 -9.383 1 88 11 ASP B CA 1
ATOM 1799 C C . ASP B 1 11 ? -10.461 -14.789 -10.898 1 88 11 ASP B C 1
ATOM 1801 O O . ASP B 1 11 ? -9.562 -15.414 -11.477 1 88 11 ASP B O 1
ATOM 1805 N N . ALA B 1 12 ? -11.398 -14.203 -11.562 1 89.75 12 ALA B N 1
ATOM 1806 C CA . ALA B 1 12 ? -11.477 -14.234 -13.023 1 89.75 12 ALA B CA 1
ATOM 1807 C C . ALA B 1 12 ? -10.281 -13.516 -13.648 1 89.75 12 ALA B C 1
ATOM 1809 O O . ALA B 1 12 ? -9.766 -13.961 -14.68 1 89.75 12 ALA B O 1
ATOM 1810 N N . ILE B 1 13 ? -9.844 -12.469 -13.062 1 88.44 13 ILE B N 1
ATOM 1811 C CA . ILE B 1 13 ? -8.68 -11.734 -13.547 1 88.44 13 ILE B CA 1
ATOM 1812 C C . ILE B 1 13 ? -7.422 -12.57 -13.352 1 88.44 13 ILE B C 1
ATOM 1814 O O . ILE B 1 13 ? -6.625 -12.727 -14.281 1 88.44 13 ILE B O 1
ATOM 1818 N N . ARG B 1 14 ? -7.316 -13.172 -12.211 1 81.69 14 ARG B N 1
ATOM 1819 C CA . ARG B 1 14 ? -6.133 -13.938 -11.844 1 81.69 14 ARG B CA 1
ATOM 1820 C C . ARG B 1 14 ? -5.98 -15.172 -12.727 1 81.69 14 ARG B C 1
ATOM 1822 O O . ARG B 1 14 ? -4.863 -15.562 -13.07 1 81.69 14 ARG B O 1
ATOM 1829 N N . ARG B 1 15 ? -7.051 -15.742 -13.109 1 79.31 15 ARG B N 1
ATOM 1830 C CA . ARG B 1 15 ? -7.043 -16.969 -13.898 1 79.31 15 ARG B CA 1
ATOM 1831 C C . ARG B 1 15 ? -6.969 -16.672 -15.391 1 79.31 15 ARG B C 1
ATOM 1833 O O . ARG B 1 15 ? -6.781 -17.578 -16.203 1 79.31 15 ARG B O 1
ATOM 1840 N N . GLY B 1 16 ? -7.172 -15.453 -15.766 1 82 16 GLY B N 1
ATOM 1841 C CA . GLY B 1 16 ? -7.031 -15.047 -17.156 1 82 16 GLY B CA 1
ATOM 1842 C C . GLY B 1 16 ? -8.344 -15.062 -17.922 1 82 16 GLY B C 1
ATOM 1843 O O . GLY B 1 16 ? -8.391 -14.703 -19.094 1 82 16 GLY B O 1
ATOM 1844 N N . SER B 1 17 ? -9.438 -15.453 -17.266 1 87.19 17 SER B N 1
ATOM 1845 C CA . SER B 1 17 ? -10.742 -15.43 -17.906 1 87.19 17 SER B CA 1
ATOM 1846 C C . SER B 1 17 ? -11.18 -14 -18.203 1 87.19 17 SER B C 1
ATOM 1848 O O . SER B 1 17 ? -11.984 -13.766 -19.109 1 87.19 17 SER B O 1
ATOM 1850 N N . LEU B 1 18 ? -10.773 -13.078 -17.516 1 91.88 18 LEU B N 1
ATOM 1851 C CA . LEU B 1 18 ? -10.781 -11.656 -17.844 1 91.88 18 LEU B CA 1
ATOM 1852 C C . LEU B 1 18 ? -9.375 -11.156 -18.156 1 91.88 18 LEU B C 1
ATOM 1854 O O . LEU B 1 18 ? -8.617 -10.797 -17.25 1 91.88 18 LEU B O 1
ATOM 1858 N N . PRO B 1 19 ? -9.023 -11.18 -19.406 1 88.94 19 PRO B N 1
ATOM 1859 C CA . PRO B 1 19 ? -7.629 -10.93 -19.766 1 88.94 19 PRO B CA 1
ATOM 1860 C C . PRO B 1 19 ? -7.219 -9.477 -19.562 1 88.94 19 PRO B C 1
ATOM 1862 O O . PRO B 1 19 ? -8.07 -8.578 -19.578 1 88.94 19 PRO B O 1
ATOM 1865 N N . PRO B 1 20 ? -5.906 -9.258 -19.469 1 87.81 20 PRO B N 1
ATOM 1866 C CA . PRO B 1 20 ? -5.395 -7.887 -19.344 1 87.81 20 PRO B CA 1
ATOM 1867 C C . PRO B 1 20 ? -5.844 -6.984 -20.5 1 87.81 20 PRO B C 1
ATOM 1869 O O . PRO B 1 20 ? -5.875 -7.418 -21.656 1 87.81 20 PRO B O 1
ATOM 1872 N N . GLY B 1 21 ? -6.273 -5.734 -20.125 1 89.5 21 GLY B N 1
ATOM 1873 C CA . GLY B 1 21 ? -6.668 -4.758 -21.125 1 89.5 21 GLY B CA 1
ATOM 1874 C C . GLY B 1 21 ? -8.125 -4.867 -21.516 1 89.5 21 GLY B C 1
ATOM 1875 O O . GLY B 1 21 ? -8.656 -3.98 -22.203 1 89.5 21 GLY B O 1
ATOM 1876 N N . GLN B 1 22 ? -8.805 -5.863 -21.078 1 92.56 22 GLN B N 1
ATOM 1877 C CA . GLN B 1 22 ? -10.203 -6.074 -21.453 1 92.56 22 GLN B CA 1
ATOM 1878 C C . GLN B 1 22 ? -11.117 -5.074 -20.766 1 92.56 22 GLN B C 1
ATOM 1880 O O . GLN B 1 22 ? -10.992 -4.836 -19.562 1 92.56 22 GLN B O 1
ATOM 1885 N N . ARG B 1 23 ? -12.023 -4.555 -21.484 1 94.62 23 ARG B N 1
ATOM 1886 C CA . ARG B 1 23 ? -13.07 -3.711 -20.906 1 94.62 23 ARG B CA 1
ATOM 1887 C C . ARG B 1 23 ? -14.031 -4.535 -20.062 1 94.62 23 ARG B C 1
ATOM 1889 O O . ARG B 1 23 ? -14.398 -5.648 -20.438 1 94.62 23 ARG B O 1
ATOM 1896 N N . LEU B 1 24 ? -14.398 -3.986 -18.953 1 95.75 24 LEU B N 1
ATOM 1897 C CA . LEU B 1 24 ? -15.297 -4.66 -18.016 1 95.75 24 LEU B CA 1
ATOM 1898 C C . LEU B 1 24 ? -16.688 -4.055 -18.078 1 95.75 24 LEU B C 1
ATOM 1900 O O . LEU B 1 24 ? -16.922 -2.955 -17.562 1 95.75 24 LEU B O 1
ATOM 1904 N N . ARG B 1 25 ? -17.656 -4.766 -18.734 1 94.62 25 ARG B N 1
ATOM 1905 C CA . ARG B 1 25 ? -19.047 -4.301 -18.844 1 94.62 25 ARG B CA 1
ATOM 1906 C C . ARG B 1 25 ? -19.875 -4.777 -17.656 1 94.62 25 ARG B C 1
ATOM 1908 O O . ARG B 1 25 ? -19.781 -5.941 -17.266 1 94.62 25 ARG B O 1
ATOM 1915 N N . PHE B 1 26 ? -20.578 -3.902 -17.062 1 94.25 26 PHE B N 1
ATOM 1916 C CA . PHE B 1 26 ? -21.375 -4.207 -15.883 1 94.25 26 PHE B CA 1
ATOM 1917 C C . PHE B 1 26 ? -22.297 -5.395 -16.141 1 94.25 26 PHE B C 1
ATOM 1919 O O . PHE B 1 26 ? -22.406 -6.293 -15.305 1 94.25 26 PHE B O 1
ATOM 1926 N N . ALA B 1 27 ? -22.906 -5.434 -17.281 1 94.62 27 ALA B N 1
ATOM 1927 C CA . ALA B 1 27 ? -23.844 -6.504 -17.609 1 94.62 27 ALA B CA 1
ATOM 1928 C C . ALA B 1 27 ? -23.172 -7.867 -17.531 1 94.62 27 ALA B C 1
ATOM 1930 O O . ALA B 1 27 ? -23.703 -8.805 -16.953 1 94.62 27 ALA B O 1
ATOM 1931 N N . ASP B 1 28 ? -22.016 -7.977 -18.094 1 95.31 28 ASP B N 1
ATOM 1932 C CA . ASP B 1 28 ? -21.25 -9.219 -18.078 1 95.31 28 ASP B CA 1
ATOM 1933 C C . ASP B 1 28 ? -20.844 -9.602 -16.656 1 95.31 28 ASP B C 1
ATOM 1935 O O . ASP B 1 28 ? -20.922 -10.773 -16.266 1 95.31 28 ASP B O 1
ATOM 1939 N N . LEU B 1 29 ? -20.438 -8.672 -15.891 1 95.69 29 LEU B N 1
ATOM 1940 C CA . LEU B 1 29 ? -19.969 -8.922 -14.539 1 95.69 29 LEU B CA 1
ATOM 1941 C C . LEU B 1 29 ? -21.125 -9.281 -13.609 1 95.69 29 LEU B C 1
ATOM 1943 O O . LEU B 1 29 ? -20.953 -10.078 -12.688 1 95.69 29 LEU B O 1
ATOM 1947 N N . GLN B 1 30 ? -22.203 -8.641 -13.898 1 95.44 30 GLN B N 1
ATOM 1948 C CA . GLN B 1 30 ? -23.391 -9.008 -13.133 1 95.44 30 GLN B CA 1
ATOM 1949 C C . GLN B 1 30 ? -23.75 -10.477 -13.344 1 95.44 30 GLN B C 1
ATOM 1951 O O . GLN B 1 30 ? -24.109 -11.18 -12.391 1 95.44 30 GLN B O 1
ATOM 1956 N N . THR B 1 31 ? -23.656 -10.914 -14.547 1 95.06 31 THR B N 1
ATOM 1957 C CA . THR B 1 31 ? -23.906 -12.312 -14.883 1 95.06 31 THR B CA 1
ATOM 1958 C C . THR B 1 31 ? -22.875 -13.219 -14.227 1 95.06 31 THR B C 1
ATOM 1960 O O . THR B 1 31 ? -23.234 -14.227 -13.617 1 95.06 31 THR B O 1
ATOM 1963 N N . LEU B 1 32 ? -21.688 -12.812 -14.312 1 93.31 32 LEU B N 1
ATOM 1964 C CA . LEU B 1 32 ? -20.594 -13.594 -13.758 1 93.31 32 LEU B CA 1
ATOM 1965 C C . LEU B 1 32 ? -20.75 -13.742 -12.242 1 93.31 32 LEU B C 1
ATOM 1967 O O . LEU B 1 32 ? -20.484 -14.82 -11.695 1 93.31 32 LEU B O 1
ATOM 1971 N N . CYS B 1 33 ? -21.172 -12.688 -11.617 1 94.69 33 CYS B N 1
ATOM 1972 C CA . CYS B 1 33 ? -21.203 -12.656 -10.156 1 94.69 33 CYS B CA 1
ATOM 1973 C C . CYS B 1 33 ? -22.578 -13.016 -9.625 1 94.69 33 CYS B C 1
ATOM 1975 O O . CYS B 1 33 ? -22.75 -13.305 -8.438 1 94.69 33 CYS B O 1
ATOM 1977 N N . GLY B 1 34 ? -23.531 -12.984 -10.43 1 94.38 34 GLY B N 1
ATOM 1978 C CA . GLY B 1 34 ? -24.891 -13.273 -10 1 94.38 34 GLY B CA 1
ATOM 1979 C C . GLY B 1 34 ? -25.438 -12.25 -9.039 1 94.38 34 GLY B C 1
ATOM 1980 O O . GLY B 1 34 ? -26.047 -12.602 -8.023 1 94.38 34 GLY B O 1
ATOM 1981 N N . THR B 1 35 ? -25.125 -11.023 -9.289 1 93.62 35 THR B N 1
ATOM 1982 C CA . THR B 1 35 ? -25.547 -9.977 -8.367 1 93.62 35 THR B CA 1
ATOM 1983 C C . THR B 1 35 ? -25.891 -8.695 -9.117 1 93.62 35 THR B C 1
ATOM 1985 O O . THR B 1 35 ? -25.797 -8.648 -10.344 1 93.62 35 THR B O 1
ATOM 1988 N N . SER B 1 36 ? -26.359 -7.746 -8.43 1 91.31 36 SER B N 1
ATOM 1989 C CA . SER B 1 36 ? -26.781 -6.48 -9.016 1 91.31 36 SER B CA 1
ATOM 1990 C C . SER B 1 36 ? -25.578 -5.57 -9.273 1 91.31 36 SER B C 1
ATOM 1992 O O . SER B 1 36 ? -24.438 -5.941 -9 1 91.31 36 SER B O 1
ATOM 1994 N N . VAL B 1 37 ? -25.844 -4.383 -9.828 1 90.62 37 VAL B N 1
ATOM 1995 C CA . VAL B 1 37 ? -24.828 -3.451 -10.289 1 90.62 37 VAL B CA 1
ATOM 1996 C C . VAL B 1 37 ? -24.062 -2.887 -9.094 1 90.62 37 VAL B C 1
ATOM 1998 O O . VAL B 1 37 ? -22.844 -2.678 -9.172 1 90.62 37 VAL B O 1
ATOM 2001 N N . SER B 1 38 ? -24.609 -2.676 -8.07 1 88.94 38 SER B N 1
ATOM 2002 C CA . SER B 1 38 ? -24 -1.974 -6.941 1 88.94 38 SER B CA 1
ATOM 2003 C C . SER B 1 38 ? -22.844 -2.771 -6.355 1 88.94 38 SER B C 1
ATOM 2005 O O . SER B 1 38 ? -21.734 -2.256 -6.223 1 88.94 38 SER B O 1
ATOM 2007 N N . PRO B 1 39 ? -23.031 -4.02 -6.012 1 90.94 39 PRO B N 1
ATOM 2008 C CA . PRO B 1 39 ? -21.906 -4.809 -5.516 1 90.94 39 PRO B CA 1
ATOM 2009 C C . PRO B 1 39 ? -20.781 -4.926 -6.535 1 90.94 39 PRO B C 1
ATOM 2011 O O . PRO B 1 39 ? -19.594 -4.93 -6.164 1 90.94 39 PRO B O 1
ATOM 2014 N N . VAL B 1 40 ? -21.156 -4.988 -7.727 1 94.56 40 VAL B N 1
ATOM 2015 C CA . VAL B 1 40 ? -20.156 -5.094 -8.781 1 94.56 40 VAL B CA 1
ATOM 2016 C C . VAL B 1 40 ? -19.344 -3.803 -8.852 1 94.56 40 VAL B C 1
ATOM 2018 O O . VAL B 1 40 ? -18.125 -3.842 -8.938 1 94.56 40 VAL B O 1
ATOM 2021 N N . ARG B 1 41 ? -20 -2.77 -8.82 1 91.56 41 ARG B N 1
ATOM 2022 C CA . ARG B 1 41 ? -19.328 -1.478 -8.859 1 91.56 41 ARG B CA 1
ATOM 2023 C C . ARG B 1 41 ? -18.406 -1.306 -7.66 1 91.56 41 ARG B C 1
ATOM 2025 O O . ARG B 1 41 ? -17.281 -0.832 -7.797 1 91.56 41 ARG B O 1
ATOM 2032 N N . GLU B 1 42 ? -18.859 -1.639 -6.527 1 90.88 42 GLU B N 1
ATOM 2033 C CA . GLU B 1 42 ? -18.047 -1.556 -5.324 1 90.88 42 GLU B CA 1
ATOM 2034 C C . GLU B 1 42 ? -16.797 -2.412 -5.449 1 90.88 42 GLU B C 1
ATOM 2036 O O . GLU B 1 42 ? -15.703 -1.989 -5.051 1 90.88 42 GLU B O 1
ATOM 2041 N N . ALA B 1 43 ? -17.062 -3.553 -5.953 1 92.81 43 ALA B N 1
ATOM 2042 C CA . ALA B 1 43 ? -15.938 -4.457 -6.168 1 92.81 43 ALA B CA 1
ATOM 2043 C C . ALA B 1 43 ? -14.906 -3.838 -7.113 1 92.81 43 ALA B C 1
ATOM 2045 O O . ALA B 1 43 ? -13.703 -3.898 -6.855 1 92.81 43 ALA B O 1
ATOM 2046 N N . LEU B 1 44 ? -15.453 -3.217 -8.133 1 93.94 44 LEU B N 1
ATOM 2047 C CA . LEU B 1 44 ? -14.57 -2.629 -9.133 1 93.94 44 LEU B CA 1
ATOM 2048 C C . LEU B 1 44 ? -13.82 -1.428 -8.562 1 93.94 44 LEU B C 1
ATOM 2050 O O . LEU B 1 44 ? -12.656 -1.206 -8.891 1 93.94 44 LEU B O 1
ATOM 2054 N N . VAL B 1 45 ? -14.477 -0.712 -7.766 1 90.62 45 VAL B N 1
ATOM 2055 C CA . VAL B 1 45 ? -13.828 0.427 -7.121 1 90.62 45 VAL B CA 1
ATOM 2056 C C . VAL B 1 45 ? -12.688 -0.06 -6.23 1 90.62 45 VAL B C 1
ATOM 2058 O O . VAL B 1 45 ? -11.586 0.499 -6.258 1 90.62 45 VAL B O 1
ATOM 2061 N N . ARG B 1 46 ? -12.93 -1.039 -5.465 1 89.31 46 ARG B N 1
ATOM 2062 C CA . ARG B 1 46 ? -11.906 -1.623 -4.602 1 89.31 46 ARG B CA 1
ATOM 2063 C C . ARG B 1 46 ? -10.758 -2.201 -5.426 1 89.31 46 ARG B C 1
ATOM 2065 O O . ARG B 1 46 ? -9.586 -1.957 -5.129 1 89.31 46 ARG B O 1
ATOM 2072 N N . LEU B 1 47 ? -11.102 -2.924 -6.48 1 91.88 47 LEU B N 1
ATOM 2073 C CA . LEU B 1 47 ? -10.109 -3.547 -7.344 1 91.88 47 LEU B CA 1
ATOM 2074 C C . LEU B 1 47 ? -9.242 -2.49 -8.031 1 91.88 47 LEU B C 1
ATOM 2076 O O . LEU B 1 47 ? -8.055 -2.711 -8.258 1 91.88 47 LEU B O 1
ATOM 2080 N N . THR B 1 48 ? -9.852 -1.359 -8.328 1 90.62 48 THR B N 1
ATOM 2081 C CA . THR B 1 48 ? -9.109 -0.25 -8.922 1 90.62 48 THR B CA 1
ATOM 2082 C C . THR B 1 48 ? -8.141 0.358 -7.91 1 90.62 48 THR B C 1
ATOM 2084 O O . THR B 1 48 ? -6.98 0.618 -8.234 1 90.62 48 THR B O 1
ATOM 2087 N N . ALA B 1 49 ? -8.648 0.495 -6.734 1 84.25 49 ALA B N 1
ATOM 2088 C CA . ALA B 1 49 ? -7.789 1.025 -5.68 1 84.25 49 ALA B CA 1
ATOM 2089 C C . ALA B 1 49 ? -6.594 0.112 -5.434 1 84.25 49 ALA B C 1
ATOM 2091 O O . ALA B 1 49 ? -5.512 0.58 -5.066 1 84.25 49 ALA B O 1
ATOM 2092 N N . GLU B 1 50 ? -6.852 -1.121 -5.73 1 84.75 50 GLU B N 1
ATOM 2093 C CA . GLU B 1 50 ? -5.82 -2.119 -5.453 1 84.75 50 GLU B CA 1
ATOM 2094 C C . GLU B 1 50 ? -4.953 -2.369 -6.684 1 84.75 50 GLU B C 1
ATOM 2096 O O . GLU B 1 50 ? -3.984 -3.129 -6.621 1 84.75 50 GLU B O 1
ATOM 2101 N N . GLY B 1 51 ? -5.371 -1.824 -7.926 1 86.38 51 GLY B N 1
ATOM 2102 C CA . GLY B 1 51 ? -4.512 -1.85 -9.102 1 86.38 51 GLY B CA 1
ATOM 2103 C C . GLY B 1 51 ? -4.84 -2.98 -10.055 1 86.38 51 GLY B C 1
ATOM 2104 O O . GLY B 1 51 ? -4.141 -3.186 -11.047 1 86.38 51 GLY B O 1
ATOM 2105 N N . PHE B 1 52 ? -5.895 -3.779 -9.812 1 89.25 52 PHE B N 1
ATOM 2106 C CA . PHE B 1 52 ? -6.273 -4.891 -10.672 1 89.25 52 PHE B CA 1
ATOM 2107 C C . PHE B 1 52 ? -7.055 -4.398 -11.883 1 89.25 52 PHE B C 1
ATOM 2109 O O . PHE B 1 52 ? -7.051 -5.039 -12.938 1 89.25 52 PHE B O 1
ATOM 2116 N N . THR B 1 53 ? -7.77 -3.293 -11.672 1 92.69 53 THR B N 1
ATOM 2117 C CA . THR B 1 53 ? -8.547 -2.672 -12.742 1 92.69 53 THR B CA 1
ATOM 2118 C C . THR B 1 53 ? -8.234 -1.183 -12.844 1 92.69 53 THR B C 1
ATOM 2120 O O . THR B 1 53 ? -7.562 -0.623 -11.969 1 92.69 53 THR B O 1
ATOM 2123 N N . LEU B 1 54 ? -8.492 -0.619 -13.953 1 91.88 54 LEU B N 1
ATOM 2124 C CA . LEU B 1 54 ? -8.422 0.819 -14.188 1 91.88 54 LEU B CA 1
ATOM 2125 C C . LEU B 1 54 ? -9.812 1.398 -14.445 1 91.88 54 LEU B C 1
ATOM 2127 O O . LEU B 1 54 ? -10.727 0.672 -14.828 1 91.88 54 LEU B O 1
ATOM 2131 N N . ALA B 1 55 ? -9.922 2.631 -14.125 1 92.06 55 ALA B N 1
ATOM 2132 C CA . ALA B 1 55 ? -11.195 3.309 -14.352 1 92.06 55 ALA B CA 1
ATOM 2133 C C . ALA B 1 55 ? -10.984 4.676 -14.992 1 92.06 55 ALA B C 1
ATOM 2135 O O . ALA B 1 55 ? -9.977 5.34 -14.734 1 92.06 55 ALA B O 1
ATOM 2136 N N . ASP B 1 56 ? -11.781 4.977 -15.906 1 85.88 56 ASP B N 1
ATOM 2137 C CA . ASP B 1 56 ? -11.875 6.305 -16.5 1 85.88 56 ASP B CA 1
ATOM 2138 C C . ASP B 1 56 ? -13.312 6.809 -16.484 1 85.88 56 ASP B C 1
ATOM 2140 O O . ASP B 1 56 ? -14.242 6.055 -16.797 1 85.88 56 ASP B O 1
ATOM 2144 N N . ASN B 1 57 ? -13.5 7.992 -16.125 1 78.44 57 ASN B N 1
ATOM 2145 C CA . ASN B 1 57 ? -14.828 8.586 -16.016 1 78.44 57 ASN B CA 1
ATOM 2146 C C . ASN B 1 57 ? -15.617 8.445 -17.312 1 78.44 57 ASN B C 1
ATOM 2148 O O . ASN B 1 57 ? -16.844 8.289 -17.281 1 78.44 57 ASN B O 1
ATOM 2152 N N . HIS B 1 58 ? -14.984 8.414 -18.359 1 80.19 58 HIS B N 1
ATOM 2153 C CA . HIS B 1 58 ? -15.68 8.414 -19.641 1 80.19 58 HIS B CA 1
ATOM 2154 C C . HIS B 1 58 ? -15.648 7.039 -20.297 1 80.19 58 HIS B C 1
ATOM 2156 O O . HIS B 1 58 ? -16.469 6.738 -21.172 1 80.19 58 HIS B O 1
ATOM 2162 N N . ARG B 1 59 ? -14.758 6.16 -19.844 1 81.19 59 ARG B N 1
ATOM 2163 C CA . ARG B 1 59 ? -14.547 4.918 -20.578 1 81.19 59 ARG B CA 1
ATOM 2164 C C . ARG B 1 59 ? -14.93 3.707 -19.734 1 81.19 59 ARG B C 1
ATOM 2166 O O . ARG B 1 59 ? -15.008 2.588 -20.234 1 81.19 59 ARG B O 1
ATOM 2173 N N . GLY B 1 60 ? -15.156 3.963 -18.438 1 91.5 60 GLY B N 1
ATOM 2174 C CA . GLY B 1 60 ? -15.562 2.844 -17.609 1 91.5 60 GLY B CA 1
ATOM 2175 C C . GLY B 1 60 ? -14.398 2.123 -16.953 1 91.5 60 GLY B C 1
ATOM 2176 O O . GLY B 1 60 ? -13.438 2.76 -16.516 1 91.5 60 GLY B O 1
ATOM 2177 N N . PHE B 1 61 ? -14.586 0.746 -16.781 1 94.81 61 PHE B N 1
ATOM 2178 C CA . PHE B 1 61 ? -13.586 -0.074 -16.094 1 94.81 61 PHE B CA 1
ATOM 2179 C C . PHE B 1 61 ? -12.938 -1.052 -17.078 1 94.81 61 PHE B C 1
ATOM 2181 O O . PHE B 1 61 ? -13.586 -1.531 -18 1 94.81 61 PHE B O 1
ATOM 2188 N N . TRP B 1 62 ? -11.703 -1.39 -16.922 1 94.19 62 TRP B N 1
ATOM 2189 C CA . TRP B 1 62 ? -11.047 -2.457 -17.672 1 94.19 62 TRP B CA 1
ATOM 2190 C C . TRP B 1 62 ? -9.969 -3.129 -16.812 1 94.19 62 TRP B C 1
ATOM 2192 O O . TRP B 1 62 ? -9.531 -2.57 -15.812 1 94.19 62 TRP B O 1
ATOM 2202 N N . VAL B 1 63 ? -9.602 -4.289 -17.25 1 92.88 63 VAL B N 1
ATOM 2203 C CA . VAL B 1 63 ? -8.531 -4.992 -16.547 1 92.88 63 VAL B CA 1
ATOM 2204 C C . VAL B 1 63 ? -7.199 -4.301 -16.812 1 92.88 63 VAL B C 1
ATOM 2206 O O . VAL B 1 63 ? -6.895 -3.943 -17.953 1 92.88 63 VAL B O 1
ATOM 2209 N N . ALA B 1 64 ? -6.422 -4.082 -15.789 1 89.88 64 ALA B N 1
ATOM 2210 C CA . ALA B 1 64 ? -5.117 -3.447 -15.945 1 89.88 64 ALA B CA 1
ATOM 2211 C C . ALA B 1 64 ? -4.219 -4.262 -16.875 1 89.88 64 ALA B C 1
ATOM 2213 O O . ALA B 1 64 ? -4.191 -5.492 -16.797 1 89.88 64 ALA B O 1
ATOM 2214 N N . PRO B 1 65 ? -3.535 -3.594 -17.828 1 86 65 PRO B N 1
ATOM 2215 C CA . PRO B 1 65 ? -2.609 -4.34 -18.688 1 86 65 PRO B CA 1
ATOM 2216 C C . PRO B 1 65 ? -1.399 -4.875 -17.922 1 86 65 PRO B C 1
ATOM 2218 O O . PRO B 1 65 ? -1.051 -4.348 -16.859 1 86 65 PRO B O 1
ATOM 2221 N N . VAL B 1 66 ? -0.811 -5.914 -18.531 1 85.25 66 VAL B N 1
ATOM 2222 C CA . VAL B 1 66 ? 0.442 -6.43 -17.984 1 85.25 66 VAL B CA 1
ATOM 2223 C C . VAL B 1 66 ? 1.619 -5.867 -18.781 1 85.25 66 VAL B C 1
ATOM 2225 O O . VAL B 1 66 ? 1.514 -5.641 -19.984 1 85.25 66 VAL B O 1
ATOM 2228 N N . SER B 1 67 ? 2.66 -5.461 -18.203 1 88.12 67 SER B N 1
ATOM 2229 C CA . SER B 1 67 ? 3.889 -4.977 -18.828 1 88.12 67 SER B CA 1
ATOM 2230 C C . SER B 1 67 ? 5.113 -5.355 -18 1 88.12 67 SER B C 1
ATOM 2232 O O . SER B 1 67 ? 5.004 -5.621 -16.812 1 88.12 67 SER B O 1
ATOM 2234 N N . ALA B 1 68 ? 6.254 -5.422 -18.688 1 89.88 68 ALA B N 1
ATOM 2235 C CA . ALA B 1 68 ? 7.512 -5.695 -18 1 89.88 68 ALA B CA 1
ATOM 2236 C C . ALA B 1 68 ? 7.789 -4.641 -16.938 1 89.88 68 ALA B C 1
ATOM 2238 O O . ALA B 1 68 ? 8.297 -4.957 -15.852 1 89.88 68 ALA B O 1
ATOM 2239 N N . ALA B 1 69 ? 7.441 -3.482 -17.25 1 92.31 69 ALA B N 1
ATOM 2240 C CA . ALA B 1 69 ? 7.66 -2.379 -16.312 1 92.31 69 ALA B CA 1
ATOM 2241 C C . ALA B 1 69 ? 6.797 -2.539 -15.062 1 92.31 69 ALA B C 1
ATOM 2243 O O . ALA B 1 69 ? 7.273 -2.322 -13.945 1 92.31 69 ALA B O 1
ATOM 2244 N N . GLU B 1 70 ? 5.59 -2.879 -15.25 1 91.81 70 GLU B N 1
ATOM 2245 C CA . GLU B 1 70 ? 4.699 -3.102 -14.117 1 91.81 70 GLU B CA 1
ATOM 2246 C C . GLU B 1 70 ? 5.148 -4.297 -13.281 1 91.81 70 GLU B C 1
ATOM 2248 O O . GLU B 1 70 ? 5.133 -4.246 -12.047 1 91.81 70 GLU B O 1
ATOM 2253 N N . MET B 1 71 ? 5.52 -5.324 -13.961 1 93.06 71 MET B N 1
ATOM 2254 C CA . MET B 1 71 ? 6.016 -6.512 -13.273 1 93.06 71 MET B CA 1
ATOM 2255 C C . MET B 1 71 ? 7.211 -6.172 -12.391 1 93.06 71 MET B C 1
ATOM 2257 O O . MET B 1 71 ? 7.254 -6.555 -11.219 1 93.06 71 MET B O 1
ATOM 2261 N N . MET B 1 72 ? 8.117 -5.457 -12.961 1 95.19 72 MET B N 1
ATOM 2262 C CA . MET B 1 72 ? 9.32 -5.105 -12.211 1 95.19 72 MET B CA 1
ATOM 2263 C C . MET B 1 72 ? 8.984 -4.191 -11.039 1 95.19 72 MET B C 1
ATOM 2265 O O . MET B 1 72 ? 9.586 -4.297 -9.969 1 95.19 72 MET B O 1
ATOM 2269 N N . ASP B 1 73 ? 8.102 -3.318 -11.258 1 96.69 73 ASP B N 1
ATOM 2270 C CA . ASP B 1 73 ? 7.66 -2.436 -10.188 1 96.69 73 ASP B CA 1
ATOM 2271 C C . ASP B 1 73 ? 7.043 -3.232 -9.039 1 96.69 73 ASP B C 1
ATOM 2273 O O . ASP B 1 73 ? 7.324 -2.967 -7.867 1 96.69 73 ASP B O 1
ATOM 2277 N N . ILE B 1 74 ? 6.207 -4.211 -9.359 1 96.88 74 ILE B N 1
ATOM 2278 C CA . ILE B 1 74 ? 5.605 -5.094 -8.367 1 96.88 74 ILE B CA 1
ATOM 2279 C C . ILE B 1 74 ? 6.699 -5.863 -7.629 1 96.88 74 ILE B C 1
ATOM 2281 O O . ILE B 1 74 ? 6.719 -5.898 -6.395 1 96.88 74 ILE B O 1
ATOM 2285 N N . VAL B 1 75 ? 7.625 -6.398 -8.367 1 97.44 75 VAL B N 1
ATOM 2286 C CA . VAL B 1 75 ? 8.672 -7.242 -7.801 1 97.44 75 VAL B CA 1
ATOM 2287 C C . VAL B 1 75 ? 9.555 -6.418 -6.863 1 97.44 75 VAL B C 1
ATOM 2289 O O . VAL B 1 75 ? 9.836 -6.84 -5.742 1 97.44 75 VAL B O 1
ATOM 2292 N N . HIS B 1 76 ? 9.93 -5.238 -7.27 1 97.94 76 HIS B N 1
ATOM 2293 C CA . HIS B 1 76 ? 10.789 -4.387 -6.453 1 97.94 76 HIS B CA 1
ATOM 2294 C C . HIS B 1 76 ? 10.094 -3.99 -5.156 1 97.94 76 HIS B C 1
ATOM 2296 O O . HIS B 1 76 ? 10.719 -3.945 -4.094 1 97.94 76 HIS B O 1
ATOM 2302 N N . ASN B 1 77 ? 8.875 -3.672 -5.238 1 98.44 77 ASN B N 1
ATOM 2303 C CA . ASN B 1 77 ? 8.141 -3.287 -4.035 1 98.44 77 ASN B CA 1
ATOM 2304 C C . ASN B 1 77 ? 7.895 -4.484 -3.125 1 98.44 77 ASN B C 1
ATOM 2306 O O . ASN B 1 77 ? 7.91 -4.348 -1.899 1 98.44 77 ASN B O 1
ATOM 2310 N N . ARG B 1 78 ? 7.602 -5.656 -3.676 1 98.62 78 ARG B N 1
ATOM 2311 C CA . ARG B 1 78 ? 7.5 -6.855 -2.848 1 98.62 78 ARG B CA 1
ATOM 2312 C C . ARG B 1 78 ? 8.812 -7.137 -2.131 1 98.62 78 ARG B C 1
ATOM 2314 O O . ARG B 1 78 ? 8.82 -7.484 -0.948 1 98.62 78 ARG B O 1
ATOM 2321 N N . GLN B 1 79 ? 9.93 -6.988 -2.906 1 98.69 79 GLN B N 1
ATOM 2322 C CA . GLN B 1 79 ? 11.234 -7.199 -2.289 1 98.69 79 GLN B CA 1
ATOM 2323 C C . GLN B 1 79 ? 11.445 -6.258 -1.105 1 98.69 79 GLN B C 1
ATOM 2325 O O . GLN B 1 79 ? 11.945 -6.672 -0.06 1 98.69 79 GLN B O 1
ATOM 2330 N N . LEU B 1 80 ? 11.047 -5.07 -1.264 1 98.62 80 LEU B N 1
ATOM 2331 C CA . LEU B 1 80 ? 11.188 -4.07 -0.211 1 98.62 80 LEU B CA 1
ATOM 2332 C C . LEU B 1 80 ? 10.289 -4.402 0.976 1 98.62 80 LEU B C 1
ATOM 2334 O O . LEU B 1 80 ? 10.766 -4.543 2.104 1 98.62 80 LEU B O 1
ATOM 2338 N N . LEU B 1 81 ? 9.023 -4.559 0.769 1 98.75 81 LEU B N 1
ATOM 2339 C CA . LEU B 1 81 ? 8.016 -4.672 1.816 1 98.75 81 LEU B CA 1
ATOM 2340 C C . LEU B 1 81 ? 8.078 -6.047 2.48 1 98.75 81 LEU B C 1
ATOM 2342 O O . LEU B 1 81 ? 8.109 -6.145 3.709 1 98.75 81 LEU B O 1
ATOM 2346 N N . GLU B 1 82 ? 8.078 -7.105 1.688 1 98.75 82 GLU B N 1
ATOM 2347 C CA . GLU B 1 82 ? 8.109 -8.453 2.254 1 98.75 82 GLU B CA 1
ATOM 2348 C C . GLU B 1 82 ? 9.461 -8.758 2.879 1 98.75 82 GLU B C 1
ATOM 2350 O O . GLU B 1 82 ? 9.555 -9.547 3.826 1 98.75 82 GLU B O 1
ATOM 2355 N N . GLY B 1 83 ? 10.562 -8.133 2.268 1 98.81 83 GLY B N 1
ATOM 2356 C CA . GLY B 1 83 ? 11.844 -8.258 2.949 1 98.81 83 GLY B CA 1
ATOM 2357 C C . GLY B 1 83 ? 11.812 -7.754 4.379 1 98.81 83 GLY B C 1
ATOM 2358 O O . GLY B 1 83 ? 12.266 -8.438 5.293 1 98.81 83 GLY B O 1
ATOM 2359 N N . GLU B 1 84 ? 11.227 -6.562 4.582 1 98.75 84 GLU B N 1
ATOM 2360 C CA . GLU B 1 84 ? 11.125 -5.992 5.922 1 98.75 84 GLU B CA 1
ATOM 2361 C C . GLU B 1 84 ? 10.172 -6.801 6.793 1 98.75 84 GLU B C 1
ATOM 2363 O O . GLU B 1 84 ? 10.453 -7.051 7.969 1 98.75 84 GLU B O 1
ATOM 2368 N N . ALA B 1 85 ? 9.047 -7.188 6.242 1 98.81 85 ALA B N 1
ATOM 2369 C CA . ALA B 1 85 ? 8.07 -7.969 6.996 1 98.81 85 ALA B CA 1
ATOM 2370 C C . ALA B 1 85 ? 8.672 -9.289 7.465 1 98.81 85 ALA B C 1
ATOM 2372 O O . ALA B 1 85 ? 8.422 -9.727 8.594 1 98.81 85 ALA B O 1
ATOM 2373 N N . LEU B 1 86 ? 9.438 -9.914 6.586 1 98.88 86 LEU B N 1
ATOM 2374 C CA . LEU B 1 86 ? 10.078 -11.18 6.934 1 98.88 86 LEU B CA 1
ATOM 2375 C C . LEU B 1 86 ? 11.141 -10.969 8.016 1 98.88 86 LEU B C 1
ATOM 2377 O O . LEU B 1 86 ? 11.211 -11.742 8.969 1 98.88 86 LEU B O 1
ATOM 2381 N N . ARG B 1 87 ? 11.945 -9.938 7.844 1 98.81 87 ARG B N 1
ATOM 2382 C CA . ARG B 1 87 ? 12.945 -9.609 8.859 1 98.81 87 ARG B CA 1
ATOM 2383 C C . ARG B 1 87 ? 12.297 -9.453 10.227 1 98.81 87 ARG B C 1
ATOM 2385 O O . ARG B 1 87 ? 12.75 -10.062 11.203 1 98.81 87 ARG B O 1
ATOM 2392 N N . LEU B 1 88 ? 11.242 -8.695 10.312 1 98.69 88 LEU B N 1
ATOM 2393 C CA . LEU B 1 88 ? 10.539 -8.445 11.57 1 98.69 88 LEU B CA 1
ATOM 2394 C C . LEU B 1 88 ? 9.906 -9.727 12.102 1 98.69 88 LEU B C 1
ATOM 2396 O O . LEU B 1 88 ? 9.914 -9.969 13.312 1 98.69 88 LEU B O 1
ATOM 2400 N N . SER B 1 89 ? 9.336 -10.492 11.195 1 98.81 89 SER B N 1
ATOM 2401 C CA . SER B 1 89 ? 8.695 -11.734 11.609 1 98.81 89 SER B CA 1
ATOM 2402 C C . SER B 1 89 ? 9.695 -12.695 12.234 1 98.81 89 SER B C 1
ATOM 2404 O O . SER B 1 89 ? 9.383 -13.391 13.203 1 98.81 89 SER B O 1
ATOM 2406 N N . ILE B 1 90 ? 10.883 -12.766 11.664 1 98.81 90 ILE B N 1
ATOM 2407 C CA . ILE B 1 90 ? 11.922 -13.633 12.219 1 98.81 90 ILE B CA 1
ATOM 2408 C C . ILE B 1 90 ? 12.352 -13.109 13.586 1 98.81 90 ILE B C 1
ATOM 2410 O O . ILE B 1 90 ? 12.547 -13.891 14.516 1 98.81 90 ILE B O 1
ATOM 2414 N N . LEU B 1 91 ? 12.453 -11.797 13.688 1 98.19 91 LEU B N 1
ATOM 2415 C CA . LEU B 1 91 ? 12.914 -11.172 14.922 1 98.19 91 LEU B CA 1
ATOM 2416 C C . LEU B 1 91 ? 11.891 -11.352 16.031 1 98.19 91 LEU B C 1
ATOM 2418 O O . LEU B 1 91 ? 12.25 -11.516 17.203 1 98.19 91 LEU B O 1
ATOM 2422 N N . HIS B 1 92 ? 10.594 -11.391 15.688 1 97.56 92 HIS B N 1
ATOM 2423 C CA . HIS B 1 92 ? 9.555 -11.312 16.703 1 97.56 92 HIS B CA 1
ATOM 2424 C C . HIS B 1 92 ? 8.781 -12.625 16.812 1 97.56 92 HIS B C 1
ATOM 2426 O O . HIS B 1 92 ? 8.07 -12.852 17.797 1 97.56 92 HIS B O 1
ATOM 2432 N N . GLY B 1 93 ? 8.82 -13.438 15.805 1 97.88 93 GLY B N 1
ATOM 2433 C CA . GLY B 1 93 ? 8.031 -14.656 15.758 1 97.88 93 GLY B CA 1
ATOM 2434 C C . GLY B 1 93 ? 8.383 -15.633 16.859 1 97.88 93 GLY B C 1
ATOM 2435 O O . GLY B 1 93 ? 9.547 -15.742 17.25 1 97.88 93 GLY B O 1
ATOM 2436 N N . ASP B 1 94 ? 7.359 -16.344 17.328 1 98.06 94 ASP B N 1
ATOM 2437 C CA . ASP B 1 94 ? 7.555 -17.375 18.344 1 98.06 94 ASP B CA 1
ATOM 2438 C C . ASP B 1 94 ? 7.461 -18.766 17.75 1 98.06 94 ASP B C 1
ATOM 2440 O O . ASP B 1 94 ? 7.484 -18.938 16.531 1 98.06 94 ASP B O 1
ATOM 2444 N N . ALA B 1 95 ? 7.391 -19.75 18.625 1 97.75 95 ALA B N 1
ATOM 2445 C CA . ALA B 1 95 ? 7.375 -21.156 18.188 1 97.75 95 ALA B CA 1
ATOM 2446 C C . ALA B 1 95 ? 6.105 -21.469 17.406 1 97.75 95 ALA B C 1
ATOM 2448 O O . ALA B 1 95 ? 6.133 -22.266 16.469 1 97.75 95 ALA B O 1
ATOM 2449 N N . GLU B 1 96 ? 5.109 -20.828 17.797 1 98.38 96 GLU B N 1
ATOM 2450 C CA . GLU B 1 96 ? 3.854 -21.047 17.078 1 98.38 96 GLU B CA 1
ATOM 2451 C C . GLU B 1 96 ? 3.938 -20.531 15.641 1 98.38 96 GLU B C 1
ATOM 2453 O O . GLU B 1 96 ? 3.441 -21.156 14.711 1 98.38 96 GLU B O 1
ATOM 2458 N N . TRP B 1 97 ? 4.547 -19.391 15.539 1 98.5 97 TRP B N 1
ATOM 2459 C CA . TRP B 1 97 ? 4.762 -18.812 14.211 1 98.5 97 TRP B CA 1
ATOM 2460 C C . TRP B 1 97 ? 5.629 -19.734 13.359 1 98.5 97 TRP B C 1
ATOM 2462 O O . TRP B 1 97 ? 5.285 -20.031 12.211 1 98.5 97 TRP B O 1
ATOM 2472 N N . GLU B 1 98 ? 6.707 -20.266 13.898 1 98.44 98 GLU B N 1
ATOM 2473 C CA . GLU B 1 98 ? 7.59 -21.172 13.164 1 98.44 98 GLU B CA 1
ATOM 2474 C C . GLU B 1 98 ? 6.844 -22.422 12.711 1 98.44 98 GLU B C 1
ATOM 2476 O O . GLU B 1 98 ? 7.016 -22.875 11.578 1 98.44 98 GLU B O 1
ATOM 2481 N N . SER B 1 99 ? 6.016 -22.906 13.609 1 98.5 99 SER B N 1
ATOM 2482 C CA . SER B 1 99 ? 5.254 -24.109 13.305 1 98.5 99 SER B CA 1
ATOM 2483 C C . SER B 1 99 ? 4.289 -23.875 12.148 1 98.5 99 SER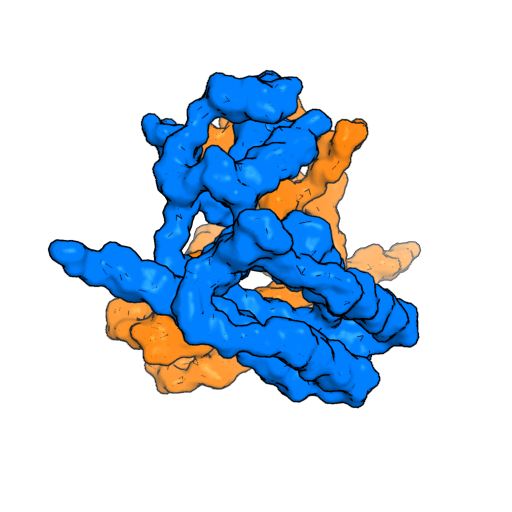 B C 1
ATOM 2485 O O . SER B 1 99 ? 4.117 -24.75 11.289 1 98.5 99 SER B O 1
ATOM 2487 N N . ARG B 1 100 ? 3.68 -22.734 12.133 1 98.5 100 ARG B N 1
ATOM 2488 C CA . ARG B 1 100 ? 2.746 -22.391 11.07 1 98.5 100 ARG B CA 1
ATOM 2489 C C . ARG B 1 100 ? 3.465 -22.266 9.727 1 98.5 100 ARG B C 1
ATOM 2491 O O . ARG B 1 100 ? 2.959 -22.719 8.703 1 98.5 100 ARG B O 1
ATOM 2498 N N . VAL B 1 101 ? 4.641 -21.672 9.75 1 98.75 101 VAL B N 1
ATOM 2499 C CA . VAL B 1 101 ? 5.418 -21.5 8.531 1 98.75 101 VAL B CA 1
ATOM 2500 C C . VAL B 1 101 ? 5.848 -22.875 7.992 1 98.75 101 VAL B C 1
ATOM 2502 O O . VAL B 1 101 ? 5.73 -23.141 6.793 1 98.75 101 VAL B O 1
ATOM 2505 N N . LEU B 1 102 ? 6.348 -23.672 8.891 1 98.56 102 LEU B N 1
ATOM 2506 C CA . LEU B 1 102 ? 6.789 -25 8.523 1 98.56 102 LEU B CA 1
ATOM 2507 C C . LEU B 1 102 ? 5.637 -25.812 7.934 1 98.56 102 LEU B C 1
ATOM 2509 O O . LEU B 1 102 ? 5.797 -26.484 6.91 1 98.56 102 LEU B O 1
ATOM 2513 N N . ALA B 1 103 ? 4.512 -25.766 8.602 1 98.62 103 ALA B N 1
ATOM 2514 C CA . ALA B 1 103 ? 3.334 -26.5 8.141 1 98.62 103 ALA B CA 1
ATOM 2515 C C . ALA B 1 103 ? 2.883 -26 6.77 1 98.62 103 ALA B C 1
ATOM 2517 O O . ALA B 1 103 ? 2.527 -26.812 5.902 1 98.62 103 ALA B O 1
ATOM 2518 N N . ALA B 1 104 ? 2.857 -24.703 6.59 1 98.69 104 ALA B N 1
ATOM 2519 C CA . ALA B 1 104 ? 2.451 -24.109 5.312 1 98.69 104 ALA B CA 1
ATOM 2520 C C . ALA B 1 104 ? 3.375 -24.562 4.184 1 98.69 104 ALA B C 1
ATOM 2522 O O . ALA B 1 104 ? 2.91 -24.922 3.098 1 98.69 104 ALA B O 1
ATOM 2523 N N . HIS B 1 105 ? 4.684 -24.562 4.438 1 98.56 105 HIS B N 1
ATOM 2524 C CA . HIS B 1 105 ? 5.645 -25.016 3.438 1 98.56 105 HIS B CA 1
ATOM 2525 C C . HIS B 1 105 ? 5.426 -26.484 3.094 1 98.56 105 HIS B C 1
ATOM 2527 O O . HIS B 1 105 ? 5.469 -26.859 1.921 1 98.56 105 HIS B O 1
ATOM 2533 N N . HIS B 1 106 ? 5.242 -27.297 4.113 1 98.12 106 HIS B N 1
ATOM 2534 C CA . HIS B 1 106 ? 5.043 -28.734 3.932 1 98.12 106 HIS B CA 1
ATOM 2535 C C . HIS B 1 106 ? 3.844 -29.016 3.029 1 98.12 106 HIS B C 1
ATOM 2537 O O . HIS B 1 106 ? 3.936 -29.828 2.104 1 98.12 106 HIS B O 1
ATOM 2543 N N . LEU B 1 107 ? 2.762 -28.344 3.291 1 98 107 LEU B N 1
ATOM 2544 C CA . LEU B 1 107 ? 1.542 -28.531 2.514 1 98 107 LEU B CA 1
ATOM 2545 C C . LEU B 1 107 ? 1.736 -28.078 1.073 1 98 107 LEU B C 1
ATOM 2547 O O . LEU B 1 107 ? 1.222 -28.703 0.143 1 98 107 LEU B O 1
ATOM 2551 N N . MET B 1 108 ? 2.461 -27.031 0.858 1 97.62 108 MET B N 1
ATOM 2552 C CA . MET B 1 108 ? 2.74 -26.531 -0.483 1 97.62 108 MET B CA 1
ATOM 2553 C C . MET B 1 108 ? 3.645 -27.484 -1.247 1 97.62 108 MET B C 1
ATOM 2555 O O . MET B 1 108 ? 3.393 -27.781 -2.416 1 97.62 108 MET B O 1
ATOM 2559 N N . ALA B 1 109 ? 4.664 -27.953 -0.569 1 96.12 109 ALA B N 1
ATOM 2560 C CA . ALA B 1 109 ? 5.703 -28.781 -1.185 1 96.12 109 ALA B CA 1
ATOM 2561 C C . ALA B 1 109 ? 5.141 -30.125 -1.627 1 96.12 109 ALA B C 1
ATOM 2563 O O . ALA B 1 109 ? 5.73 -30.797 -2.473 1 96.12 109 ALA B O 1
ATOM 2564 N N . ARG B 1 110 ? 4.035 -30.516 -1.168 1 95.06 110 ARG B N 1
ATOM 2565 C CA . ARG B 1 110 ? 3.424 -31.812 -1.483 1 95.06 110 ARG B CA 1
ATOM 2566 C C . ARG B 1 110 ? 2.656 -31.734 -2.799 1 95.06 110 ARG B C 1
ATOM 2568 O O . ARG B 1 110 ? 2.307 -32.781 -3.373 1 95.06 110 ARG B O 1
ATOM 2575 N N . LEU B 1 111 ? 2.389 -30.578 -3.26 1 94.88 111 LEU B N 1
ATOM 2576 C CA . LEU B 1 111 ? 1.59 -30.391 -4.465 1 94.88 111 LEU B CA 1
ATOM 2577 C C . LEU B 1 111 ? 2.477 -30.047 -5.66 1 94.88 111 LEU B C 1
ATOM 2579 O O . LEU B 1 111 ? 3.434 -29.281 -5.527 1 94.88 111 LEU B O 1
ATOM 2583 N N . PRO B 1 112 ? 2.154 -30.703 -6.773 1 91.81 112 PRO B N 1
ATOM 2584 C CA . PRO B 1 112 ? 2.83 -30.219 -7.977 1 91.81 112 PRO B CA 1
ATOM 2585 C C . PRO B 1 112 ? 2.42 -28.797 -8.344 1 91.81 112 PRO B C 1
ATOM 2587 O O . PRO B 1 112 ? 1.25 -28.422 -8.195 1 91.81 112 PRO B O 1
ATOM 2590 N N . ARG B 1 113 ? 3.355 -28 -8.766 1 90.19 113 ARG B N 1
ATOM 2591 C CA . ARG B 1 113 ? 3.096 -26.609 -9.141 1 90.19 113 ARG B CA 1
ATOM 2592 C C . ARG B 1 113 ? 2.303 -26.531 -10.445 1 90.19 113 ARG B C 1
ATOM 2594 O O . ARG B 1 113 ? 1.39 -25.719 -10.57 1 90.19 113 ARG B O 1
ATOM 2601 N N . GLU B 1 114 ? 2.719 -27.406 -11.359 1 87.31 114 GLU B N 1
ATOM 2602 C CA . GLU B 1 114 ? 2.133 -27.375 -12.695 1 87.31 114 GLU B CA 1
ATOM 2603 C C . GLU B 1 114 ? 1.04 -28.422 -12.844 1 87.31 114 GLU B C 1
ATOM 2605 O O . GLU B 1 114 ? 1.101 -29.484 -12.219 1 87.31 114 GLU B O 1
ATOM 2610 N N . ARG B 1 115 ? 0.11 -28.047 -13.711 1 82.69 115 ARG B N 1
ATOM 2611 C CA . ARG B 1 115 ? -0.944 -29 -14.031 1 82.69 115 ARG B CA 1
ATOM 2612 C C . ARG B 1 115 ? -0.405 -30.141 -14.883 1 82.69 115 ARG B C 1
ATOM 2614 O O . ARG B 1 115 ? 0.43 -29.922 -15.766 1 82.69 115 ARG B O 1
ATOM 2621 N N . ASP B 1 116 ? -0.994 -31.297 -14.609 1 79.25 116 ASP B N 1
ATOM 2622 C CA . ASP B 1 116 ? -0.611 -32.469 -15.391 1 79.25 116 ASP B CA 1
ATOM 2623 C C . ASP B 1 116 ? -1.132 -32.375 -16.828 1 79.25 116 ASP B C 1
ATOM 2625 O O . ASP B 1 116 ? -0.441 -32.75 -17.766 1 79.25 116 ASP B O 1
ATOM 2629 N N . ASP B 1 117 ? -2.357 -31.828 -17 1 74.31 117 ASP B N 1
ATOM 2630 C CA . ASP B 1 117 ? -3.031 -31.781 -18.281 1 74.31 117 ASP B CA 1
ATOM 2631 C C . ASP B 1 117 ? -2.518 -30.625 -19.141 1 74.31 117 ASP B C 1
ATOM 2633 O O . ASP B 1 117 ? -2.52 -30.703 -20.359 1 74.31 117 ASP B O 1
ATOM 2637 N N . ILE B 1 118 ? -2.141 -29.547 -18.562 1 70.62 118 ILE B N 1
ATOM 2638 C CA . ILE B 1 118 ? -1.604 -28.375 -19.234 1 70.62 118 ILE B CA 1
ATOM 2639 C C . ILE B 1 118 ? -0.365 -27.875 -18.484 1 70.62 118 ILE B C 1
ATOM 2641 O O . ILE B 1 118 ? -0.454 -26.984 -17.641 1 70.62 118 ILE B O 1
ATOM 2645 N N . PRO B 1 119 ? 0.754 -28.469 -18.844 1 66.94 119 PRO B N 1
ATOM 2646 C CA . PRO B 1 119 ? 1.975 -28.188 -18.078 1 66.94 119 PRO B CA 1
ATOM 2647 C C . PRO B 1 119 ? 2.334 -26.703 -18.094 1 66.94 119 PRO B C 1
ATOM 2649 O O . PRO B 1 119 ? 3.086 -26.234 -17.219 1 66.94 119 PRO B O 1
ATOM 2652 N N . SER B 1 120 ? 1.707 -26.125 -18.953 1 68.5 120 SER B N 1
ATOM 2653 C CA . SER B 1 120 ? 1.998 -24.703 -19.062 1 68.5 120 SER B CA 1
ATOM 2654 C C . SER B 1 120 ? 1.054 -23.875 -18.188 1 68.5 120 SER B C 1
ATOM 2656 O O . SER B 1 120 ? 1.037 -22.656 -18.266 1 68.5 120 SER B O 1
ATOM 2658 N N . ALA B 1 121 ? 0.367 -24.656 -17.312 1 79.25 121 ALA B N 1
ATOM 2659 C CA . ALA B 1 121 ? -0.572 -23.969 -16.422 1 79.25 121 ALA B CA 1
ATOM 2660 C C . ALA B 1 121 ? -0.292 -24.297 -14.961 1 79.25 121 ALA B C 1
ATOM 2662 O O . ALA B 1 121 ? 0.046 -25.438 -14.633 1 79.25 121 ALA B O 1
ATOM 2663 N N . MET B 1 122 ? -0.435 -23.312 -14.156 1 86.31 122 MET B N 1
ATOM 2664 C CA . MET B 1 122 ? -0.217 -23.469 -12.719 1 86.31 122 MET B CA 1
ATOM 2665 C C . MET B 1 122 ? -1.461 -24.031 -12.047 1 86.31 122 MET B C 1
ATOM 2667 O O . MET B 1 122 ? -2.584 -23.641 -12.367 1 86.31 122 MET B O 1
ATOM 2671 N N . ARG B 1 123 ? -1.267 -24.953 -11.109 1 90.75 123 ARG B N 1
ATOM 2672 C CA . ARG B 1 123 ? -2.377 -25.5 -10.344 1 90.75 123 ARG B CA 1
ATOM 2673 C C . ARG B 1 123 ? -2.934 -24.469 -9.367 1 90.75 123 ARG B C 1
ATOM 2675 O O . ARG B 1 123 ? -2.174 -23.75 -8.711 1 90.75 123 ARG B O 1
ATOM 2682 N N . ASP B 1 124 ? -4.289 -24.469 -9.25 1 89.62 124 ASP B N 1
ATOM 2683 C CA . ASP B 1 124 ? -4.949 -23.547 -8.336 1 89.62 124 ASP B CA 1
ATOM 2684 C C . ASP B 1 124 ? -4.656 -23.922 -6.879 1 89.62 124 ASP B C 1
ATOM 2686 O O . ASP B 1 124 ? -4.504 -23.031 -6.031 1 89.62 124 ASP B O 1
ATOM 2690 N N . ASP B 1 125 ? -4.715 -25.141 -6.645 1 93.75 125 ASP B N 1
ATOM 2691 C CA . ASP B 1 125 ? -4.48 -25.562 -5.27 1 93.75 125 ASP B CA 1
ATOM 2692 C C . ASP B 1 125 ? -3.047 -25.266 -4.84 1 93.75 125 ASP B C 1
ATOM 2694 O O . ASP B 1 125 ? -2.799 -24.906 -3.686 1 93.75 125 ASP B O 1
ATOM 2698 N N . TRP B 1 126 ? -2.082 -25.438 -5.703 1 95.31 126 TRP B N 1
ATOM 2699 C CA . TRP B 1 126 ? -0.719 -25.016 -5.387 1 95.31 126 TRP B CA 1
ATOM 2700 C C . TRP B 1 126 ? -0.656 -23.531 -5.09 1 95.31 126 TRP B C 1
ATOM 2702 O O . TRP B 1 126 ? -0.028 -23.109 -4.117 1 95.31 126 TRP B O 1
ATOM 2712 N N . GLU B 1 127 ? -1.264 -22.75 -5.938 1 93.69 127 GLU B N 1
ATOM 2713 C CA . GLU B 1 127 ? -1.252 -21.297 -5.762 1 93.69 127 GLU B CA 1
ATOM 2714 C C . GLU B 1 127 ? -1.842 -20.906 -4.41 1 93.69 127 GLU B C 1
ATOM 2716 O O . GLU B 1 127 ? -1.357 -19.969 -3.764 1 93.69 127 GLU B O 1
ATOM 2721 N N . GLN B 1 128 ? -2.904 -21.578 -3.994 1 95.44 128 GLN B N 1
ATOM 2722 C CA . GLN B 1 128 ? -3.51 -21.312 -2.693 1 95.44 128 GLN B CA 1
ATOM 2723 C C . GLN B 1 128 ? -2.531 -21.609 -1.561 1 95.44 128 GLN B C 1
ATOM 2725 O O . GLN B 1 128 ? -2.404 -20.812 -0.623 1 95.44 128 GLN B O 1
ATOM 2730 N N . LYS B 1 129 ? -1.859 -22.719 -1.627 1 97.75 129 LYS B N 1
ATOM 2731 C CA . LYS B 1 129 ? -0.88 -23.078 -0.603 1 97.75 129 LYS B CA 1
ATOM 2732 C C . LYS B 1 129 ? 0.325 -22.141 -0.648 1 97.75 129 LYS B C 1
ATOM 2734 O O . LYS B 1 129 ? 0.909 -21.812 0.389 1 97.75 129 LYS B O 1
ATOM 2739 N N . HIS B 1 130 ? 0.717 -21.781 -1.869 1 97.56 130 HIS B N 1
ATOM 2740 C CA . HIS B 1 130 ? 1.782 -20.797 -2.061 1 97.56 130 HIS B CA 1
ATOM 2741 C C . HIS B 1 130 ? 1.468 -19.5 -1.338 1 97.56 130 HIS B C 1
ATOM 2743 O O . HIS B 1 130 ? 2.326 -18.938 -0.647 1 97.56 130 HIS B O 1
ATOM 2749 N N . THR B 1 131 ? 0.252 -19.016 -1.472 1 97.44 131 THR B N 1
ATOM 2750 C CA . THR B 1 131 ? -0.197 -17.812 -0.799 1 97.44 131 THR B CA 1
ATOM 2751 C C . THR B 1 131 ? -0.116 -17.969 0.716 1 97.44 131 THR B C 1
ATOM 2753 O O . THR B 1 131 ? 0.356 -17.062 1.417 1 97.44 131 THR B O 1
ATOM 2756 N N . VAL B 1 132 ? -0.529 -19.062 1.226 1 98.38 132 VAL B N 1
ATOM 2757 C CA . VAL B 1 132 ? -0.514 -19.328 2.66 1 98.38 132 VAL B CA 1
ATOM 2758 C C . VAL B 1 132 ? 0.927 -19.344 3.166 1 98.38 132 VAL B C 1
ATOM 2760 O O . VAL B 1 132 ? 1.223 -18.812 4.238 1 98.38 132 VAL B O 1
ATOM 2763 N N . PHE B 1 133 ? 1.836 -19.969 2.418 1 98.81 133 PHE B N 1
ATOM 2764 C CA . PHE B 1 133 ? 3.242 -20.031 2.801 1 98.81 133 PHE B CA 1
ATOM 2765 C C . PHE B 1 133 ? 3.826 -18.625 2.924 1 98.81 133 PHE B C 1
ATOM 2767 O O . PHE B 1 133 ? 4.375 -18.266 3.969 1 98.81 133 PHE B O 1
ATOM 2774 N N . HIS B 1 134 ? 3.621 -17.797 1.948 1 98.75 134 HIS B N 1
ATOM 2775 C CA . HIS B 1 134 ? 4.219 -16.469 1.924 1 98.75 134 HIS B CA 1
ATOM 2776 C C . HIS B 1 134 ? 3.58 -15.555 2.967 1 98.75 134 HIS B C 1
ATOM 2778 O O . HIS B 1 134 ? 4.273 -14.781 3.627 1 98.75 134 HIS B O 1
ATOM 2784 N N . THR B 1 135 ? 2.256 -15.688 3.143 1 98.62 135 THR B N 1
ATOM 2785 C CA . THR B 1 135 ? 1.602 -14.875 4.16 1 98.62 135 THR B CA 1
ATOM 2786 C C . THR B 1 135 ? 2.023 -15.312 5.559 1 98.62 135 THR B C 1
ATOM 2788 O O . THR B 1 135 ? 2.16 -14.477 6.461 1 98.62 135 THR B O 1
ATOM 2791 N N . SER B 1 136 ? 2.219 -16.641 5.734 1 98.69 136 SER B N 1
ATOM 2792 C CA . SER B 1 136 ? 2.678 -17.141 7.023 1 98.69 136 SER B CA 1
ATOM 2793 C C . SER B 1 136 ? 4.066 -16.609 7.363 1 98.69 136 SER B C 1
ATOM 2795 O O . SER B 1 136 ? 4.332 -16.234 8.508 1 98.69 136 SER B O 1
ATOM 2797 N N . LEU B 1 137 ? 4.941 -16.547 6.371 1 98.81 137 LEU B N 1
ATOM 2798 C CA . LEU B 1 137 ? 6.289 -16.016 6.551 1 98.81 137 LEU B CA 1
ATOM 2799 C C . LEU B 1 137 ? 6.258 -14.625 7.172 1 98.81 137 LEU B C 1
ATOM 2801 O O . LEU B 1 137 ? 7.102 -14.297 8.008 1 98.81 137 LEU B O 1
ATOM 2805 N N . LEU B 1 138 ? 5.246 -13.844 6.809 1 98.69 138 LEU B N 1
ATOM 2806 C CA . LEU B 1 138 ? 5.246 -12.414 7.094 1 98.69 138 LEU B CA 1
ATOM 2807 C C . LEU B 1 138 ? 4.367 -12.102 8.297 1 98.69 138 LEU B C 1
ATOM 2809 O O . LEU B 1 138 ? 4.332 -10.961 8.766 1 98.69 138 LEU B O 1
ATOM 2813 N N . SER B 1 139 ? 3.703 -13.078 8.875 1 98.5 139 SER B N 1
ATOM 2814 C CA . SER B 1 139 ? 2.541 -12.883 9.734 1 98.5 139 SER B CA 1
ATOM 2815 C C . SER B 1 139 ? 2.959 -12.406 11.125 1 98.5 139 SER B C 1
ATOM 2817 O O . SER B 1 139 ? 2.125 -11.945 11.906 1 98.5 139 SER B O 1
ATOM 2819 N N . ALA B 1 140 ? 4.203 -12.469 11.461 1 98.56 140 ALA B N 1
ATOM 2820 C CA . ALA B 1 140 ? 4.637 -12.062 12.797 1 98.56 140 ALA B CA 1
ATOM 2821 C C . ALA B 1 140 ? 5.34 -10.711 12.75 1 98.56 140 ALA B C 1
ATOM 2823 O O . ALA B 1 140 ? 6.027 -10.328 13.703 1 98.56 140 ALA B O 1
ATOM 2824 N N . CYS B 1 141 ? 5.164 -9.969 11.68 1 98.38 141 CYS B N 1
ATOM 2825 C CA . CYS B 1 141 ? 5.926 -8.734 11.508 1 98.38 141 CYS B CA 1
ATOM 2826 C C . CYS B 1 141 ? 5.402 -7.641 12.422 1 98.38 141 CYS B C 1
ATOM 2828 O O . CYS B 1 141 ? 6.062 -6.617 12.617 1 98.38 141 CYS B O 1
ATOM 2830 N N . GLY B 1 142 ? 4.172 -7.789 12.953 1 97.5 142 GLY B N 1
ATOM 2831 C CA . GLY B 1 142 ? 3.645 -6.859 13.938 1 97.5 142 GLY B CA 1
ATOM 2832 C C . GLY B 1 142 ? 3.139 -5.566 13.336 1 97.5 142 GLY B C 1
ATOM 2833 O O . GLY B 1 142 ? 2.971 -4.566 14.039 1 97.5 142 GLY B O 1
ATOM 2834 N N . SER B 1 143 ? 2.926 -5.543 12.047 1 97.88 143 SER B N 1
ATOM 2835 C CA . SER B 1 143 ? 2.453 -4.355 11.344 1 97.88 143 SER B CA 1
ATOM 2836 C C . SER B 1 143 ? 1.231 -4.668 10.484 1 97.88 143 SER B C 1
ATOM 2838 O O . SER B 1 143 ? 1.359 -5.242 9.406 1 97.88 143 SER B O 1
ATOM 2840 N N . PRO B 1 144 ? 0.04 -4.289 10.93 1 96.44 144 PRO B N 1
ATOM 2841 C CA . PRO B 1 144 ? -1.163 -4.492 10.117 1 96.44 144 PRO B CA 1
ATOM 2842 C C . PRO B 1 144 ? -1.07 -3.822 8.75 1 96.44 144 PRO B C 1
ATOM 2844 O O . PRO B 1 144 ? -1.504 -4.395 7.746 1 96.44 144 PRO B O 1
ATOM 2847 N N . ILE B 1 145 ? -0.445 -2.68 8.695 1 96.19 145 ILE B N 1
ATOM 2848 C CA . ILE B 1 145 ? -0.312 -1.956 7.438 1 96.19 145 ILE B CA 1
ATOM 2849 C C . ILE B 1 145 ? 0.605 -2.729 6.492 1 96.19 145 ILE B C 1
ATOM 2851 O O . ILE B 1 145 ? 0.245 -2.988 5.34 1 96.19 145 ILE B O 1
ATOM 2855 N N . LEU B 1 146 ? 1.75 -3.08 7.016 1 97.62 146 LEU B N 1
ATOM 2856 C CA . LEU B 1 146 ? 2.721 -3.805 6.199 1 97.62 146 LEU B CA 1
ATOM 2857 C C . LEU B 1 146 ? 2.137 -5.125 5.707 1 97.62 146 LEU B C 1
ATOM 2859 O O . LEU B 1 146 ? 2.311 -5.488 4.539 1 97.62 146 LEU B O 1
ATOM 2863 N N . THR B 1 147 ? 1.416 -5.844 6.594 1 97.69 147 THR B N 1
ATOM 2864 C CA . THR B 1 147 ? 0.753 -7.094 6.242 1 97.69 147 THR B CA 1
ATOM 2865 C C . THR B 1 147 ? -0.247 -6.875 5.109 1 97.69 147 THR B C 1
ATOM 2867 O O . THR B 1 147 ? -0.285 -7.648 4.148 1 97.69 147 THR B O 1
ATOM 2870 N N . GLY B 1 148 ? -1.027 -5.828 5.195 1 95.81 148 GLY B N 1
ATOM 2871 C CA . GLY B 1 148 ? -2.004 -5.512 4.168 1 95.81 148 GLY B CA 1
ATOM 2872 C C . GLY B 1 148 ? -1.375 -5.172 2.83 1 95.81 148 GLY B C 1
ATOM 2873 O O . GLY B 1 148 ? -1.825 -5.645 1.786 1 95.81 148 GLY B O 1
ATOM 2874 N N . LEU B 1 149 ? -0.312 -4.379 2.859 1 96.75 149 LEU B N 1
ATOM 2875 C CA . LEU B 1 149 ? 0.38 -3.986 1.639 1 96.75 149 LEU B CA 1
ATOM 2876 C C . LEU B 1 149 ? 1.007 -5.195 0.954 1 96.75 149 LEU B C 1
ATOM 2878 O O . LEU B 1 149 ? 0.912 -5.344 -0.266 1 96.75 149 LEU B O 1
ATOM 2882 N N . CYS B 1 150 ? 1.634 -6.051 1.728 1 97.94 150 CYS B N 1
ATOM 2883 C CA . CYS B 1 150 ? 2.238 -7.262 1.182 1 97.94 150 CYS B CA 1
ATOM 2884 C C . CYS B 1 150 ? 1.181 -8.164 0.552 1 97.94 150 CYS B C 1
ATOM 2886 O O . CYS B 1 150 ? 1.393 -8.711 -0.531 1 97.94 150 CYS B O 1
ATOM 2888 N N . GLY B 1 151 ? 0.049 -8.32 1.249 1 96.5 151 GLY B N 1
ATOM 2889 C CA . GLY B 1 151 ? -1.027 -9.141 0.713 1 96.5 151 GLY B CA 1
ATOM 2890 C C . GLY B 1 151 ? -1.55 -8.641 -0.62 1 96.5 151 GLY B C 1
ATOM 2891 O O . GLY B 1 151 ? -1.796 -9.43 -1.532 1 96.5 151 GLY B O 1
ATOM 2892 N N . ALA B 1 152 ? -1.702 -7.359 -0.752 1 92.62 152 ALA B N 1
ATOM 2893 C CA . ALA B 1 152 ? -2.197 -6.758 -1.989 1 92.62 152 ALA B CA 1
ATOM 2894 C C . ALA B 1 152 ? -1.222 -6.992 -3.141 1 92.62 152 ALA B C 1
ATOM 2896 O O . ALA B 1 152 ? -1.636 -7.309 -4.258 1 92.62 152 ALA B O 1
ATOM 2897 N N . LEU B 1 153 ? 0.086 -6.848 -2.895 1 96.25 153 LEU B N 1
ATOM 2898 C CA . LEU B 1 153 ? 1.083 -7.016 -3.945 1 96.25 153 LEU B CA 1
ATOM 2899 C C . LEU B 1 153 ? 1.245 -8.484 -4.312 1 96.25 153 LEU B C 1
ATOM 2901 O O . LEU B 1 153 ? 1.503 -8.812 -5.473 1 96.25 153 LEU B O 1
ATOM 2905 N N . LEU B 1 154 ? 1.105 -9.336 -3.27 1 95.88 154 LEU B N 1
ATOM 2906 C CA . LEU B 1 154 ? 1.128 -10.766 -3.537 1 95.88 154 LEU B CA 1
ATOM 2907 C C . LEU B 1 154 ? 0.016 -11.156 -4.508 1 95.88 154 LEU B C 1
ATOM 2909 O O . LEU B 1 154 ? 0.24 -11.938 -5.43 1 95.88 154 LEU B O 1
ATOM 2913 N N . ALA B 1 155 ? -1.15 -10.578 -4.305 1 92.38 155 ALA B N 1
ATOM 2914 C CA . ALA B 1 155 ? -2.289 -10.859 -5.176 1 92.38 155 ALA B CA 1
ATOM 2915 C C . ALA B 1 155 ? -2.02 -10.383 -6.602 1 92.38 155 ALA B C 1
ATOM 2917 O O . ALA B 1 155 ? -2.334 -11.078 -7.566 1 92.38 155 ALA B O 1
ATOM 2918 N N . ARG B 1 156 ? -1.441 -9.266 -6.773 1 91.44 156 ARG B N 1
ATOM 2919 C CA . ARG B 1 156 ? -1.139 -8.727 -8.094 1 91.44 156 ARG B CA 1
ATOM 2920 C C . ARG B 1 156 ? -0.057 -9.555 -8.789 1 91.44 156 ARG B C 1
ATOM 2922 O O . ARG B 1 156 ? -0.075 -9.711 -10.008 1 91.44 156 ARG B O 1
ATOM 2929 N N . ALA B 1 157 ? 0.848 -10.07 -8.023 1 94.38 157 ALA B N 1
ATOM 2930 C CA . ALA B 1 157 ? 1.981 -10.82 -8.562 1 94.38 157 ALA B CA 1
ATOM 2931 C C . ALA B 1 157 ? 1.536 -12.18 -9.102 1 94.38 157 ALA B C 1
ATOM 2933 O O . ALA B 1 157 ? 2.273 -12.828 -9.844 1 94.38 157 ALA B O 1
ATOM 2934 N N . GLU B 1 158 ? 0.374 -12.625 -8.641 1 90.94 158 GLU B N 1
ATOM 2935 C CA . GLU B 1 158 ? -0.104 -13.945 -9.031 1 90.94 158 GLU B CA 1
ATOM 2936 C C . GLU B 1 158 ? -0.198 -14.078 -10.547 1 90.94 158 GLU B C 1
ATOM 2938 O O . GLU B 1 158 ? 0.15 -15.125 -11.109 1 90.94 158 GLU B O 1
ATOM 2943 N N . LEU B 1 159 ? -0.659 -13.055 -11.195 1 85.06 159 LEU B N 1
ATOM 2944 C CA . LEU B 1 159 ? -0.791 -13.094 -12.648 1 85.06 159 LEU B CA 1
ATOM 2945 C C . LEU B 1 159 ? 0.558 -13.359 -13.305 1 85.06 159 LEU B C 1
ATOM 2947 O O . LEU B 1 159 ? 0.653 -14.164 -14.234 1 85.06 159 LEU B O 1
ATOM 2951 N N . TYR B 1 160 ? 1.519 -12.688 -12.891 1 88.5 160 TYR B N 1
ATOM 2952 C CA . TYR B 1 160 ? 2.852 -12.828 -13.469 1 88.5 160 TYR B CA 1
ATOM 2953 C C . TYR B 1 160 ? 3.463 -14.18 -13.102 1 88.5 160 TYR B C 1
ATOM 2955 O O . TYR B 1 160 ? 4.215 -14.758 -13.883 1 88.5 160 TYR B O 1
ATOM 2963 N N . ARG B 1 161 ? 3.195 -14.664 -11.922 1 90.81 161 ARG B N 1
ATOM 2964 C CA . ARG B 1 161 ? 3.639 -16 -11.547 1 90.81 161 ARG B CA 1
ATOM 2965 C C . ARG B 1 161 ? 3.021 -17.062 -12.453 1 90.81 161 ARG B C 1
ATOM 2967 O O . ARG B 1 161 ? 3.701 -17.984 -12.875 1 90.81 161 ARG B O 1
ATOM 2974 N N . ARG B 1 162 ? 1.779 -16.953 -12.742 1 86.44 162 ARG B N 1
ATOM 2975 C CA . ARG B 1 162 ? 1.107 -17.875 -13.648 1 86.44 162 ARG B CA 1
ATOM 2976 C C . ARG B 1 162 ? 1.718 -17.812 -15.047 1 86.44 162 ARG B C 1
ATOM 2978 O O . ARG B 1 162 ? 1.892 -18.844 -15.703 1 86.44 162 ARG B O 1
ATOM 2985 N N . MET B 1 163 ? 2.016 -16.609 -15.484 1 82.44 163 MET B N 1
ATOM 2986 C CA . MET B 1 163 ? 2.672 -16.438 -16.766 1 82.44 163 MET B CA 1
ATOM 2987 C C . MET B 1 163 ? 4.039 -17.109 -16.797 1 82.44 163 MET B C 1
ATOM 2989 O O . MET B 1 163 ? 4.465 -17.625 -17.828 1 82.44 163 MET B O 1
ATOM 2993 N N . SER B 1 164 ? 4.668 -17.062 -15.719 1 85.12 164 SER B N 1
ATOM 2994 C CA . SER B 1 164 ? 6.039 -17.562 -15.641 1 85.12 164 SER B CA 1
ATOM 2995 C C . SER B 1 164 ? 6.094 -19.062 -15.867 1 85.12 164 SER B C 1
ATOM 2997 O O . SER B 1 164 ? 7.129 -19.609 -16.281 1 85.12 164 SER B O 1
ATOM 2999 N N . VAL B 1 165 ? 5.062 -19.797 -15.586 1 83.81 165 VAL B N 1
ATOM 3000 C CA . VAL B 1 165 ? 5.039 -21.25 -15.742 1 83.81 165 VAL B CA 1
ATOM 3001 C C . VAL B 1 165 ? 4.93 -21.609 -17.219 1 83.81 165 VAL B C 1
ATOM 3003 O O . VAL B 1 165 ? 5.359 -22.688 -17.641 1 83.81 165 VAL B O 1
ATOM 3006 N N . SER B 1 166 ? 4.469 -20.719 -17.984 1 75.81 166 SER B N 1
ATOM 3007 C CA . SER B 1 166 ? 4.184 -21 -19.375 1 75.81 166 SER B CA 1
ATOM 3008 C C . SER B 1 166 ? 5.398 -20.734 -20.266 1 75.81 166 SER B C 1
ATOM 3010 O O . SER B 1 166 ? 5.375 -20.984 -21.469 1 75.81 166 SER B O 1
ATOM 3012 N N . ILE B 1 167 ? 6.391 -20.172 -19.656 1 77.19 167 ILE B N 1
ATOM 3013 C CA . ILE B 1 167 ? 7.523 -19.734 -20.453 1 77.19 167 ILE B CA 1
ATOM 3014 C C . ILE B 1 167 ? 8.484 -20.906 -20.672 1 77.19 167 ILE B C 1
ATOM 3016 O O . ILE B 1 167 ? 9.109 -21.391 -19.719 1 77.19 167 ILE B O 1
ATOM 3020 N N . PRO B 1 168 ? 8.586 -21.344 -21.922 1 71.06 168 PRO B N 1
ATOM 3021 C CA . PRO B 1 168 ? 9.469 -22.469 -22.234 1 71.06 168 PRO B CA 1
ATOM 3022 C C . PRO B 1 168 ? 10.945 -22.156 -22 1 71.06 168 PRO B C 1
ATOM 3024 O O . PRO B 1 168 ? 11.367 -21 -22.188 1 71.06 168 PRO B O 1
ATOM 3027 N N . GLY B 1 169 ? 11.68 -23.109 -21.594 1 72.12 169 GLY B N 1
ATOM 3028 C CA . GLY B 1 169 ? 13.125 -22.984 -21.531 1 72.12 169 GLY B CA 1
ATOM 3029 C C . GLY B 1 169 ? 13.625 -22.422 -20.219 1 72.12 169 GLY B C 1
ATOM 3030 O O . GLY B 1 169 ? 14.836 -22.375 -19.984 1 72.12 169 GLY B O 1
ATOM 3031 N N . VAL B 1 170 ? 12.758 -21.969 -19.516 1 73.88 170 VAL B N 1
ATOM 3032 C CA . VAL B 1 170 ? 13.195 -21.453 -18.219 1 73.88 170 VAL B CA 1
ATOM 3033 C C . VAL B 1 170 ? 13.164 -22.578 -17.188 1 73.88 170 VAL B C 1
ATOM 3035 O O . VAL B 1 170 ? 12.109 -23.156 -16.922 1 73.88 170 VAL B O 1
ATOM 3038 N N . LYS B 1 171 ? 14.336 -23.047 -16.797 1 78.5 171 LYS B N 1
ATOM 3039 C CA . LYS B 1 171 ? 14.461 -24.062 -15.758 1 78.5 171 LYS B CA 1
ATOM 3040 C C . LYS B 1 171 ? 14.633 -23.422 -14.391 1 78.5 171 LYS B C 1
ATOM 3042 O O . LYS B 1 171 ? 15.633 -22.734 -14.141 1 78.5 171 LYS B O 1
ATOM 3047 N N . ARG B 1 172 ? 13.656 -23.484 -13.68 1 85.88 172 ARG B N 1
ATOM 3048 C CA . ARG B 1 172 ? 13.695 -22.984 -12.305 1 85.88 172 ARG B CA 1
ATOM 3049 C C . ARG B 1 172 ? 13.375 -24.094 -11.312 1 85.88 172 ARG B C 1
ATOM 3051 O O . ARG B 1 172 ? 12.516 -24.938 -11.562 1 85.88 172 ARG B O 1
ATOM 3058 N N . ASP B 1 173 ? 14.219 -24.094 -10.227 1 91.81 173 ASP B N 1
ATOM 3059 C CA . ASP B 1 173 ? 13.914 -24.984 -9.109 1 91.81 173 ASP B CA 1
ATOM 3060 C C . ASP B 1 173 ? 13.164 -24.234 -8.008 1 91.81 173 ASP B C 1
ATOM 3062 O O . ASP B 1 173 ? 13.742 -23.906 -6.969 1 91.81 173 ASP B O 1
ATOM 3066 N N . VAL B 1 174 ? 11.898 -24.062 -8.227 1 93.88 174 VAL B N 1
ATOM 3067 C CA . VAL B 1 174 ? 11.039 -23.281 -7.355 1 93.88 174 VAL B CA 1
ATOM 3068 C C . VAL B 1 174 ? 10.945 -23.953 -5.984 1 93.88 174 VAL B C 1
ATOM 3070 O O . VAL B 1 174 ? 10.867 -23.266 -4.961 1 93.88 174 VAL B O 1
ATOM 3073 N N . VAL B 1 175 ? 11.008 -25.25 -5.961 1 94.56 175 VAL B N 1
ATOM 3074 C CA . VAL B 1 175 ? 10.945 -26 -4.715 1 94.56 175 VAL B CA 1
ATOM 3075 C C . VAL B 1 175 ? 12.164 -25.688 -3.854 1 94.56 175 VAL B C 1
ATOM 3077 O O . VAL B 1 175 ? 12.039 -25.422 -2.656 1 94.56 175 VAL B O 1
ATOM 3080 N N . ARG B 1 176 ? 13.266 -25.719 -4.445 1 96.38 176 ARG B N 1
ATOM 3081 C CA . ARG B 1 176 ? 14.492 -25.406 -3.721 1 96.38 176 ARG B CA 1
ATOM 3082 C C . ARG B 1 176 ? 14.477 -23.969 -3.227 1 96.38 176 ARG B C 1
ATOM 3084 O O . ARG B 1 176 ? 14.93 -23.672 -2.117 1 96.38 176 ARG B O 1
ATOM 3091 N N . GLU B 1 177 ? 14.016 -23.094 -4.047 1 97.56 177 GLU B N 1
ATOM 3092 C CA . GLU B 1 177 ? 13.945 -21.688 -3.676 1 97.56 177 GLU B CA 1
ATOM 3093 C C . GLU B 1 177 ? 13.133 -21.484 -2.402 1 97.56 177 GLU B C 1
ATOM 3095 O O . GLU B 1 177 ? 13.57 -20.797 -1.481 1 97.56 177 GLU B O 1
ATOM 3100 N N . HIS B 1 178 ? 11.984 -22.109 -2.326 1 98.25 178 HIS B N 1
ATOM 3101 C CA . HIS B 1 178 ? 11.148 -21.969 -1.138 1 98.25 178 HIS B CA 1
ATOM 3102 C C . HIS B 1 178 ? 11.797 -22.656 0.066 1 98.25 178 HIS B C 1
ATOM 3104 O O . HIS B 1 178 ? 11.68 -22.172 1.193 1 98.25 178 HIS B O 1
ATOM 3110 N N . ARG B 1 179 ? 12.469 -23.719 -0.176 1 98.19 179 ARG B N 1
ATOM 3111 C CA . ARG B 1 179 ? 13.172 -24.406 0.901 1 98.19 179 ARG B CA 1
ATOM 3112 C C . ARG B 1 179 ? 14.281 -23.531 1.479 1 98.19 179 ARG B C 1
ATOM 3114 O O . ARG B 1 179 ? 14.477 -23.484 2.695 1 98.19 179 ARG B O 1
ATOM 3121 N N . ASP B 1 180 ? 14.992 -22.859 0.594 1 98.5 180 ASP B N 1
ATOM 3122 C CA . ASP B 1 180 ? 16.062 -21.969 1.033 1 98.5 180 ASP B CA 1
ATOM 3123 C C . ASP B 1 180 ? 15.516 -20.859 1.931 1 98.5 180 ASP B C 1
ATOM 3125 O O . ASP B 1 180 ? 16.125 -20.516 2.947 1 98.5 180 ASP B O 1
ATOM 3129 N N . ILE B 1 181 ? 14.398 -20.297 1.565 1 98.81 181 ILE B N 1
ATOM 3130 C CA . ILE B 1 181 ? 13.758 -19.25 2.363 1 98.81 181 ILE B CA 1
ATOM 3131 C C . ILE B 1 181 ? 13.352 -19.828 3.721 1 98.81 181 ILE B C 1
ATOM 3133 O O . ILE B 1 181 ? 13.625 -19.219 4.762 1 98.81 181 ILE B O 1
ATOM 3137 N N . LEU B 1 182 ? 12.734 -21.016 3.686 1 98.81 182 LEU B N 1
ATOM 3138 C CA . LEU B 1 182 ? 12.273 -21.672 4.906 1 98.81 182 LEU B CA 1
ATOM 3139 C C . LEU B 1 182 ? 13.445 -21.953 5.848 1 98.81 182 LEU B C 1
ATOM 3141 O O . LEU B 1 182 ? 13.375 -21.641 7.039 1 98.81 182 LEU B O 1
ATOM 3145 N N . ASP B 1 183 ? 14.484 -22.516 5.32 1 98.75 183 ASP B N 1
ATOM 3146 C CA . ASP B 1 183 ? 15.633 -22.906 6.121 1 98.75 183 ASP B CA 1
ATOM 3147 C C . ASP B 1 183 ? 16.266 -21.703 6.816 1 98.75 183 ASP B C 1
ATOM 3149 O O . ASP B 1 183 ? 16.547 -21.75 8.016 1 98.75 183 ASP B O 1
ATOM 3153 N N . ALA B 1 184 ? 16.453 -20.656 6.055 1 98.88 184 ALA B N 1
ATOM 3154 C CA . ALA B 1 184 ? 17.031 -19.438 6.629 1 98.88 184 ALA B CA 1
ATOM 3155 C C . ALA B 1 184 ? 16.094 -18.844 7.68 1 98.88 184 ALA B C 1
ATOM 3157 O O . ALA B 1 184 ? 16.547 -18.312 8.695 1 98.88 184 ALA B O 1
ATOM 3158 N N . THR B 1 185 ? 14.773 -18.906 7.449 1 98.81 185 THR B N 1
ATOM 3159 C CA . THR B 1 185 ? 13.766 -18.391 8.367 1 98.81 185 THR B CA 1
ATOM 3160 C C . THR B 1 185 ? 13.797 -19.156 9.688 1 98.81 185 THR B C 1
ATOM 3162 O O . THR B 1 185 ? 13.859 -18.547 10.758 1 98.81 185 THR B O 1
ATOM 3165 N N . LEU B 1 186 ? 13.852 -20.453 9.625 1 98.31 186 LEU B N 1
ATOM 3166 C CA . LEU B 1 186 ? 13.805 -21.281 10.82 1 98.31 186 LEU B CA 1
ATOM 3167 C C . LEU B 1 186 ? 15.133 -21.219 11.57 1 98.31 186 LEU B C 1
ATOM 3169 O O . LEU B 1 186 ? 15.172 -21.406 12.789 1 98.31 186 LEU B O 1
ATOM 3173 N N . ALA B 1 187 ? 16.172 -20.953 10.844 1 98.44 187 ALA B N 1
ATOM 3174 C CA . ALA B 1 187 ? 17.5 -20.797 11.453 1 98.44 187 ALA B CA 1
ATOM 3175 C C . ALA B 1 187 ? 17.656 -19.406 12.055 1 98.44 187 ALA B C 1
ATOM 3177 O O . ALA B 1 187 ? 18.703 -19.078 12.617 1 98.44 187 ALA B O 1
ATOM 3178 N N . ARG B 1 188 ? 16.703 -18.594 11.867 1 98.38 188 ARG B N 1
ATOM 3179 C CA . ARG B 1 188 ? 16.672 -17.234 12.414 1 98.38 188 ARG B CA 1
ATOM 3180 C C . ARG B 1 188 ? 17.812 -16.391 11.859 1 98.38 188 ARG B C 1
ATOM 3182 O O . ARG B 1 188 ? 18.531 -15.742 12.617 1 98.38 188 ARG B O 1
ATOM 3189 N N . ARG B 1 189 ? 18 -16.484 10.68 1 98.5 189 ARG B N 1
ATOM 3190 C CA . ARG B 1 189 ? 18.953 -15.672 9.938 1 98.5 189 ARG B CA 1
ATOM 3191 C C . ARG B 1 189 ? 18.25 -14.688 9.016 1 98.5 189 ARG B C 1
ATOM 3193 O O . ARG B 1 189 ? 18.156 -14.906 7.805 1 98.5 189 ARG B O 1
ATOM 3200 N N . PRO B 1 190 ? 17.812 -13.578 9.539 1 98.56 190 PRO B N 1
ATOM 3201 C CA . PRO B 1 190 ? 16.906 -12.68 8.82 1 98.56 190 PRO B CA 1
ATOM 3202 C C . PRO B 1 190 ? 17.516 -12.156 7.516 1 98.56 190 PRO B C 1
ATOM 3204 O O . PRO B 1 190 ? 16.828 -12.125 6.488 1 98.56 190 PRO B O 1
ATOM 3207 N N . GLU B 1 191 ? 18.781 -11.758 7.492 1 98.44 191 GLU B N 1
ATOM 3208 C CA . GLU B 1 191 ? 19.375 -11.203 6.285 1 98.44 191 GLU B CA 1
ATOM 3209 C C . GLU B 1 191 ? 19.469 -12.25 5.18 1 98.44 191 GLU B C 1
ATOM 3211 O O . GLU B 1 191 ? 19.203 -11.953 4.012 1 98.44 191 GLU B O 1
ATOM 3216 N N . GLU B 1 192 ? 19.797 -13.477 5.531 1 98.75 192 GLU B N 1
ATOM 3217 C CA . GLU B 1 192 ? 19.844 -14.57 4.559 1 98.75 192 GLU B CA 1
ATOM 3218 C C . GLU B 1 192 ? 18.453 -14.898 4.027 1 98.75 192 GLU B C 1
ATOM 3220 O O . GLU B 1 192 ? 18.281 -15.156 2.834 1 98.75 192 GLU B O 1
ATOM 3225 N N . ALA B 1 193 ? 1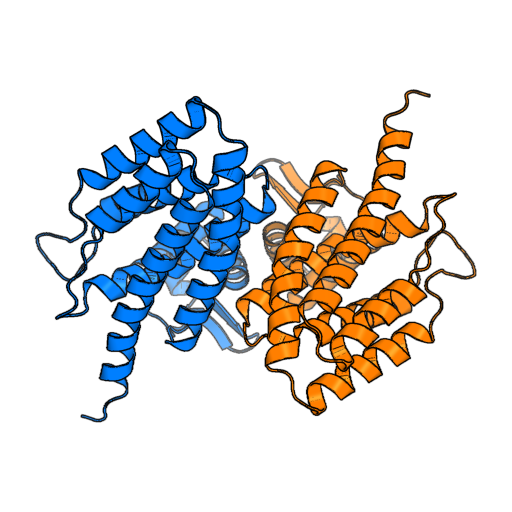7.453 -14.93 4.938 1 98.88 193 ALA B N 1
ATOM 3226 C CA . ALA B 1 193 ? 16.094 -15.234 4.539 1 98.88 193 ALA B CA 1
ATOM 3227 C C . ALA B 1 193 ? 15.555 -14.172 3.572 1 98.88 193 ALA B C 1
ATOM 3229 O O . ALA B 1 193 ? 14.953 -14.508 2.551 1 98.88 193 ALA B O 1
ATOM 3230 N N . VAL B 1 194 ? 15.875 -12.93 3.887 1 98.88 194 VAL B N 1
ATOM 3231 C CA . VAL B 1 194 ? 15.422 -11.82 3.059 1 98.88 194 VAL B CA 1
ATOM 3232 C C . VAL B 1 194 ? 16.094 -11.883 1.691 1 98.88 194 VAL B C 1
ATOM 3234 O O . VAL B 1 194 ? 15.453 -11.664 0.662 1 98.88 194 VAL B O 1
ATOM 3237 N N . GLN B 1 195 ? 17.344 -12.195 1.69 1 98.81 195 GLN B N 1
ATOM 3238 C CA . GLN B 1 195 ? 18.062 -12.305 0.422 1 98.81 195 GLN B CA 1
ATOM 3239 C C . GLN B 1 195 ? 17.5 -13.438 -0.43 1 98.81 195 GLN B C 1
ATOM 3241 O O . GLN B 1 195 ? 17.328 -13.289 -1.641 1 98.81 195 GLN B O 1
ATOM 3246 N N . ALA B 1 196 ? 17.266 -14.562 0.175 1 98.81 196 ALA B N 1
ATOM 3247 C CA . ALA B 1 196 ? 16.672 -15.688 -0.541 1 98.81 196 ALA B CA 1
ATOM 3248 C C . ALA B 1 196 ? 15.305 -15.328 -1.114 1 98.81 196 ALA B C 1
ATOM 3250 O O . ALA B 1 196 ? 14.984 -15.688 -2.25 1 98.81 196 ALA B O 1
ATOM 3251 N N . LEU B 1 197 ? 14.523 -14.633 -0.353 1 98.75 197 LEU B N 1
ATOM 3252 C CA . LEU B 1 197 ? 13.195 -14.188 -0.782 1 98.75 197 LEU B CA 1
ATOM 3253 C C . LEU B 1 197 ? 13.305 -13.242 -1.976 1 98.75 197 LEU B C 1
ATOM 3255 O O . LEU B 1 197 ? 12.562 -13.391 -2.953 1 98.75 197 LEU B O 1
ATOM 3259 N N . ARG B 1 198 ? 14.203 -12.273 -1.873 1 98.62 198 ARG B N 1
ATOM 3260 C CA . ARG B 1 198 ? 14.398 -11.312 -2.951 1 98.62 198 ARG B CA 1
ATOM 3261 C C . ARG B 1 198 ? 14.82 -12.008 -4.238 1 98.62 198 ARG B C 1
ATOM 3263 O O . ARG B 1 198 ? 14.32 -11.688 -5.32 1 98.62 198 ARG B O 1
ATOM 3270 N N . GLU B 1 199 ? 15.719 -12.93 -4.113 1 98.12 199 GLU B N 1
ATOM 3271 C CA . GLU B 1 199 ? 16.188 -13.68 -5.273 1 98.12 199 GLU B CA 1
ATOM 3272 C C . GLU B 1 199 ? 15.062 -14.5 -5.891 1 98.12 199 GLU B C 1
ATOM 3274 O O . GLU B 1 199 ? 14.953 -14.586 -7.117 1 98.12 199 GLU B O 1
ATOM 3279 N N . HIS B 1 200 ? 14.258 -15.102 -5.051 1 97.75 200 HIS B N 1
ATOM 3280 C CA . HIS B 1 200 ? 13.102 -15.875 -5.5 1 97.75 200 HIS B CA 1
ATOM 3281 C C . HIS B 1 200 ? 12.172 -15.023 -6.359 1 97.75 200 HIS B C 1
ATOM 3283 O O . HIS B 1 200 ? 11.734 -15.461 -7.422 1 97.75 200 HIS B O 1
ATOM 3289 N N . TYR B 1 201 ? 11.93 -13.812 -5.938 1 97.44 201 TYR B N 1
ATOM 3290 C CA . TYR B 1 201 ? 11.07 -12.906 -6.691 1 97.44 201 TYR B CA 1
ATOM 3291 C C . TYR B 1 201 ? 11.75 -12.461 -7.98 1 97.44 201 TYR B C 1
ATOM 3293 O O . TYR B 1 201 ? 11.102 -12.336 -9.023 1 97.44 201 TYR B O 1
ATOM 3301 N N . GLN B 1 202 ? 13.039 -12.219 -7.887 1 96.25 202 GLN B N 1
ATOM 3302 C CA . GLN B 1 202 ? 13.781 -11.773 -9.062 1 96.25 202 GLN B CA 1
ATOM 3303 C C . GLN B 1 202 ? 13.766 -12.836 -10.156 1 96.25 202 GLN B C 1
ATOM 3305 O O . GLN B 1 202 ? 13.672 -12.516 -11.344 1 96.25 202 GLN B O 1
ATOM 3310 N N . ARG B 1 203 ? 13.891 -14.062 -9.781 1 94 203 ARG B N 1
ATOM 3311 C CA . ARG B 1 203 ? 13.883 -15.156 -10.75 1 94 203 ARG B CA 1
ATOM 3312 C C . ARG B 1 203 ? 12.547 -15.227 -11.484 1 94 203 ARG B C 1
ATOM 3314 O O . ARG B 1 203 ? 12.5 -15.531 -12.68 1 94 203 ARG B O 1
ATOM 3321 N N . THR B 1 204 ? 11.477 -15.047 -10.766 1 90.81 204 THR B N 1
ATOM 3322 C CA . THR B 1 204 ? 10.172 -14.992 -11.406 1 90.81 204 THR B CA 1
ATOM 3323 C C . THR B 1 204 ? 10.117 -13.859 -12.43 1 90.81 204 THR B C 1
ATOM 3325 O O . THR B 1 204 ? 9.641 -14.055 -13.555 1 90.81 204 THR B O 1
ATOM 3328 N N . ALA B 1 205 ? 10.602 -12.695 -12.031 1 92.19 205 ALA B N 1
ATOM 3329 C CA . ALA B 1 205 ? 10.617 -11.539 -12.93 1 92.19 205 ALA B CA 1
ATOM 3330 C C . ALA B 1 205 ? 11.453 -11.82 -14.172 1 92.19 205 ALA B C 1
ATOM 3332 O O . ALA B 1 205 ? 11.055 -11.469 -15.289 1 92.19 205 ALA B O 1
ATOM 3333 N N . ASP B 1 206 ? 12.602 -12.422 -13.961 1 91.5 206 ASP B N 1
ATOM 3334 C CA . ASP B 1 206 ? 13.5 -12.734 -15.07 1 91.5 206 ASP B CA 1
ATOM 3335 C C . ASP B 1 206 ? 12.836 -13.695 -16.062 1 91.5 206 ASP B C 1
ATOM 3337 O O . ASP B 1 206 ? 13.008 -13.555 -17.266 1 91.5 206 ASP B O 1
ATOM 3341 N N . ALA B 1 207 ? 12.141 -14.609 -15.562 1 87.44 207 ALA B N 1
ATOM 3342 C CA . ALA B 1 207 ? 11.43 -15.562 -16.422 1 87.44 207 ALA B CA 1
ATOM 3343 C C . ALA B 1 207 ? 10.375 -14.852 -17.266 1 87.44 207 ALA B C 1
ATOM 3345 O O . ALA B 1 207 ? 10.297 -15.062 -18.469 1 87.44 207 ALA B O 1
ATOM 3346 N N . VAL B 1 208 ? 9.609 -14.031 -16.641 1 87.56 208 VAL B N 1
ATOM 3347 C CA . VAL B 1 208 ? 8.492 -13.383 -17.312 1 87.56 208 VAL B CA 1
ATOM 3348 C C . VAL B 1 208 ? 9.008 -12.344 -18.312 1 87.56 208 VAL B C 1
ATOM 3350 O O . VAL B 1 208 ? 8.375 -12.07 -19.328 1 87.56 208 VAL B O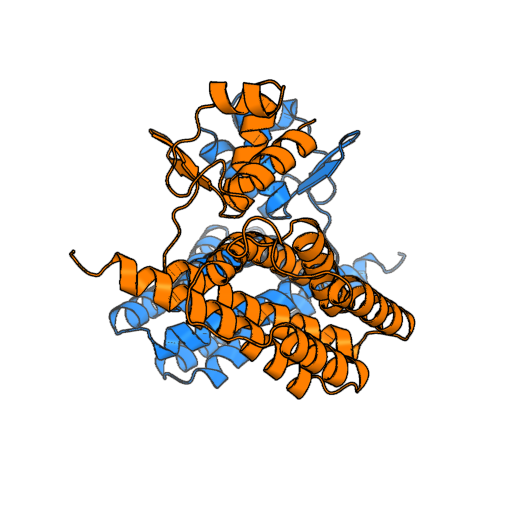 1
ATOM 3353 N N . ARG B 1 209 ? 10.133 -11.711 -17.938 1 86.38 209 ARG B N 1
ATOM 3354 C CA . ARG B 1 209 ? 10.719 -10.727 -18.844 1 86.38 209 ARG B CA 1
ATOM 3355 C C . ARG B 1 209 ? 10.984 -11.344 -20.219 1 86.38 209 ARG B C 1
ATOM 3357 O O . ARG B 1 209 ? 10.844 -10.664 -21.234 1 86.38 209 ARG B O 1
ATOM 3364 N N . LEU B 1 210 ? 11.344 -12.586 -20.266 1 80.75 210 LEU B N 1
ATOM 3365 C CA . LEU B 1 210 ? 11.57 -13.305 -21.516 1 80.75 210 LEU B CA 1
ATOM 3366 C C . LEU B 1 210 ? 10.289 -13.375 -22.344 1 80.75 210 LEU B C 1
ATOM 3368 O O . LEU B 1 210 ? 10.328 -13.328 -23.562 1 80.75 210 LEU B O 1
ATOM 3372 N N . PHE B 1 211 ? 9.242 -13.508 -21.672 1 75.69 211 PHE B N 1
ATOM 3373 C CA . PHE B 1 211 ? 7.934 -13.539 -22.312 1 75.69 211 PHE B CA 1
ATOM 3374 C C . PHE B 1 211 ? 7.652 -12.219 -23.031 1 75.69 211 PHE B C 1
ATOM 3376 O O . PHE B 1 211 ? 7.18 -12.211 -24.156 1 75.69 211 PHE B O 1
ATOM 3383 N N . PHE B 1 212 ? 7.91 -11.102 -22.391 1 79.25 212 PHE B N 1
ATOM 3384 C CA . PHE B 1 212 ? 7.629 -9.789 -22.953 1 79.25 212 PHE B CA 1
ATOM 3385 C C . PHE B 1 212 ? 8.617 -9.461 -24.078 1 79.25 212 PHE B C 1
ATOM 3387 O O . PHE B 1 212 ? 8.273 -8.773 -25.031 1 79.25 212 PHE B O 1
ATOM 3394 N N . ASP B 1 213 ? 9.82 -9.859 -23.953 1 74.5 213 ASP B N 1
ATOM 3395 C CA . ASP B 1 213 ? 10.82 -9.656 -25 1 74.5 213 ASP B CA 1
ATOM 3396 C C . ASP B 1 213 ? 10.461 -10.422 -26.266 1 74.5 213 ASP B C 1
ATOM 3398 O O . ASP B 1 213 ? 10.68 -9.93 -27.375 1 74.5 213 ASP B O 1
ATOM 3402 N N . ARG B 1 214 ? 9.914 -11.57 -26.109 1 64.25 214 ARG B N 1
ATOM 3403 C CA . ARG B 1 214 ? 9.523 -12.391 -27.25 1 64.25 214 ARG B CA 1
ATOM 3404 C C . ARG B 1 214 ? 8.297 -11.812 -27.953 1 64.25 214 ARG B C 1
ATOM 3406 O O . ARG B 1 214 ? 8.133 -11.969 -29.172 1 64.25 214 ARG B O 1
ATOM 3413 N N . ARG B 1 215 ? 7.422 -11.32 -27.281 1 62 215 ARG B N 1
ATOM 3414 C CA . ARG B 1 215 ? 6.223 -10.727 -27.859 1 62 215 ARG B CA 1
ATOM 3415 C C . ARG B 1 215 ? 6.551 -9.414 -28.562 1 62 215 ARG B C 1
ATOM 3417 O O . ARG B 1 215 ? 5.816 -8.984 -29.453 1 62 215 ARG B O 1
ATOM 3424 N N . GLN B 1 216 ? 7.43 -8.602 -28.078 1 53.03 216 GLN B N 1
ATOM 3425 C CA . GLN B 1 216 ? 7.852 -7.379 -28.75 1 53.03 216 GLN B CA 1
ATOM 3426 C C . GLN B 1 216 ? 8.609 -7.695 -30.031 1 53.03 216 GLN B C 1
ATOM 3428 O O . GLN B 1 216 ? 8.82 -6.812 -30.859 1 53.03 216 GLN B O 1
ATOM 3433 N N . GLU B 1 217 ? 9.148 -8.977 -30.328 1 42.94 217 GLU B N 1
ATOM 3434 C CA . GLU B 1 217 ? 9.797 -9.281 -31.609 1 42.94 217 GLU B CA 1
ATOM 3435 C C . GLU B 1 217 ? 8.781 -9.312 -32.75 1 42.94 217 GLU B C 1
ATOM 3437 O O . GLU B 1 217 ? 7.719 -9.922 -32.625 1 42.94 217 GLU B O 1
ATOM 3442 N N . PRO B 1 218 ? 8.812 -8.344 -33.656 1 39.75 218 PRO B N 1
ATOM 3443 C CA . PRO B 1 218 ? 8.109 -8.43 -34.938 1 39.75 218 PRO B CA 1
ATOM 3444 C C . PRO B 1 218 ? 8.211 -9.82 -35.562 1 39.75 218 PRO B C 1
ATOM 3446 O O . PRO B 1 218 ? 9.258 -10.461 -35.469 1 39.75 218 PRO B O 1
ATOM 3449 N N . GLY B 1 219 ? 7.199 -10.695 -35.5 1 31.88 219 GLY B N 1
ATOM 3450 C CA . GLY B 1 219 ? 7.277 -11.656 -36.594 1 31.88 219 GLY B CA 1
ATOM 3451 C C . GLY B 1 219 ? 7.57 -11.008 -37.938 1 31.88 219 GLY B C 1
ATOM 3452 O O . GLY B 1 219 ? 7.305 -9.82 -38.156 1 31.88 219 GLY B O 1
#

Sequence (438 aa):
MAGDAYATILDAIRRGSLPPGQRLRFADLQTLCGTSVSPVREALVRLTAEGFTLADNHRGFWVAPVSAAEMMDIVHNRQLLEGEALRLSILHGDAEWESRVLAAHHLMARLPRERDDIPSAMRDDWEQKHTVFHTSLLSACGSPILTGLCGALLARAELYRRMSVSIPGVKRDVVREHRDILDATLARRPEEAVQALREHYQRTADAVRLFFDRRQEPGMAGDAYATILDAIRRGSLPPGQRLRFADLQTLCGTSVSPVREALVRLTAEGFTLADNHRGFWVAPVSAAEMMDIVHNRQLLEGEALRLSILHGDAEWESRVLAAHHLMARLPRERDDIPSAMRDDWEQKHTVFHTSLLSACGSPILTGLCGALLARAELYRRMSVSIPGVKRDVVREHRDILDATLARRPEEAVQALREHYQRTADAVRLFFDRRQEPG

Secondary structure (DSSP, 8-state):
-HHHHHHHHHHHHHHTSS-TT-EE-HHHHHHHHTS-HHHHHHHHHHHHHTTSEEEETTTEEEEPPP-HHHHHHHHHHHHHHHHHHHHHHHHH--HHHHHHHHHHHHHHHTS-SB-SS-TTSB-HHHHHHHHHHHHHHHTTS--HHHHHHHHHHHHHHHHHHHHHHT-TT----HHHHHHHHHHHHHTT-HHHHHHHHHHHHHHHHHHHHHHHHHHSS--/-HHHHHHHHHHHHHHTSS-TT-EE-HHHHHHHHTS-HHHHHHHHHHHHHTTSEEEETTTEEEEPPP-HHHHHHHHHHHHHHHHHHHHHHHHH--HHHHHHHHHHHHHHHTS-SB-SS-TTSB-HHHHHHHHHHHHHHHTTS--HHHHHHHHHHHHHHHHHHHHHHT-TT----HHHHHHHHHHHHHTT-HHHHHHHHHHHHHHHHHHHHHHHHHHSS--

Nearest PDB structures (foldseek):
  7u5q-assembly2_B  TM=7.984E-01  e=1.762E-09  Brucella melitensis ATCC 23457
  7xp1-assembly1_A-2  TM=8.347E-01  e=1.144E-08  Pseudomonas aeruginosa PAO1
  7xp0-assembly1_A-2  TM=8.397E-01  e=1.826E-08  Pseudomonas aeruginosa PAO1
  3c7j-assembly1_B-2  TM=5.709E-01  e=5.735E-10  Pseudomonas syringae pv. tomato str. DC3000
  6za7-assembly1_B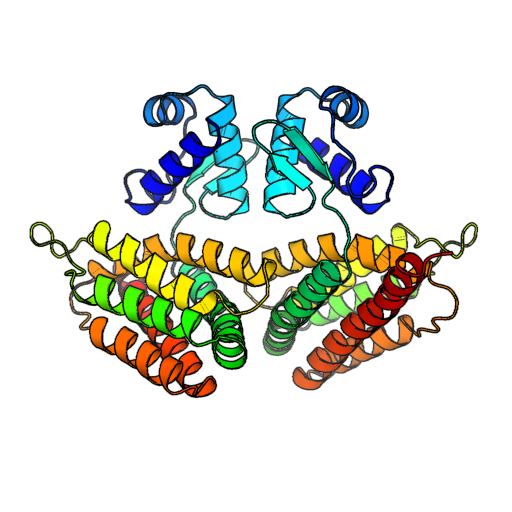  TM=6.972E-01  e=1.445E-08  Agrobacterium fabrum str. C58

Solvent-accessible surface area (backbone atoms only — not comparable to full-atom values): 22840 Å² total; per-residue (Å²): 107,47,68,52,30,33,52,48,53,50,49,33,43,56,71,46,79,45,40,64,57,36,73,55,52,67,70,59,51,24,62,74,53,70,48,60,67,63,36,46,49,46,24,48,50,44,34,32,75,69,58,58,27,42,76,41,99,87,78,43,39,25,30,38,68,80,48,65,67,56,50,48,47,52,45,54,50,45,41,54,50,45,30,51,26,32,33,37,8,48,75,61,41,51,71,66,49,52,49,49,28,51,51,29,44,53,60,26,70,72,43,64,55,48,29,87,89,42,60,50,32,60,28,68,69,28,52,53,30,48,50,49,26,58,50,41,50,32,65,40,35,83,35,73,65,60,50,51,53,42,52,52,50,52,59,63,46,47,43,53,55,42,52,33,54,49,41,82,89,65,86,72,65,63,67,57,46,54,46,51,26,48,51,26,47,76,67,60,33,43,71,59,19,31,49,40,48,41,50,50,48,47,52,48,51,56,46,36,44,54,54,53,56,57,66,69,49,79,126,108,46,69,51,28,32,52,50,54,50,49,33,43,56,73,48,78,45,40,65,58,37,74,55,54,66,71,59,50,23,64,73,53,71,49,59,68,64,36,46,49,48,23,49,49,44,35,32,76,68,56,58,26,42,76,40,97,88,76,44,38,25,30,39,66,83,47,65,66,56,50,50,46,51,44,54,49,44,41,55,50,45,29,50,27,30,34,36,8,48,74,62,41,52,71,67,49,51,51,49,30,51,50,30,44,54,61,26,69,71,43,62,56,48,28,88,90,44,61,51,33,60,28,66,67,28,52,54,30,48,51,48,25,57,49,42,50,32,66,39,35,82,34,72,64,60,50,51,54,44,52,53,50,52,60,62,46,45,42,53,54,42,52,33,52,48,41,81,88,65,85,72,65,63,67,56,48,54,47,50,24,49,51,25,45,77,66,59,34,43,71,58,17,30,49,40,46,38,49,50,47,48,52,47,50,56,46,34,43,53,53,53,58,57,66,69,48,78,126

pLDDT: mean 90.62, std 11.11, range [31.88, 98.88]

Foldseek 3Di:
DLVQLLVQVLVCDLQCVQPAPAADDQVVSCVSRVHDSVSNVVSQVVCVVLPQWPQDPVRGIGGHHDDLVVLVVLLVVLLVLLLLLLLLCLVQPDPVLLVQLVVLLVVLLVDDQADPVPQLFGDPVSLVSVLSNSLSSRVRNPDPVSSVNNSSSSSVNSNLLRNLRNQPPQDDPLSVLSVQLSVCSSVSPSVSNSVSVSVSSVSSSVSSVVVNVVVPDDD/DLVQLLVQVLVCDLQCVQPAPAADDQVVSCVSRVHDSVSNVVSQVVCVVLPQWPQDPVRGIGGHHDDLVVLVVLLVVLLVLLLLLLLLCLVQPDPVLLVQLVVLLVLLLVDDQADPVPQLFGDPVSLVSVLSNSLSSRVRNPDPVSSVNNNSSSSVNSNLLRNLRNQPPQDDDLSVLSVQLSVCSSVSPSVSNSVSVSVSSVSSSVSSVVVNVVVPDDD

Organism: NCBI:txid207340